Protein AF-0000000082408474 (afdb_homodimer)

Sequence (710 aa):
MYRLAELDADSAGLVRVIDYFDTLVRHGSDTASLLRASAQLADCVVGIEIVEHGRSKKNLRRCDPRGRWSPEPQFPPSIARDIAVDDEVLGKVWIERPGAHLPLDEMLVDRMALTAAIILQPRRLPTEAEHTRNLLFPMDELAVLTSCAGLGIEPQTPVRVMATKAVSDTAGGTAHLVISQDCTPGKAVGIEADGEYLNLVAGSFAPTPELSESALSSSIRAGISLAASASEVNTILSTARFARAQASATTPIVNADDLGALNLLAPGSHIDHSRIPDLVLAVEIGDTKQGLELLETLRAYLQSGTLRAAADSMHLHHSSVAHRLAKLSQHVGFHVDTIENRARATAMMLVLDGGMYRLAELDADSAGLVRVIDYFDTLVRHGSDTASLLRASAQLADCVVGIEIVEHGRSKKNLRRCDPRGRWSPEPQFPPSIARDIAVDDEVLGKVWIERPGAHLPLDEMLVDRMALTAAIILQPRRLPTEAEHTRNLLFPMDELAVLTSCAGLGIEPQTPVRVMATKAVSDTAGGTAHLVISQDCTPGKAVGIEADGEYLNLVAGSFAPTPELSESALSSSIRAGISLAASASEVNTILSTARFARAQASATTPIVNADDLGALNLLAPGSHIDHSRIPDLVLAVEIGDTKQGLELLETLRAYLQSGTLRAAADSMHLHHSSVAHRLAKLSQHVGFHVDTIENRARATAMMLVLDGG

Nearest PDB structures (foldseek):
  7llj-assembly1_K  TM=3.644E-01  e=7.263E-01  Homo sapiens
  8dfw-assembly1_G  TM=3.524E-01  e=2.615E+00  Homo sapiens
  7p77-assembly1_D  TM=3.447E-01  e=8.020E+00  synthetic construct
  6mwr-assembly1_C  TM=1.410E-01  e=2.002E+00  Homo sapiens
  9gwt-assembly1_P  TM=4.151E-01  e=2.859E+00  Homo sapiens

Radius of gyration: 32.67 Å; Cα contacts (8 Å, |Δi|>4): 1323; chains: 2; bounding box: 94×78×62 Å

Structure (mmCIF, N/CA/C/O backbone):
data_AF-0000000082408474-model_v1
#
loop_
_entity.id
_entity.type
_entity.pdbx_description
1 polymer 'Helix-turn-helix domain-containing protein'
#
loop_
_atom_site.group_PDB
_atom_site.id
_atom_site.type_symbol
_atom_site.label_atom_id
_atom_site.label_alt_id
_atom_site.label_comp_id
_atom_site.label_asym_id
_atom_site.label_entity_id
_atom_site.label_seq_id
_atom_site.pdbx_PDB_ins_code
_atom_site.Cartn_x
_atom_site.Cartn_y
_atom_site.Cartn_z
_atom_site.occupancy
_atom_site.B_iso_or_equiv
_atom_site.auth_seq_id
_atom_site.auth_comp_id
_atom_site.auth_asym_id
_atom_site.auth_atom_id
_atom_site.pdbx_PDB_model_num
ATOM 1 N N . MET A 1 1 ? -36.625 -2.762 5.668 1 32.72 1 MET A N 1
ATOM 2 C CA . MET A 1 1 ? -37.031 -3.709 4.637 1 32.72 1 MET A CA 1
ATOM 3 C C . MET A 1 1 ? -38.094 -3.098 3.725 1 32.72 1 MET A C 1
ATOM 5 O O . MET A 1 1 ? -39.094 -2.568 4.203 1 32.72 1 MET A O 1
ATOM 9 N N . TYR A 1 2 ? -37.719 -2.816 2.547 1 40.12 2 TYR A N 1
ATOM 10 C CA . TYR A 1 2 ? -38.625 -2.1 1.633 1 40.12 2 TYR A CA 1
ATOM 11 C C . TYR A 1 2 ? -39.781 -2.971 1.223 1 40.12 2 TYR A C 1
ATOM 13 O O . TYR A 1 2 ? -39.656 -4.195 1.133 1 40.12 2 TYR A O 1
ATOM 21 N N . ARG A 1 3 ? -41 -2.434 1.42 1 48.06 3 ARG A N 1
ATOM 22 C CA . ARG A 1 3 ? -42.188 -3.039 0.819 1 48.06 3 ARG A CA 1
ATOM 23 C C . ARG A 1 3 ? -42.375 -2.588 -0.627 1 48.06 3 ARG A C 1
ATOM 25 O O . ARG A 1 3 ? -41.969 -1.477 -0.986 1 48.06 3 ARG A O 1
ATOM 32 N N . LEU A 1 4 ? -42.719 -3.682 -1.418 1 47.59 4 LEU A N 1
ATOM 33 C CA . LEU A 1 4 ? -42.875 -3.469 -2.854 1 47.59 4 LEU A CA 1
ATOM 34 C C . LEU A 1 4 ? -43.719 -2.236 -3.137 1 47.59 4 LEU A C 1
ATOM 36 O O . LEU A 1 4 ? -43.438 -1.492 -4.082 1 47.59 4 LEU A O 1
ATOM 40 N N . ALA A 1 5 ? -44.688 -2.043 -2.309 1 48.03 5 ALA A N 1
ATOM 41 C CA . ALA A 1 5 ? -45.625 -0.944 -2.535 1 48.03 5 ALA A CA 1
ATOM 42 C C . ALA A 1 5 ? -44.938 0.406 -2.387 1 48.03 5 ALA A C 1
ATOM 44 O O . ALA A 1 5 ? -45.406 1.417 -2.908 1 48.03 5 ALA A O 1
ATOM 45 N N . GLU A 1 6 ? -43.875 0.416 -1.768 1 48.97 6 GLU A N 1
ATOM 46 C CA . GLU A 1 6 ? -43.156 1.656 -1.49 1 48.97 6 GLU A CA 1
ATOM 47 C C . GLU A 1 6 ? -42.062 1.912 -2.535 1 48.97 6 GLU A C 1
ATOM 49 O O . GLU A 1 6 ? -41.438 2.979 -2.545 1 48.97 6 GLU A O 1
ATOM 54 N N . LEU A 1 7 ? -41.844 0.938 -3.348 1 49.53 7 LEU A N 1
ATOM 55 C CA . LEU A 1 7 ? -40.812 1.053 -4.371 1 49.53 7 LEU A CA 1
ATOM 56 C C . LEU A 1 7 ? -41.406 1.534 -5.691 1 49.53 7 LEU A C 1
ATOM 58 O O . LEU A 1 7 ? -42.5 1.11 -6.074 1 49.53 7 LEU A O 1
ATOM 62 N N . ASP A 1 8 ? -41 2.678 -6.152 1 54.06 8 ASP A N 1
ATOM 63 C CA . ASP A 1 8 ? -41.438 3.146 -7.457 1 54.06 8 ASP A CA 1
ATOM 64 C C . ASP A 1 8 ? -41.094 2.152 -8.555 1 54.06 8 ASP A C 1
ATOM 66 O O . ASP A 1 8 ? -40.031 1.517 -8.5 1 54.06 8 ASP A O 1
ATOM 70 N N . ALA A 1 9 ? -42 1.741 -9.406 1 52.38 9 ALA A N 1
ATOM 71 C CA . ALA A 1 9 ? -41.781 0.831 -10.531 1 52.38 9 ALA A CA 1
ATOM 72 C C . ALA A 1 9 ? -40.812 1.424 -11.547 1 52.38 9 ALA A C 1
ATOM 74 O O . ALA A 1 9 ? -41.188 1.638 -12.703 1 52.38 9 ALA A O 1
ATOM 75 N N . ASP A 1 10 ? -39.844 2.186 -10.938 1 53.5 10 ASP A N 1
ATOM 76 C CA . ASP A 1 10 ? -38.781 2.689 -11.805 1 53.5 10 ASP A CA 1
ATOM 77 C C . ASP A 1 10 ? -37.469 1.898 -11.609 1 53.5 10 ASP A C 1
ATOM 79 O O . ASP A 1 10 ? -37.469 0.875 -10.922 1 53.5 10 ASP A O 1
ATOM 83 N N . SER A 1 11 ? -36.5 2.268 -12.438 1 52.66 11 SER A N 1
ATOM 84 C CA . SER A 1 11 ? -35.25 1.559 -12.508 1 52.66 11 SER A CA 1
ATOM 85 C C . SER A 1 11 ? -34.625 1.363 -11.125 1 52.66 11 SER A C 1
ATOM 87 O O . SER A 1 11 ? -34.062 0.312 -10.828 1 52.66 11 SER A O 1
ATOM 89 N N . ALA A 1 12 ? -34.906 2.305 -10.32 1 53 12 ALA A N 1
ATOM 90 C CA . ALA A 1 12 ? -34.312 2.229 -8.992 1 53 12 ALA A CA 1
ATOM 91 C C . ALA A 1 12 ? -35 1.174 -8.133 1 53 12 ALA A C 1
ATOM 93 O O . ALA A 1 12 ? -34.344 0.424 -7.41 1 53 12 ALA A O 1
ATOM 94 N N . GLY A 1 13 ? -36.281 1.118 -8.25 1 54.44 13 GLY A N 1
ATOM 95 C CA . GLY A 1 13 ? -37.031 0.087 -7.559 1 54.44 13 GLY A CA 1
ATOM 96 C C . GLY A 1 13 ? -36.688 -1.317 -8 1 54.44 13 GLY A C 1
ATOM 97 O O . GLY A 1 13 ? -36.562 -2.221 -7.176 1 54.44 13 GLY A O 1
ATOM 98 N N . LEU A 1 14 ? -36.469 -1.389 -9.227 1 53.69 14 LEU A N 1
ATOM 99 C CA . LEU A 1 14 ? -36.094 -2.666 -9.82 1 53.69 14 LEU A CA 1
ATOM 100 C C . LEU A 1 14 ? -34.75 -3.139 -9.281 1 53.69 14 LEU A C 1
ATOM 102 O O . LEU A 1 14 ? -34.594 -4.312 -8.945 1 53.69 14 LEU A O 1
ATOM 106 N N . VAL A 1 15 ? -33.875 -2.197 -9.188 1 55.12 15 VAL A N 1
ATOM 107 C CA . VAL A 1 15 ? -32.5 -2.527 -8.742 1 55.12 15 VAL A CA 1
ATOM 108 C C . VAL A 1 15 ? -32.562 -2.98 -7.281 1 55.12 15 VAL A C 1
ATOM 110 O O . VAL A 1 15 ? -31.859 -3.924 -6.902 1 55.12 15 VAL A O 1
ATOM 113 N N . ARG A 1 16 ? -33.406 -2.416 -6.586 1 58 16 ARG A N 1
ATOM 114 C CA . ARG A 1 16 ? -33.469 -2.75 -5.164 1 58 16 ARG A CA 1
ATOM 115 C C . ARG A 1 16 ? -34.031 -4.156 -4.961 1 58 16 ARG A C 1
ATOM 117 O O . ARG A 1 16 ? -33.562 -4.895 -4.094 1 58 16 ARG A O 1
ATOM 124 N N . VAL A 1 17 ? -35.031 -4.531 -5.738 1 59.75 17 VAL A N 1
ATOM 125 C CA . VAL A 1 17 ? -35.594 -5.875 -5.672 1 59.75 17 VAL A CA 1
ATOM 126 C C . VAL A 1 17 ? -34.531 -6.898 -6.059 1 59.75 17 VAL A C 1
ATOM 128 O O . VAL A 1 17 ? -34.344 -7.91 -5.375 1 59.75 17 VAL A O 1
ATOM 131 N N . ILE A 1 18 ? -33.844 -6.488 -7.062 1 55.75 18 ILE A N 1
ATOM 132 C CA . ILE A 1 18 ? -32.781 -7.383 -7.535 1 55.75 18 ILE A CA 1
ATOM 133 C C . ILE A 1 18 ? -31.703 -7.539 -6.457 1 55.75 18 ILE A C 1
ATOM 135 O O . ILE A 1 18 ? -31.281 -8.656 -6.152 1 55.75 18 ILE A O 1
ATOM 139 N N . ASP A 1 19 ? -31.344 -6.465 -5.875 1 57 19 ASP A N 1
ATOM 140 C CA . ASP A 1 19 ? -30.312 -6.484 -4.84 1 57 19 ASP A CA 1
ATOM 141 C C . ASP A 1 19 ? -30.75 -7.336 -3.652 1 57 19 ASP A C 1
ATOM 143 O O . ASP A 1 19 ? -29.922 -8.047 -3.061 1 57 19 ASP A O 1
ATOM 147 N N . TYR A 1 20 ? -31.938 -7.254 -3.336 1 60.19 20 TYR A N 1
ATOM 148 C CA . TYR A 1 20 ? -32.5 -8.008 -2.215 1 60.19 20 TYR A CA 1
ATOM 149 C C . TYR A 1 20 ? -32.375 -9.508 -2.457 1 60.19 20 TYR A C 1
ATOM 151 O O . TYR A 1 20 ? -31.891 -10.25 -1.593 1 60.19 20 TYR A O 1
ATOM 159 N N . PHE A 1 21 ? -32.719 -9.922 -3.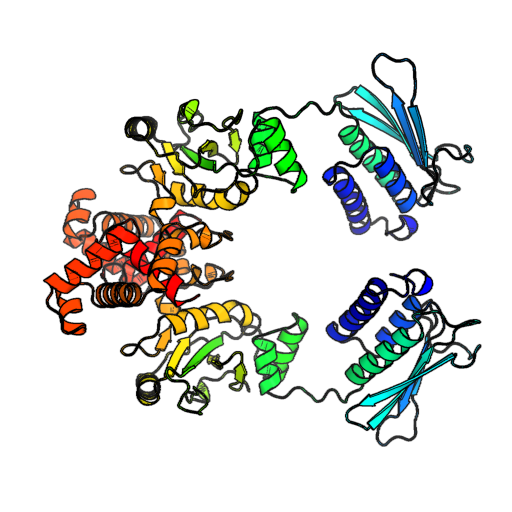629 1 65.19 21 PHE A N 1
ATOM 160 C CA . PHE A 1 21 ? -32.688 -11.352 -3.918 1 65.19 21 PHE A CA 1
ATOM 161 C C . PHE A 1 21 ? -31.25 -11.812 -4.141 1 65.19 21 PHE A C 1
ATOM 163 O O . PHE A 1 21 ? -30.891 -12.93 -3.75 1 65.19 21 PHE A O 1
ATOM 170 N N . ASP A 1 22 ? -30.469 -10.969 -4.672 1 57.81 22 ASP A N 1
ATOM 171 C CA . ASP A 1 22 ? -29.062 -11.312 -4.852 1 57.81 22 ASP A CA 1
ATOM 172 C C . ASP A 1 22 ? -28.391 -11.578 -3.506 1 57.81 22 ASP A C 1
ATOM 174 O O . ASP A 1 22 ? -27.562 -12.484 -3.385 1 57.81 22 ASP A O 1
ATOM 178 N N . THR A 1 23 ? -28.75 -10.836 -2.586 1 57.75 23 THR A N 1
ATOM 179 C CA . THR A 1 23 ? -28.219 -11.039 -1.242 1 57.75 23 THR A CA 1
ATOM 180 C C . THR A 1 23 ? -28.641 -12.406 -0.701 1 57.75 23 THR A C 1
ATOM 182 O O . THR A 1 23 ? -27.844 -13.086 -0.044 1 57.75 23 THR A O 1
ATOM 185 N N . LEU A 1 24 ? -29.859 -12.797 -0.96 1 59.25 24 LEU A N 1
ATOM 186 C CA . LEU A 1 24 ? -30.344 -14.102 -0.516 1 59.25 24 LEU A CA 1
ATOM 187 C C . LEU A 1 24 ? -29.531 -15.227 -1.154 1 59.25 24 LEU A C 1
ATOM 189 O O . LEU A 1 24 ? -29.172 -16.203 -0.486 1 59.25 24 LEU A O 1
ATOM 193 N N . VAL A 1 25 ? -29.328 -15 -2.436 1 56.81 25 VAL A N 1
ATOM 194 C CA . VAL A 1 25 ? -28.547 -16 -3.158 1 56.81 25 VAL A CA 1
ATOM 195 C C . VAL A 1 25 ? -27.125 -16.031 -2.621 1 56.81 25 VAL A C 1
ATOM 197 O O . VAL A 1 25 ? -26.578 -17.109 -2.377 1 56.81 25 VAL A O 1
ATOM 200 N N . ARG A 1 26 ? -26.562 -14.898 -2.371 1 51.94 26 ARG A N 1
ATOM 201 C CA . ARG A 1 26 ? -25.188 -14.773 -1.904 1 51.94 26 ARG A CA 1
ATOM 202 C C . ARG A 1 26 ? -25.016 -15.406 -0.53 1 51.94 26 ARG A C 1
ATOM 204 O O . ARG A 1 26 ? -23.969 -16.016 -0.243 1 51.94 26 ARG A O 1
ATOM 211 N N . HIS A 1 27 ? -26.047 -15.352 0.212 1 52.31 27 HIS A N 1
ATOM 212 C CA . HIS A 1 27 ? -25.969 -15.867 1.575 1 52.31 27 HIS A CA 1
ATOM 213 C C . HIS A 1 27 ? -26.359 -17.344 1.635 1 52.31 27 HIS A C 1
ATOM 215 O O . HIS A 1 27 ? -26.375 -17.938 2.711 1 52.31 27 HIS A O 1
ATOM 221 N N . GLY A 1 28 ? -26.547 -17.906 0.514 1 57.59 28 GLY A N 1
ATOM 222 C CA . GLY A 1 28 ? -26.922 -19.312 0.463 1 57.59 28 GLY A CA 1
ATOM 223 C C . GLY A 1 28 ? -28.234 -19.609 1.17 1 57.59 28 GLY A C 1
ATOM 224 O O . GLY A 1 28 ? -28.359 -20.641 1.834 1 57.59 28 GLY A O 1
ATOM 225 N N . SER A 1 29 ? -29.141 -18.781 1.019 1 62.06 29 SER A N 1
ATOM 226 C CA . SER A 1 29 ? -30.422 -18.938 1.695 1 62.06 29 SER A CA 1
ATOM 227 C C . SER A 1 29 ? -31.25 -20.062 1.08 1 62.06 29 SER A C 1
ATOM 229 O O . SER A 1 29 ? -31.078 -20.391 -0.099 1 62.06 29 SER A O 1
ATOM 231 N N . ASP A 1 30 ? -31.906 -20.703 1.937 1 72.62 30 ASP A N 1
ATOM 232 C CA . ASP A 1 30 ? -32.781 -21.781 1.476 1 72.62 30 ASP A CA 1
ATOM 233 C C . ASP A 1 30 ? -34.094 -21.234 0.968 1 72.62 30 ASP A C 1
ATOM 235 O O . ASP A 1 30 ? -34.312 -20.016 0.977 1 72.62 30 ASP A O 1
ATOM 239 N N . THR A 1 31 ? -34.812 -22.141 0.484 1 78.38 31 THR A N 1
ATOM 240 C CA . THR A 1 31 ? -36.094 -21.734 -0.107 1 78.38 31 THR A CA 1
ATOM 241 C C . THR A 1 31 ? -37.031 -21.125 0.947 1 78.38 31 THR A C 1
ATOM 243 O O . THR A 1 31 ? -37.844 -20.281 0.633 1 78.38 31 THR A O 1
ATOM 246 N N . ALA A 1 32 ? -36.812 -21.516 2.125 1 78.94 32 ALA A N 1
ATOM 247 C CA . ALA A 1 32 ? -37.625 -20.953 3.205 1 78.94 32 ALA A CA 1
ATOM 248 C C . ALA A 1 32 ? -37.312 -19.484 3.428 1 78.94 32 ALA A C 1
ATOM 250 O O . ALA A 1 32 ? -38.188 -18.656 3.562 1 78.94 32 ALA A O 1
ATOM 251 N N . SER A 1 33 ? -36.094 -19.219 3.398 1 78.12 33 SER A N 1
ATOM 252 C CA . SER A 1 33 ? -35.625 -17.844 3.547 1 78.12 33 SER A CA 1
ATOM 253 C C . SER A 1 33 ? -36.062 -16.984 2.363 1 78.12 33 SER A C 1
ATOM 255 O O . SER A 1 33 ? -36.469 -15.82 2.539 1 78.12 33 SER A O 1
ATOM 257 N N . LEU A 1 34 ? -35.938 -17.547 1.262 1 81.12 34 LEU A N 1
ATOM 258 C CA . LEU A 1 34 ? -36.406 -16.875 0.055 1 81.12 34 LEU A CA 1
ATOM 259 C C . LEU A 1 34 ? -37.875 -16.5 0.176 1 81.12 34 LEU A C 1
ATOM 261 O O . LEU A 1 34 ? -38.281 -15.375 -0.117 1 81.12 34 LEU A O 1
ATOM 265 N N . LEU A 1 35 ? -38.688 -17.422 0.652 1 85.06 35 LEU A N 1
ATOM 266 C CA . LEU A 1 35 ? -40.125 -17.203 0.745 1 85.06 35 LEU A CA 1
ATOM 267 C C . LEU A 1 35 ? -40.438 -16.141 1.795 1 85.06 35 LEU A C 1
ATOM 269 O O . LEU A 1 35 ? -41.281 -15.281 1.566 1 85.06 35 LEU A O 1
ATOM 273 N N . ARG A 1 36 ? -39.75 -16.25 2.848 1 80.38 36 ARG A N 1
ATOM 274 C CA . ARG A 1 36 ? -39.969 -15.273 3.912 1 80.38 36 ARG A CA 1
ATOM 275 C C . ARG A 1 36 ? -39.625 -13.859 3.443 1 80.38 36 ARG A C 1
ATOM 277 O O . ARG A 1 36 ? -40.375 -12.922 3.678 1 80.38 36 ARG A O 1
ATOM 284 N N . ALA A 1 37 ? -38.562 -13.758 2.85 1 78.12 37 ALA A N 1
ATOM 285 C CA . ALA A 1 37 ? -38.094 -12.469 2.344 1 78.12 37 ALA A CA 1
ATOM 286 C C . ALA A 1 37 ? -39.031 -11.93 1.277 1 78.12 37 ALA A C 1
ATOM 288 O O . ALA A 1 37 ? -39.344 -10.734 1.262 1 78.12 37 ALA A O 1
ATOM 289 N N . SER A 1 38 ? -39.438 -12.797 0.414 1 84 38 SER A N 1
ATOM 290 C CA . SER A 1 38 ? -40.312 -12.406 -0.667 1 84 38 SER A CA 1
ATOM 291 C C . SER A 1 38 ? -41.688 -11.977 -0.126 1 84 38 SER A C 1
ATOM 293 O O . SER A 1 38 ? -42.25 -11 -0.599 1 84 38 SER A O 1
ATOM 295 N N . ALA A 1 39 ? -42.188 -12.68 0.833 1 86.06 39 ALA A N 1
ATOM 296 C CA . ALA A 1 39 ? -43.469 -12.359 1.438 1 86.06 39 ALA A CA 1
ATOM 297 C C . ALA A 1 39 ? -43.438 -10.992 2.117 1 86.06 39 ALA A C 1
ATOM 299 O O . ALA A 1 39 ? -44.375 -10.219 2.021 1 86.06 39 ALA A O 1
ATOM 300 N N . GLN A 1 40 ? -42.344 -10.789 2.717 1 78.56 40 GLN A N 1
ATOM 301 C CA . GLN A 1 40 ? -42.156 -9.508 3.389 1 78.56 40 GLN A CA 1
ATOM 302 C C . GLN A 1 40 ? -42.094 -8.367 2.381 1 78.56 40 GLN A C 1
ATOM 304 O O . GLN A 1 40 ? -42.688 -7.32 2.572 1 78.56 40 GLN A O 1
ATOM 309 N N . LEU A 1 41 ? -41.344 -8.578 1.358 1 77.56 41 LEU A N 1
ATOM 310 C CA . LEU A 1 41 ? -41.156 -7.559 0.328 1 77.56 41 LEU A CA 1
ATOM 311 C C . LEU A 1 41 ? -42.469 -7.305 -0.406 1 77.56 41 LEU A C 1
ATOM 313 O O . LEU A 1 41 ? -42.812 -6.152 -0.679 1 77.56 41 LEU A O 1
ATOM 317 N N . ALA A 1 42 ? -43.188 -8.328 -0.737 1 82.38 42 ALA A N 1
ATOM 318 C CA . ALA A 1 42 ? -44.406 -8.25 -1.5 1 82.38 42 ALA A CA 1
ATOM 319 C C . ALA A 1 42 ? -45.594 -7.832 -0.609 1 82.38 42 ALA A C 1
ATOM 321 O O . ALA A 1 42 ? -46.625 -7.363 -1.103 1 82.38 42 ALA A O 1
ATOM 322 N N . ASP A 1 43 ? -45.438 -8.109 0.659 1 84.56 43 ASP A N 1
ATOM 323 C CA . ASP A 1 43 ? -46.469 -7.879 1.655 1 84.56 43 ASP A CA 1
ATOM 324 C C . ASP A 1 43 ? -47.75 -8.68 1.33 1 84.56 43 ASP A C 1
ATOM 326 O O . ASP A 1 43 ? -48.844 -8.156 1.419 1 84.56 43 ASP A O 1
ATOM 330 N N . CYS A 1 44 ? -47.719 -9.742 0.806 1 86.75 44 CYS A N 1
ATOM 331 C CA . CYS A 1 44 ? -48.781 -10.711 0.571 1 86.75 44 CYS A CA 1
ATOM 332 C C . CYS A 1 44 ? -48.25 -12.141 0.673 1 86.75 44 CYS A C 1
ATOM 334 O O . CYS A 1 44 ? -47.031 -12.352 0.845 1 86.75 44 CYS A O 1
ATOM 336 N N . VAL A 1 45 ? -49.188 -13.109 0.586 1 89.94 45 VAL A N 1
ATOM 337 C CA . VAL A 1 45 ? -48.781 -14.508 0.672 1 89.94 45 VAL A CA 1
ATOM 338 C C . VAL A 1 45 ? -48.031 -14.906 -0.588 1 89.94 45 VAL A C 1
ATOM 340 O O . VAL A 1 45 ? -48.406 -14.531 -1.699 1 89.94 45 VAL A O 1
ATOM 343 N N . VAL A 1 46 ? -46.906 -15.602 -0.33 1 90.5 46 VAL A N 1
ATOM 344 C CA . VAL A 1 46 ? -46.094 -16.141 -1.416 1 90.5 46 VAL A CA 1
ATOM 345 C C . VAL A 1 46 ? -45.969 -17.656 -1.287 1 90.5 46 VAL A C 1
ATOM 347 O O . VAL A 1 46 ? -46.062 -18.203 -0.183 1 90.5 46 VAL A O 1
ATOM 350 N N . GLY A 1 47 ? -45.875 -18.297 -2.4 1 90.69 47 GLY A N 1
ATOM 351 C CA . GLY A 1 47 ? -45.781 -19.75 -2.379 1 90.69 47 GLY A CA 1
ATOM 352 C C . GLY A 1 47 ? -44.75 -20.297 -3.34 1 90.69 47 GLY A C 1
ATOM 353 O O . GLY A 1 47 ? -44.312 -19.594 -4.258 1 90.69 47 GLY A O 1
ATOM 354 N N . ILE A 1 48 ? -44.312 -21.531 -3.016 1 87.62 48 ILE A N 1
ATOM 355 C CA . ILE A 1 48 ? -43.406 -22.281 -3.877 1 87.62 48 ILE A CA 1
ATOM 356 C C . ILE A 1 48 ? -43.812 -23.75 -3.91 1 87.62 48 ILE A C 1
ATOM 358 O O . ILE A 1 48 ? -44.281 -24.297 -2.904 1 87.62 48 ILE A O 1
ATOM 362 N N . GLU A 1 49 ? -43.844 -24.25 -5.039 1 87.88 49 GLU A N 1
ATOM 363 C CA . GLU A 1 49 ? -44.031 -25.672 -5.258 1 87.88 49 GLU A CA 1
ATOM 364 C C . GLU A 1 49 ? -42.812 -26.297 -5.945 1 87.88 49 GLU A C 1
ATOM 366 O O . GLU A 1 49 ? -42.406 -25.844 -7 1 87.88 49 GLU A O 1
ATOM 371 N N . ILE A 1 50 ? -42.156 -27.266 -5.199 1 82 50 ILE A N 1
ATOM 372 C CA . ILE A 1 50 ? -40.969 -27.938 -5.754 1 82 50 ILE A CA 1
ATOM 373 C C . ILE A 1 50 ? -41.312 -29.375 -6.109 1 82 50 ILE A C 1
ATOM 375 O O . ILE A 1 50 ? -41.906 -30.094 -5.301 1 82 50 ILE A O 1
ATOM 379 N N . VAL A 1 51 ? -41 -29.656 -7.301 1 74.12 51 VAL A N 1
ATOM 380 C CA . VAL A 1 51 ? -41.219 -31.031 -7.758 1 74.12 51 VAL A CA 1
ATOM 381 C C . VAL A 1 51 ? -39.938 -31.859 -7.527 1 74.12 51 VAL A C 1
ATOM 383 O O . VAL A 1 51 ? -38.844 -31.438 -7.918 1 74.12 51 VAL A O 1
ATOM 386 N N . GLU A 1 52 ? -39.719 -32.594 -6.469 1 61 52 GLU A N 1
ATOM 387 C CA . GLU A 1 52 ? -38.562 -33.469 -6.234 1 61 52 GLU A CA 1
ATOM 388 C C . GLU A 1 52 ? -38.438 -34.531 -7.309 1 61 52 GLU A C 1
ATOM 390 O O . GLU A 1 52 ? -39.469 -35.125 -7.711 1 61 52 GLU A O 1
ATOM 395 N N . HIS A 1 53 ? -37.219 -34.562 -7.914 1 54.62 53 HIS A N 1
ATOM 396 C CA . HIS A 1 53 ? -36.938 -35.625 -8.859 1 54.62 53 HIS A CA 1
ATOM 397 C C . HIS A 1 53 ? -37.156 -37 -8.211 1 54.62 53 HIS A C 1
ATOM 399 O O . HIS A 1 53 ? -36.594 -37.281 -7.148 1 54.62 53 HIS A O 1
ATOM 405 N N . GLY A 1 54 ? -37.812 -37.969 -8.781 1 53.5 54 GLY A N 1
ATOM 406 C CA . GLY A 1 54 ? -38.094 -39.375 -8.438 1 53.5 54 GLY A CA 1
ATOM 407 C C . GLY A 1 54 ? -39.375 -39.5 -7.605 1 53.5 54 GLY A C 1
ATOM 408 O O . GLY A 1 54 ? -39.906 -40.625 -7.469 1 53.5 54 GLY A O 1
ATOM 409 N N . ARG A 1 55 ? -39.531 -38.562 -6.484 1 52.12 55 ARG A N 1
ATOM 410 C CA . ARG A 1 55 ? -40.688 -38.844 -5.66 1 52.12 55 ARG A CA 1
ATOM 411 C C . ARG A 1 55 ? -41.875 -37.969 -6.102 1 52.12 55 ARG A C 1
ATOM 413 O O . ARG A 1 55 ? -41.688 -36.844 -6.582 1 52.12 55 ARG A O 1
ATOM 420 N N . SER A 1 56 ? -43.062 -38.375 -6.383 1 55.5 56 SER A N 1
ATOM 421 C CA . SER A 1 56 ? -44.406 -37.875 -6.719 1 55.5 56 SER A CA 1
ATOM 422 C C . SER A 1 56 ? -44.844 -36.781 -5.734 1 55.5 56 SER A C 1
ATOM 424 O O . SER A 1 56 ? -46 -36.375 -5.754 1 55.5 56 SER A O 1
ATOM 426 N N . LYS A 1 57 ? -43.938 -36.406 -4.789 1 60.25 57 LYS A N 1
ATOM 427 C CA . LYS A 1 57 ? -44.438 -35.531 -3.723 1 60.25 57 LYS A CA 1
ATOM 428 C C . LYS A 1 57 ? -44.062 -34.062 -4.008 1 60.25 57 LYS A C 1
ATOM 430 O O . LYS A 1 57 ? -42.906 -33.75 -4.309 1 60.25 57 LYS A O 1
ATOM 435 N N . LYS A 1 58 ? -44.938 -33.312 -4.199 1 70.81 58 LYS A N 1
ATOM 436 C CA . LYS A 1 58 ? -44.875 -31.859 -4.309 1 70.81 58 LYS A CA 1
ATOM 437 C C . LYS A 1 58 ? -44.781 -31.219 -2.932 1 70.81 58 LYS A C 1
ATOM 439 O O . LYS A 1 58 ? -45.562 -31.516 -2.041 1 70.81 58 LYS A O 1
ATOM 444 N N . ASN A 1 59 ? -43.656 -30.688 -2.762 1 75.5 59 ASN A N 1
ATOM 445 C CA . ASN A 1 59 ? -43.5 -29.938 -1.528 1 75.5 59 ASN A CA 1
ATOM 446 C C . ASN A 1 59 ? -43.969 -28.484 -1.696 1 75.5 59 ASN A C 1
ATOM 448 O O . ASN A 1 59 ? -43.312 -27.703 -2.387 1 75.5 59 ASN A O 1
ATOM 452 N N . LEU A 1 60 ? -45.156 -28.297 -1.3 1 83.38 60 LEU A N 1
ATOM 453 C CA . LEU A 1 60 ? -45.781 -26.969 -1.365 1 83.38 60 LEU A CA 1
ATOM 454 C C . LEU A 1 60 ? -45.594 -26.219 -0.055 1 83.38 60 LEU A C 1
ATOM 456 O O . LEU A 1 60 ? -45.844 -26.766 1.022 1 83.38 60 LEU A O 1
ATOM 460 N N . ARG A 1 61 ? -45 -25.078 -0.193 1 87 61 ARG A N 1
ATOM 461 C CA . ARG A 1 61 ? -44.844 -24.219 0.968 1 87 61 ARG A CA 1
ATOM 462 C C . ARG A 1 61 ? -45.406 -22.812 0.691 1 87 61 ARG A C 1
ATOM 464 O O . ARG A 1 61 ? -45.312 -22.312 -0.43 1 87 61 ARG A O 1
ATOM 471 N N . ARG A 1 62 ? -46.031 -22.203 1.668 1 89.12 62 ARG A N 1
ATOM 472 C CA . ARG A 1 62 ? -46.562 -20.844 1.616 1 89.12 62 ARG A CA 1
ATOM 473 C C . ARG A 1 62 ? -46.156 -20.031 2.832 1 89.12 62 ARG A C 1
ATOM 475 O O . ARG A 1 62 ? -45.906 -20.594 3.908 1 89.12 62 ARG A O 1
ATOM 482 N N . CYS A 1 63 ? -45.938 -18.781 2.598 1 87.62 63 CYS A N 1
ATOM 483 C CA . CYS A 1 63 ? -45.531 -17.922 3.691 1 87.62 63 CYS A CA 1
ATOM 484 C C . CYS A 1 63 ? -46.25 -16.578 3.643 1 87.62 63 CYS A C 1
ATOM 486 O O . CYS A 1 63 ? -46.406 -15.992 2.57 1 87.62 63 CYS A O 1
ATOM 488 N N . ASP A 1 64 ? -46.688 -16.078 4.715 1 87.31 64 ASP A N 1
ATOM 489 C CA . ASP A 1 64 ? -47.344 -14.773 4.777 1 87.31 64 ASP A CA 1
ATOM 490 C C . ASP A 1 64 ? -46.375 -13.672 5.129 1 87.31 64 ASP A C 1
ATOM 492 O O . ASP A 1 64 ? -45.188 -13.945 5.441 1 87.31 64 ASP A O 1
ATOM 496 N N . PRO A 1 65 ? -46.75 -12.398 4.988 1 81.94 65 PRO A N 1
ATOM 497 C CA . PRO A 1 65 ? -45.844 -11.281 5.199 1 81.94 65 PRO A CA 1
ATOM 498 C C . PRO A 1 65 ? -45.281 -11.219 6.621 1 81.94 65 PRO A C 1
ATOM 500 O O . PRO A 1 65 ? -44.281 -10.578 6.863 1 81.94 65 PRO A O 1
ATOM 503 N N . ARG A 1 66 ? -45.875 -11.891 7.453 1 78.56 66 ARG A N 1
ATOM 504 C CA . ARG A 1 66 ? -45.438 -11.914 8.836 1 78.56 66 ARG A CA 1
ATOM 505 C C . ARG A 1 66 ? -44.5 -13.086 9.094 1 78.56 66 ARG A C 1
ATOM 507 O O . ARG A 1 66 ? -44 -13.281 10.211 1 78.56 66 ARG A O 1
ATOM 514 N N . GLY A 1 67 ? -44.25 -13.961 8.141 1 77.75 67 GLY A N 1
ATOM 515 C CA . GLY A 1 67 ? -43.281 -15.055 8.211 1 77.75 67 GLY A CA 1
ATOM 516 C C . GLY A 1 67 ? -43.906 -16.375 8.625 1 77.75 67 GLY A C 1
ATOM 517 O O . GLY A 1 67 ? -43.219 -17.359 8.867 1 77.75 67 GLY A O 1
ATOM 518 N N . ARG A 1 68 ? -45.219 -16.391 8.75 1 80.12 68 ARG A N 1
ATOM 519 C CA . ARG A 1 68 ? -45.906 -17.625 9.133 1 80.12 68 ARG A CA 1
ATOM 520 C C . ARG A 1 68 ? -46 -18.578 7.953 1 80.12 68 ARG A C 1
ATOM 522 O O . ARG A 1 68 ? -46.312 -18.172 6.836 1 80.12 68 ARG A O 1
ATOM 529 N N . TRP A 1 69 ? -45.719 -19.875 8.297 1 80 69 TRP A N 1
ATOM 530 C CA . TRP A 1 69 ? -45.688 -20.891 7.242 1 80 69 TRP A CA 1
ATOM 531 C C . TRP A 1 69 ? -47.031 -21.562 7.074 1 80 69 TRP A C 1
ATOM 533 O O . TRP A 1 69 ? -47.75 -21.797 8.055 1 80 69 TRP A O 1
ATOM 543 N N . SER A 1 70 ? -47.281 -21.922 5.758 1 74.88 70 SER A N 1
ATOM 544 C CA . SER A 1 70 ? -48.406 -22.734 5.238 1 74.88 70 SER A CA 1
ATOM 545 C C . SER A 1 70 ? -49.75 -22.219 5.75 1 74.88 70 SER A C 1
ATOM 547 O O . SER A 1 70 ? -50.5 -22.969 6.363 1 74.88 70 SER A O 1
ATOM 549 N N . PRO A 1 71 ? -50.031 -20.938 5.512 1 70.69 71 PRO A N 1
ATOM 550 C CA . PRO A 1 71 ? -51.375 -20.438 5.828 1 70.69 71 PRO A CA 1
ATOM 551 C C . PRO A 1 71 ? -52.469 -21.047 4.934 1 70.69 71 PRO A C 1
ATOM 553 O O . PRO A 1 71 ? -52.156 -21.547 3.848 1 70.69 71 PRO A O 1
ATOM 556 N N . GLU A 1 72 ? -53.625 -21.094 5.363 1 75.88 72 GLU A N 1
ATOM 557 C CA . GLU A 1 72 ? -54.75 -21.531 4.535 1 75.88 72 GLU A CA 1
ATOM 558 C C . GLU A 1 72 ? -54.875 -20.688 3.273 1 75.88 72 GLU A C 1
ATOM 560 O O . GLU A 1 72 ? -54.656 -19.469 3.314 1 75.88 72 GLU A O 1
ATOM 565 N N . PRO A 1 73 ? -54.969 -21.406 2.129 1 73.81 73 PRO A N 1
ATOM 566 C CA . PRO A 1 73 ? -55.094 -20.641 0.886 1 73.81 73 PRO A CA 1
ATOM 567 C C . PRO A 1 73 ? -56.281 -19.656 0.921 1 73.81 73 PRO A C 1
ATOM 569 O O . PRO A 1 73 ? -57.406 -20.062 1.217 1 73.81 73 PRO A O 1
ATOM 572 N N . GLN A 1 74 ? -55.969 -18.391 0.916 1 74 74 GLN A N 1
ATOM 573 C CA . GLN A 1 74 ? -57.031 -17.391 0.936 1 74 74 GLN A CA 1
ATOM 574 C C . GLN A 1 74 ? -57.281 -16.844 -0.462 1 74 74 GLN A C 1
ATOM 576 O O . GLN A 1 74 ? -58.438 -16.531 -0.81 1 74 74 GLN A O 1
ATOM 581 N N . PHE A 1 75 ? -56.281 -16.672 -1.234 1 82 75 PHE A N 1
ATOM 582 C CA . PHE A 1 75 ? -56.406 -16.109 -2.576 1 82 75 PHE A CA 1
ATOM 583 C C . PHE A 1 75 ? -55.656 -16.984 -3.588 1 82 75 PHE A C 1
ATOM 585 O O . PHE A 1 75 ? -54.656 -17.625 -3.25 1 82 75 PHE A O 1
ATOM 592 N N . PRO A 1 76 ? -56.281 -17.062 -4.758 1 86.62 76 PRO A N 1
ATOM 593 C CA . PRO A 1 76 ? -55.531 -17.75 -5.812 1 86.62 76 PRO A CA 1
ATOM 594 C C . PRO A 1 76 ? -54.281 -17.016 -6.211 1 86.62 76 PRO A C 1
ATOM 596 O O . PRO A 1 76 ? -54.156 -15.812 -5.977 1 86.62 76 PRO A O 1
ATOM 599 N N . PRO A 1 77 ? -53.312 -17.734 -6.746 1 89.94 77 PRO A N 1
ATOM 600 C CA . PRO A 1 77 ? -52.094 -17.078 -7.238 1 89.94 77 PRO A CA 1
ATOM 601 C C . PRO A 1 77 ? -52.406 -15.961 -8.242 1 89.94 77 PRO A C 1
ATOM 603 O O . PRO A 1 77 ? -53.156 -16.172 -9.195 1 89.94 77 PRO A O 1
ATOM 606 N N . SER A 1 78 ? -51.938 -14.75 -7.945 1 90.56 78 SER A N 1
ATOM 607 C CA . SER A 1 78 ? -52.125 -13.633 -8.859 1 90.56 78 SER A CA 1
ATOM 608 C C . SER A 1 78 ? -51.125 -13.672 -10 1 90.56 78 SER A C 1
ATOM 610 O O . SER A 1 78 ? -51.438 -13.344 -11.141 1 90.56 78 SER A O 1
ATOM 612 N N . ILE A 1 79 ? -49.906 -13.961 -9.688 1 90.62 79 ILE A N 1
ATOM 613 C CA . ILE A 1 79 ? -48.844 -14.141 -10.664 1 90.62 79 ILE A CA 1
ATOM 614 C C . ILE A 1 79 ? -48.031 -15.383 -10.297 1 90.62 79 ILE A C 1
ATOM 616 O O . ILE A 1 79 ? -47.719 -15.617 -9.125 1 90.62 79 ILE A O 1
ATOM 620 N N . ALA A 1 80 ? -47.719 -16.203 -11.32 1 92.62 80 ALA A N 1
ATOM 621 C CA . ALA A 1 80 ? -46.938 -17.422 -11.125 1 92.62 80 ALA A CA 1
ATOM 622 C C . ALA A 1 80 ? -45.875 -17.547 -12.211 1 92.62 80 ALA A C 1
ATOM 624 O O . ALA A 1 80 ? -46.062 -17.078 -13.336 1 92.62 80 ALA A O 1
ATOM 625 N N . ARG A 1 81 ? -44.719 -18.078 -11.773 1 88.38 81 ARG A N 1
ATOM 626 C CA . ARG A 1 81 ? -43.625 -18.359 -12.695 1 88.38 81 ARG A CA 1
ATOM 627 C C . ARG A 1 81 ? -43.031 -19.734 -12.43 1 88.38 81 ARG A C 1
ATOM 629 O O . ARG A 1 81 ? -42.969 -20.172 -11.281 1 88.38 81 ARG A O 1
ATOM 636 N N . ASP A 1 82 ? -42.562 -20.406 -13.484 1 87.69 82 ASP A N 1
ATOM 637 C CA . ASP A 1 82 ? -41.875 -21.688 -13.367 1 87.69 82 ASP A CA 1
ATOM 638 C C . ASP A 1 82 ? -40.438 -21.484 -12.914 1 87.69 82 ASP A C 1
ATOM 640 O O . ASP A 1 82 ? -39.781 -20.5 -13.297 1 87.69 82 ASP A O 1
ATOM 644 N N . ILE A 1 83 ? -40.062 -22.375 -12.031 1 84.56 83 ILE A N 1
ATOM 645 C CA . ILE A 1 83 ? -38.656 -22.469 -11.68 1 84.56 83 ILE A CA 1
ATOM 646 C C . ILE A 1 83 ? -37.938 -23.359 -12.695 1 84.56 83 ILE A C 1
ATOM 648 O O . ILE A 1 83 ? -38.031 -24.594 -12.633 1 84.56 83 ILE A O 1
ATOM 652 N N . ALA A 1 84 ? -37.25 -22.812 -13.539 1 78.62 84 ALA A N 1
ATOM 653 C CA . ALA A 1 84 ? -36.594 -23.562 -14.602 1 78.62 84 ALA A CA 1
ATOM 654 C C . ALA A 1 84 ? -35.094 -23.594 -14.375 1 78.62 84 ALA A C 1
ATOM 656 O O . ALA A 1 84 ? -34.469 -22.578 -14.078 1 78.62 84 ALA A O 1
ATOM 657 N N . VAL A 1 85 ? -34.625 -24.812 -14.25 1 68.12 85 VAL A N 1
ATOM 658 C CA . VAL A 1 85 ? -33.188 -25.078 -14.219 1 68.12 85 VAL A CA 1
ATOM 659 C C . VAL A 1 85 ? -32.781 -25.938 -15.414 1 68.12 85 VAL A C 1
ATOM 661 O O . VAL A 1 85 ? -33.281 -27.047 -15.57 1 68.12 85 VAL A O 1
ATOM 664 N N . ASP A 1 86 ? -31.734 -25.578 -16.156 1 63.28 86 ASP A N 1
ATOM 665 C CA . ASP A 1 86 ? -31.25 -26.312 -17.328 1 63.28 86 ASP A CA 1
ATOM 666 C C . ASP A 1 86 ? -32.406 -26.906 -18.125 1 63.28 86 ASP A C 1
ATOM 668 O O . ASP A 1 86 ? -32.406 -28.094 -18.453 1 63.28 86 ASP A O 1
ATOM 672 N N . ASP A 1 87 ? -33.5 -26.281 -18.375 1 68.12 87 ASP A N 1
ATOM 673 C CA . ASP A 1 87 ? -34.625 -26.625 -19.203 1 68.12 87 ASP A CA 1
ATOM 674 C C . ASP A 1 87 ? -35.594 -27.562 -18.469 1 68.12 87 ASP A C 1
ATOM 676 O O . ASP A 1 87 ? -36.469 -28.156 -19.078 1 68.12 87 ASP A O 1
ATOM 680 N N . GLU A 1 88 ? -35.25 -27.859 -17.234 1 75.19 88 GLU A N 1
ATOM 681 C CA . GLU A 1 88 ? -36.156 -28.641 -16.406 1 75.19 88 GLU A CA 1
ATOM 682 C C . GLU A 1 88 ? -36.906 -27.75 -15.43 1 75.19 88 GLU A C 1
ATOM 684 O O . GLU A 1 88 ? -36.344 -26.844 -14.836 1 75.19 88 GLU A O 1
ATOM 689 N N . VAL A 1 89 ? -38.094 -27.984 -15.383 1 79.31 89 VAL A N 1
ATOM 690 C CA . VAL A 1 89 ? -38.938 -27.234 -14.438 1 79.31 89 VAL A CA 1
ATOM 691 C C . VAL A 1 89 ? -38.969 -27.953 -13.094 1 79.31 89 VAL A C 1
ATOM 693 O O . VAL A 1 89 ? -39.469 -29.078 -13 1 79.31 89 VAL A O 1
ATOM 696 N N . LEU A 1 90 ? -38.375 -27.344 -12.141 1 78.75 90 LEU A N 1
ATOM 697 C CA . LEU A 1 90 ? -38.25 -27.953 -10.812 1 78.75 90 LEU A CA 1
ATOM 698 C C . LEU A 1 90 ? -39.438 -27.594 -9.945 1 78.75 90 LEU A C 1
ATOM 700 O O . LEU A 1 90 ? -39.625 -28.188 -8.875 1 78.75 90 LEU A O 1
ATOM 704 N N . GLY A 1 91 ? -40.156 -26.609 -10.344 1 86.31 91 GLY A N 1
ATOM 705 C CA . GLY A 1 91 ? -41.281 -26.172 -9.547 1 86.31 91 GLY A CA 1
ATOM 706 C C . GLY A 1 91 ? -41.875 -24.844 -9.992 1 86.31 91 GLY A C 1
ATOM 707 O O . GLY A 1 91 ? -41.688 -24.438 -11.141 1 86.31 91 GLY A O 1
ATOM 708 N N . LYS A 1 92 ? -42.656 -24.25 -9.086 1 90.44 92 LYS A N 1
ATOM 709 C CA . LYS A 1 92 ? -43.312 -22.984 -9.359 1 90.44 92 LYS A CA 1
ATOM 710 C C . LYS A 1 92 ? -43.312 -22.078 -8.133 1 90.44 92 LYS A C 1
ATOM 712 O O . LYS A 1 92 ? -43.375 -22.562 -7 1 90.44 92 LYS A O 1
ATOM 717 N N . VAL A 1 93 ? -43.094 -20.844 -8.438 1 90.81 93 VAL A N 1
ATOM 718 C CA . VAL A 1 93 ? -43.25 -19.844 -7.391 1 90.81 93 VAL A CA 1
ATOM 719 C C . VAL A 1 93 ? -44.375 -18.891 -7.75 1 90.81 93 VAL A C 1
ATOM 721 O O . VAL A 1 93 ? -44.688 -18.703 -8.93 1 90.81 93 VAL A O 1
ATOM 724 N N . TRP A 1 94 ? -45.094 -18.234 -6.641 1 91.94 94 TRP A N 1
ATOM 725 C CA . TRP A 1 94 ? -46.188 -17.312 -6.93 1 91.94 94 TRP A CA 1
ATOM 726 C C . TRP A 1 94 ? -46.406 -16.344 -5.777 1 91.94 94 TRP A C 1
ATOM 728 O O . TRP A 1 94 ? -45.875 -16.531 -4.684 1 91.94 94 TRP A O 1
ATOM 738 N N . ILE A 1 95 ? -47.125 -15.297 -6.09 1 90.5 95 ILE A N 1
ATOM 739 C CA . ILE A 1 95 ? -47.625 -14.398 -5.055 1 90.5 95 ILE A CA 1
ATOM 740 C C . ILE A 1 95 ? -49.156 -14.383 -5.078 1 90.5 95 ILE A C 1
ATOM 742 O O . ILE A 1 95 ? -49.781 -14.648 -6.117 1 90.5 95 ILE A O 1
ATOM 746 N N . GLU A 1 96 ? -49.719 -14.102 -3.902 1 91 96 GLU A N 1
ATOM 747 C CA . GLU A 1 96 ? -51.188 -14.047 -3.738 1 91 96 GLU A CA 1
ATOM 748 C C . GLU A 1 96 ? -51.625 -12.656 -3.283 1 91 96 GLU A C 1
ATOM 750 O O . GLU A 1 96 ? -51.906 -12.445 -2.1 1 91 96 GLU A O 1
ATOM 755 N N . ARG A 1 97 ? -51.625 -11.797 -4.238 1 86.81 97 ARG A N 1
ATOM 756 C CA . ARG A 1 97 ? -52 -10.422 -3.932 1 86.81 97 ARG A CA 1
ATOM 757 C C . ARG A 1 97 ? -53.531 -10.273 -3.926 1 86.81 97 ARG A C 1
ATOM 759 O O . ARG A 1 97 ? -54.188 -10.656 -4.887 1 86.81 97 ARG A O 1
ATOM 766 N N . PRO A 1 98 ? -53.875 -9.703 -2.771 1 83.81 98 PRO A N 1
ATOM 767 C CA . PRO A 1 98 ? -55.281 -9.359 -2.803 1 83.81 98 PRO A CA 1
ATOM 768 C C . PRO A 1 98 ? -55.562 -8.102 -3.623 1 83.81 98 PRO A C 1
ATOM 770 O O . PRO A 1 98 ? -54.906 -7.082 -3.455 1 83.81 98 PRO A O 1
ATOM 773 N N . GLY A 1 99 ? -56.375 -8.188 -4.715 1 82.31 99 GLY A N 1
ATOM 774 C CA . GLY A 1 99 ? -56.75 -7.008 -5.484 1 82.31 99 GLY A CA 1
ATOM 775 C C . GLY A 1 99 ? -55.938 -6.871 -6.773 1 82.31 99 GLY A C 1
ATOM 776 O O . GLY A 1 99 ? -55.594 -7.871 -7.395 1 82.31 99 GLY A O 1
ATOM 777 N N . ALA A 1 100 ? -55.562 -5.516 -7.098 1 83.38 100 ALA A N 1
ATOM 778 C CA . ALA A 1 100 ? -54.906 -5.223 -8.375 1 83.38 100 ALA A CA 1
ATOM 779 C C . ALA A 1 100 ? -53.406 -5.457 -8.297 1 83.38 100 ALA A C 1
ATOM 781 O O . ALA A 1 100 ? -52.812 -5.289 -7.238 1 83.38 100 ALA A O 1
ATOM 782 N N . HIS A 1 101 ? -52.844 -5.895 -9.406 1 82.56 101 HIS A N 1
ATOM 783 C CA . HIS A 1 101 ? -51.406 -6.105 -9.547 1 82.56 101 HIS A CA 1
ATOM 784 C C . HIS A 1 101 ? -50.656 -4.805 -9.336 1 82.56 101 HIS A C 1
ATOM 786 O O . HIS A 1 101 ? -51.125 -3.734 -9.734 1 82.56 101 HIS A O 1
ATOM 792 N N . LEU A 1 102 ? -49.531 -4.91 -8.578 1 81 102 LEU A N 1
ATOM 793 C CA . LEU A 1 102 ? -48.594 -3.799 -8.469 1 81 102 LEU A CA 1
ATOM 794 C C . LEU A 1 102 ? -47.594 -3.826 -9.617 1 81 102 LEU A C 1
ATOM 796 O O . LEU A 1 102 ? -47.281 -4.895 -10.156 1 81 102 LEU A O 1
ATOM 800 N N . PRO A 1 103 ? -47.062 -2.684 -9.953 1 76.06 103 PRO A N 1
ATOM 801 C CA . PRO A 1 103 ? -46.156 -2.598 -11.094 1 76.06 103 PRO A CA 1
ATOM 802 C C . PRO A 1 103 ? -44.938 -3.525 -10.961 1 76.06 103 PRO A C 1
ATOM 804 O O . PRO A 1 103 ? -44.438 -4.047 -11.961 1 76.06 103 PRO A O 1
ATOM 807 N N . LEU A 1 104 ? -44.562 -3.797 -9.773 1 75.38 104 LEU A N 1
ATOM 808 C CA . LEU A 1 104 ? -43.344 -4.555 -9.617 1 75.38 104 LEU A CA 1
ATOM 809 C C . LEU A 1 104 ? -43.625 -6.012 -9.281 1 75.38 104 LEU A C 1
ATOM 811 O O . LEU A 1 104 ? -42.719 -6.805 -9.055 1 75.38 104 LEU A O 1
ATOM 815 N N . ASP A 1 105 ? -44.875 -6.406 -9.383 1 80.25 105 ASP A N 1
ATOM 816 C CA . ASP A 1 105 ? -45.25 -7.773 -9.031 1 80.25 105 ASP A CA 1
ATOM 817 C C . ASP A 1 105 ? -44.625 -8.781 -10 1 80.25 105 ASP A C 1
ATOM 819 O O . ASP A 1 105 ? -44.062 -9.805 -9.57 1 80.25 105 ASP A O 1
ATOM 823 N N . GLU A 1 106 ? -44.75 -8.453 -11.242 1 78.62 106 GLU A N 1
ATOM 824 C CA . GLU A 1 106 ? -44.188 -9.367 -12.25 1 78.62 106 GLU A CA 1
ATOM 825 C C . GLU A 1 106 ? -42.688 -9.547 -12.086 1 78.62 106 GLU A C 1
ATOM 827 O O . GLU A 1 106 ? -42.188 -10.672 -12.141 1 78.62 106 GLU A O 1
ATOM 832 N N . MET A 1 107 ? -42.062 -8.523 -11.852 1 75.62 107 MET A N 1
ATOM 833 C CA . MET A 1 107 ? -40.625 -8.57 -11.672 1 75.62 107 MET A CA 1
ATOM 834 C C . MET A 1 107 ? -40.25 -9.336 -10.406 1 75.62 107 MET A C 1
ATOM 836 O O . MET A 1 107 ? -39.281 -10.094 -10.391 1 75.62 107 MET A O 1
ATOM 840 N N . LEU A 1 108 ? -40.969 -9.117 -9.398 1 80 108 LEU A N 1
ATOM 841 C CA . LEU A 1 108 ? -40.719 -9.812 -8.141 1 80 108 LEU A CA 1
ATOM 842 C C . LEU A 1 108 ? -40.812 -11.32 -8.328 1 80 108 LEU A C 1
ATOM 844 O O . LEU A 1 108 ? -39.938 -12.062 -7.898 1 80 108 LEU A O 1
ATOM 848 N N . VAL A 1 109 ? -41.875 -11.766 -8.984 1 86 109 VAL A N 1
ATOM 849 C CA . VAL A 1 109 ? -42.094 -13.203 -9.156 1 86 109 VAL A CA 1
ATOM 850 C C . VAL A 1 109 ? -41.031 -13.766 -10.117 1 86 109 VAL A C 1
ATOM 852 O O . VAL A 1 109 ? -40.531 -14.883 -9.922 1 86 109 VAL A O 1
ATOM 855 N N . ASP A 1 110 ? -40.594 -13.008 -11.062 1 77.25 110 ASP A N 1
ATOM 856 C CA . ASP A 1 110 ? -39.5 -13.422 -11.938 1 77.25 110 ASP A CA 1
ATOM 857 C C . ASP A 1 110 ? -38.188 -13.625 -11.156 1 77.25 110 ASP A C 1
ATOM 859 O O . ASP A 1 110 ? -37.5 -14.633 -11.336 1 77.25 110 ASP A O 1
ATOM 863 N N . ARG A 1 111 ? -37.938 -12.695 -10.266 1 75.06 111 ARG A N 1
ATOM 864 C CA . ARG A 1 111 ? -36.719 -12.781 -9.461 1 75.06 111 ARG A CA 1
ATOM 865 C C . ARG A 1 111 ? -36.812 -13.938 -8.469 1 75.06 111 ARG A C 1
ATOM 867 O O . ARG A 1 111 ? -35.812 -14.617 -8.219 1 75.06 111 ARG A O 1
ATOM 874 N N . MET A 1 112 ? -38 -14.148 -7.973 1 81.38 112 MET A N 1
ATOM 875 C CA . MET A 1 112 ? -38.219 -15.312 -7.109 1 81.38 112 MET A CA 1
ATOM 876 C C . MET A 1 112 ? -37.906 -16.609 -7.844 1 81.38 112 MET A C 1
ATOM 878 O O . MET A 1 112 ? -37.219 -17.469 -7.305 1 81.38 112 MET A O 1
ATOM 882 N N . ALA A 1 113 ? -38.406 -16.734 -9.008 1 81.69 113 ALA A N 1
ATOM 883 C CA . ALA A 1 113 ? -38.188 -17.938 -9.797 1 81.69 113 ALA A CA 1
ATOM 884 C C . ALA A 1 113 ? -36.688 -18.141 -10.086 1 81.69 113 ALA A C 1
ATOM 886 O O . ALA A 1 113 ? -36.188 -19.25 -9.938 1 81.69 113 ALA A O 1
ATOM 887 N N . LEU A 1 114 ? -36.031 -17.141 -10.469 1 74.5 114 LEU A N 1
ATOM 888 C CA . LEU A 1 114 ? -34.594 -17.234 -10.773 1 74.5 114 LEU A CA 1
ATOM 889 C C . LEU A 1 114 ? -33.812 -17.594 -9.523 1 74.5 114 LEU A C 1
ATOM 891 O O . LEU A 1 114 ? -32.906 -18.438 -9.578 1 74.5 114 LEU A O 1
ATOM 895 N N . THR A 1 115 ? -34.125 -16.938 -8.477 1 73.75 115 THR A N 1
ATOM 896 C CA . THR A 1 115 ? -33.438 -17.188 -7.223 1 73.75 115 THR A CA 1
ATOM 897 C C . THR A 1 115 ? -33.719 -18.609 -6.738 1 73.75 115 THR A C 1
ATOM 899 O O . THR A 1 115 ? -32.781 -19.312 -6.297 1 73.75 115 THR A O 1
ATOM 902 N N . ALA A 1 116 ? -34.969 -19.047 -6.828 1 78.12 116 ALA A N 1
ATOM 903 C CA . ALA A 1 116 ? -35.312 -20.406 -6.473 1 78.12 116 ALA A CA 1
ATOM 904 C C . ALA A 1 116 ? -34.562 -21.422 -7.344 1 78.12 116 ALA A C 1
ATOM 906 O O . ALA A 1 116 ? -34.094 -22.453 -6.852 1 78.12 116 ALA A O 1
ATOM 907 N N . ALA A 1 117 ? -34.531 -21.203 -8.594 1 71.88 117 ALA A N 1
ATOM 908 C CA . ALA A 1 117 ? -33.781 -22.078 -9.5 1 71.88 117 ALA A CA 1
ATOM 909 C C . ALA A 1 117 ? -32.344 -22.25 -9.039 1 71.88 117 ALA A C 1
ATOM 911 O O . ALA A 1 117 ? -31.797 -23.359 -9.055 1 71.88 117 ALA A O 1
ATOM 912 N N . ILE A 1 118 ? -31.797 -21.172 -8.68 1 67.5 118 ILE A N 1
ATOM 913 C CA . ILE A 1 118 ? -30.406 -21.188 -8.203 1 67.5 118 ILE A CA 1
ATOM 914 C C . ILE A 1 118 ? -30.312 -22.016 -6.926 1 67.5 118 ILE A C 1
ATOM 916 O O . ILE A 1 118 ? -29.406 -22.828 -6.773 1 67.5 118 ILE A O 1
ATOM 920 N N . ILE A 1 119 ? -31.281 -21.75 -6.137 1 64.81 119 ILE A N 1
ATOM 921 C CA . ILE A 1 119 ? -31.297 -22.453 -4.852 1 64.81 119 ILE A CA 1
ATOM 922 C C . ILE A 1 119 ? -31.562 -23.938 -5.074 1 64.81 119 ILE A C 1
ATOM 924 O O . ILE A 1 119 ? -30.938 -24.781 -4.422 1 64.81 119 ILE A O 1
ATOM 928 N N . LEU A 1 120 ? -32.594 -24.281 -5.953 1 62.72 120 LEU A N 1
ATOM 929 C CA . LEU A 1 120 ? -33.031 -25.656 -6.168 1 62.72 120 LEU A CA 1
ATOM 930 C C . LEU A 1 120 ? -32.062 -26.391 -7.117 1 62.72 120 LEU A C 1
ATOM 932 O O . LEU A 1 120 ? -32.125 -27.609 -7.25 1 62.72 120 LEU A O 1
ATOM 936 N N . GLN A 1 121 ? -31.562 -25.703 -8.039 1 53.59 121 GLN A N 1
ATOM 937 C CA . GLN A 1 121 ? -30.578 -26.406 -8.867 1 53.59 121 GLN A CA 1
ATOM 938 C C . GLN A 1 121 ? -29.766 -27.375 -8.031 1 53.59 121 GLN A C 1
ATOM 940 O O . GLN A 1 121 ? -29.281 -27.031 -6.949 1 53.59 121 GLN A O 1
ATOM 945 N N . PRO A 1 122 ? -30.125 -28.641 -8.305 1 46 122 PRO A N 1
ATOM 946 C CA . PRO A 1 122 ? -29.188 -29.5 -7.59 1 46 122 PRO A CA 1
ATOM 947 C C . PRO A 1 122 ? -27.828 -28.859 -7.391 1 46 122 PRO A C 1
ATOM 949 O O . PRO A 1 122 ? -27.266 -28.281 -8.328 1 46 122 PRO A O 1
ATOM 952 N N . ARG A 1 123 ? -27.688 -28.25 -6.383 1 47.62 123 ARG A N 1
ATOM 953 C CA . ARG A 1 123 ? -26.391 -27.672 -6.105 1 47.62 123 ARG A CA 1
ATOM 954 C C . ARG A 1 123 ? -25.266 -28.516 -6.703 1 47.62 123 ARG A C 1
ATOM 956 O O . ARG A 1 123 ? -25.016 -29.641 -6.254 1 47.62 123 ARG A O 1
ATOM 963 N N . ARG A 1 124 ? -25.359 -28.672 -7.969 1 54.38 124 ARG A N 1
ATOM 964 C CA . ARG A 1 124 ? -24.156 -29.375 -8.414 1 54.38 124 ARG A CA 1
ATOM 965 C C . ARG A 1 124 ? -22.953 -28.984 -7.559 1 54.38 124 ARG A C 1
ATOM 967 O O . ARG A 1 124 ? -22.797 -27.812 -7.184 1 54.38 124 ARG A O 1
ATOM 974 N N . LEU A 1 125 ? -22.625 -30 -6.773 1 61.88 125 LEU A N 1
ATOM 975 C CA . LEU A 1 125 ? -21.422 -29.75 -5.984 1 61.88 125 LEU A CA 1
ATOM 976 C C . LEU A 1 125 ? -20.344 -29.094 -6.824 1 61.88 125 LEU A C 1
ATOM 978 O O . LEU A 1 125 ? -20.109 -29.484 -7.969 1 61.88 125 LEU A O 1
ATOM 982 N N . PRO A 1 126 ? -19.984 -27.984 -6.469 1 77.31 126 PRO A N 1
ATOM 983 C CA . PRO A 1 126 ? -18.891 -27.359 -7.203 1 77.31 126 PRO A CA 1
ATOM 984 C C . PRO A 1 126 ? -17.75 -28.328 -7.516 1 77.31 126 PRO A C 1
ATOM 986 O O . PRO A 1 126 ? -17.469 -29.219 -6.715 1 77.31 126 PRO A O 1
ATOM 989 N N . THR A 1 127 ? -17.25 -28.266 -8.758 1 87.94 127 THR A N 1
ATOM 990 C CA . THR A 1 127 ? -16.078 -29.047 -9.148 1 87.94 127 THR A CA 1
ATOM 991 C C . THR A 1 127 ? -14.828 -28.562 -8.414 1 87.94 127 THR A C 1
ATOM 993 O O . THR A 1 127 ? -14.867 -27.531 -7.719 1 87.94 127 THR A O 1
ATOM 996 N N . GLU A 1 128 ? -13.812 -29.344 -8.547 1 90.38 128 GLU A N 1
ATOM 997 C CA . GLU A 1 128 ? -12.531 -28.953 -7.949 1 90.38 128 GLU A CA 1
ATOM 998 C C . GLU A 1 128 ? -12.031 -27.641 -8.523 1 90.38 128 GLU A C 1
ATOM 1000 O O . GLU A 1 128 ? -11.5 -26.797 -7.797 1 90.38 128 GLU A O 1
ATOM 1005 N N . ALA A 1 129 ? -12.203 -27.438 -9.789 1 91.75 129 ALA A N 1
ATOM 1006 C CA . ALA A 1 129 ? -11.805 -26.188 -10.438 1 91.75 129 ALA A CA 1
ATOM 1007 C C . ALA A 1 129 ? -12.602 -25.016 -9.883 1 91.75 129 ALA A C 1
ATOM 1009 O O . ALA A 1 129 ? -12.047 -23.938 -9.656 1 91.75 129 ALA A O 1
ATOM 1010 N N . GLU A 1 130 ? -13.812 -25.281 -9.656 1 86.94 130 GLU A N 1
ATOM 1011 C CA . GLU A 1 130 ? -14.68 -24.234 -9.125 1 86.94 130 GLU A CA 1
ATOM 1012 C C . GLU A 1 130 ? -14.312 -23.906 -7.68 1 86.94 130 GLU A C 1
ATOM 1014 O O . GLU A 1 130 ? -14.305 -22.734 -7.289 1 86.94 130 GLU A O 1
ATOM 1019 N N . HIS A 1 131 ? -14.07 -24.969 -6.938 1 90.12 131 HIS A N 1
ATOM 1020 C CA . HIS A 1 131 ? -13.617 -24.734 -5.566 1 90.12 131 HIS A CA 1
ATOM 1021 C C . HIS A 1 131 ? -12.305 -23.969 -5.539 1 90.12 131 HIS A C 1
ATOM 1023 O O . HIS A 1 131 ? -12.133 -23.047 -4.723 1 90.12 131 HIS A O 1
ATOM 1029 N N . THR A 1 132 ? -11.406 -24.312 -6.41 1 94.81 132 THR A N 1
ATOM 1030 C CA . THR A 1 132 ? -10.133 -23.594 -6.488 1 94.81 132 THR A CA 1
ATOM 1031 C C . THR A 1 132 ? -10.367 -22.125 -6.859 1 94.81 132 THR A C 1
ATOM 1033 O O . THR A 1 132 ? -9.789 -21.234 -6.242 1 94.81 132 THR A O 1
ATOM 1036 N N . ARG A 1 133 ? -11.203 -21.891 -7.789 1 92.69 133 ARG A N 1
ATOM 1037 C CA . ARG A 1 133 ? -11.523 -20.531 -8.20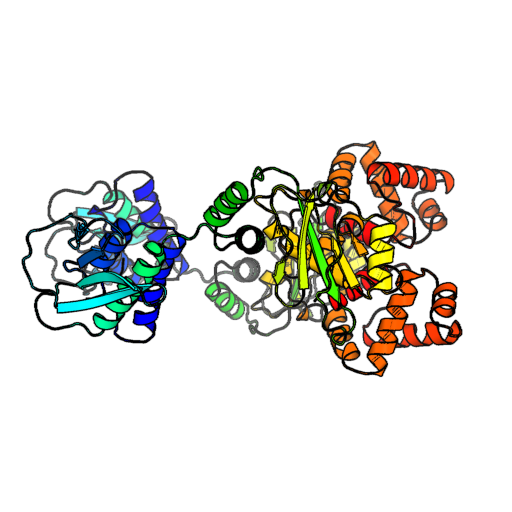3 1 92.69 133 ARG A CA 1
ATOM 1038 C C . ARG A 1 133 ? -12.148 -19.75 -7.055 1 92.69 133 ARG A C 1
ATOM 1040 O O . ARG A 1 133 ? -11.773 -18.594 -6.809 1 92.69 133 ARG A O 1
ATOM 1047 N N . ASN A 1 134 ? -13.031 -20.406 -6.402 1 87.19 134 ASN A N 1
ATOM 1048 C CA . ASN A 1 134 ? -13.719 -19.75 -5.297 1 87.19 134 ASN A CA 1
ATOM 1049 C C . ASN A 1 134 ? -12.758 -19.406 -4.164 1 87.19 134 ASN A C 1
ATOM 1051 O O . ASN A 1 134 ? -12.938 -18.406 -3.469 1 87.19 134 ASN A O 1
ATOM 1055 N N . LEU A 1 135 ? -11.812 -20.25 -4 1 92.19 135 LEU A N 1
ATOM 1056 C CA . LEU A 1 135 ? -10.812 -20 -2.971 1 92.19 135 LEU A CA 1
ATOM 1057 C C . LEU A 1 135 ? -9.945 -18.797 -3.336 1 92.19 135 LEU A C 1
ATOM 1059 O O . LEU A 1 135 ? -9.594 -17.984 -2.469 1 92.19 135 LEU A O 1
ATOM 1063 N N . LEU A 1 136 ? -9.68 -18.594 -4.609 1 95 136 LEU A N 1
ATOM 1064 C CA . LEU A 1 136 ? -8.805 -17.531 -5.09 1 95 136 LEU A CA 1
ATOM 1065 C C . LEU A 1 136 ? -9.586 -16.234 -5.285 1 95 136 LEU A C 1
ATOM 1067 O O . LEU A 1 136 ? -9.023 -15.148 -5.164 1 95 136 LEU A O 1
ATOM 1071 N N . PHE A 1 137 ? -10.766 -16.406 -5.648 1 92 137 PHE A N 1
ATOM 1072 C CA . PHE A 1 137 ? -11.648 -15.273 -5.887 1 92 137 PHE A CA 1
ATOM 1073 C C . PHE A 1 137 ? -12.961 -15.445 -5.129 1 92 137 PHE A C 1
ATOM 1075 O O . PHE A 1 137 ? -14.023 -15.555 -5.742 1 92 137 PHE A O 1
ATOM 1082 N N . PRO A 1 138 ? -12.883 -15.359 -3.828 1 86.5 138 PRO A N 1
ATOM 1083 C CA . PRO A 1 138 ? -14.078 -15.656 -3.033 1 86.5 138 PRO A CA 1
ATOM 1084 C C . PRO A 1 138 ? -15.117 -14.531 -3.096 1 86.5 138 PRO A C 1
ATOM 1086 O O . PRO A 1 138 ? -14.758 -13.352 -3.139 1 86.5 138 PRO A O 1
ATOM 1089 N N . MET A 1 139 ? -16.312 -14.977 -3.037 1 75.12 139 MET A N 1
ATOM 1090 C CA . MET A 1 139 ? -17.406 -14.016 -2.959 1 75.12 139 MET A CA 1
ATOM 1091 C C . MET A 1 139 ? -17.609 -13.531 -1.527 1 75.12 139 MET A C 1
ATOM 1093 O O . MET A 1 139 ? -17.953 -12.375 -1.303 1 75.12 139 MET A O 1
ATOM 1097 N N . ASP A 1 140 ? -17.359 -14.453 -0.64 1 66.94 140 ASP A N 1
ATOM 1098 C CA . ASP A 1 140 ? -17.469 -14.18 0.788 1 66.94 140 ASP A CA 1
ATOM 1099 C C . ASP A 1 140 ? -16.719 -15.219 1.614 1 66.94 140 ASP A C 1
ATOM 1101 O O . ASP A 1 140 ? -16.109 -16.125 1.061 1 66.94 140 ASP A O 1
ATOM 1105 N N . GLU A 1 141 ? -16.844 -15.07 2.867 1 73.88 141 GLU A N 1
ATOM 1106 C CA . GLU A 1 141 ? -16.094 -15.938 3.77 1 73.88 141 GLU A CA 1
ATOM 1107 C C . GLU A 1 141 ? -16.641 -17.359 3.74 1 73.88 141 GLU A C 1
ATOM 1109 O O . GLU A 1 141 ? -15.883 -18.328 3.885 1 73.88 141 GLU A O 1
ATOM 1114 N N . LEU A 1 142 ? -17.875 -17.484 3.646 1 66.94 142 LEU A N 1
ATOM 1115 C CA . LEU A 1 142 ? -18.484 -18.812 3.605 1 66.94 142 LEU A CA 1
ATOM 1116 C C . LEU A 1 142 ? -18 -19.594 2.391 1 66.94 142 LEU A C 1
ATOM 1118 O O . LEU A 1 142 ? -17.734 -20.797 2.486 1 66.94 142 LEU A O 1
ATOM 1122 N N . ALA A 1 143 ? -17.875 -18.953 1.332 1 73.56 143 ALA A N 1
ATOM 1123 C CA . ALA A 1 143 ? -17.375 -19.578 0.115 1 73.56 143 ALA A CA 1
ATOM 1124 C C . ALA A 1 143 ? -15.953 -20.109 0.321 1 73.56 143 ALA A C 1
ATOM 1126 O O . ALA A 1 143 ? -15.594 -21.172 -0.198 1 73.56 143 ALA A O 1
ATOM 1127 N N . VAL A 1 144 ? -15.148 -19.406 1.074 1 84.69 144 VAL A N 1
ATOM 1128 C CA . VAL A 1 144 ? -13.773 -19.812 1.364 1 84.69 144 VAL A CA 1
ATOM 1129 C C . VAL A 1 144 ? -13.781 -21.125 2.139 1 84.69 144 VAL A C 1
ATOM 1131 O O . VAL A 1 144 ? -13.109 -22.078 1.752 1 84.69 144 VAL A O 1
ATOM 1134 N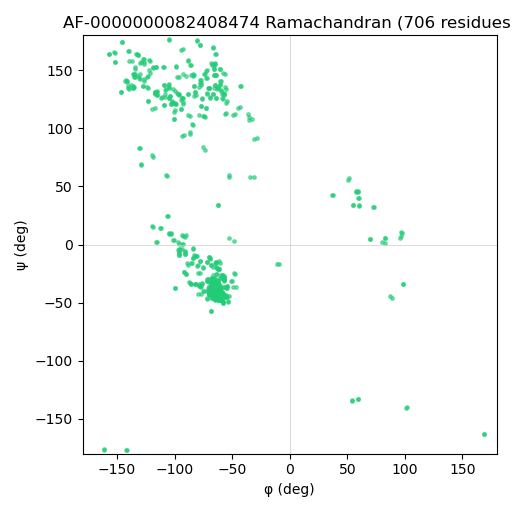 N . LEU A 1 145 ? -14.578 -21.203 3.107 1 80.12 145 LEU A N 1
ATOM 1135 C CA . LEU A 1 145 ? -14.602 -22.375 3.965 1 80.12 145 LEU A CA 1
ATOM 1136 C C . LEU A 1 145 ? -15.172 -23.578 3.221 1 80.12 145 LEU A C 1
ATOM 1138 O O . LEU A 1 145 ? -14.648 -24.688 3.338 1 80.12 145 LEU A O 1
ATOM 1142 N N . THR A 1 146 ? -16.188 -23.328 2.494 1 76 146 THR A N 1
ATOM 1143 C CA . THR A 1 146 ? -16.797 -24.391 1.704 1 76 146 THR A CA 1
ATOM 1144 C C . THR A 1 146 ? -15.82 -24.922 0.67 1 76 146 THR A C 1
ATOM 1146 O O . THR A 1 146 ? -15.734 -26.141 0.455 1 76 146 THR A O 1
ATOM 1149 N N . SER A 1 147 ? -15.094 -24.031 0.12 1 88.38 147 SER A N 1
ATOM 1150 C CA . SER A 1 147 ? -14.117 -24.422 -0.887 1 88.38 147 SER A CA 1
ATOM 1151 C C . SER A 1 147 ? -12.953 -25.188 -0.257 1 88.38 147 SER A C 1
ATOM 1153 O O . SER A 1 147 ? -12.461 -26.156 -0.823 1 88.38 147 SER A O 1
ATOM 1155 N N . CYS A 1 148 ? -12.461 -24.734 0.862 1 88.75 148 CYS A N 1
ATOM 1156 C CA . CYS A 1 148 ? -11.445 -25.484 1.584 1 88.75 148 CYS A CA 1
ATOM 1157 C C . CYS A 1 148 ? -11.906 -26.922 1.838 1 88.75 148 CYS A C 1
ATOM 1159 O O . CYS A 1 148 ? -11.188 -27.875 1.529 1 88.75 148 CYS A O 1
ATOM 1161 N N . ALA A 1 149 ? -13.086 -26.984 2.342 1 82.19 149 ALA A N 1
ATOM 1162 C CA . ALA A 1 149 ? -13.648 -28.312 2.627 1 82.19 149 ALA A CA 1
ATOM 1163 C C . ALA A 1 149 ? -13.797 -29.125 1.35 1 82.19 149 ALA A C 1
ATOM 1165 O O . ALA A 1 149 ? -13.438 -30.297 1.315 1 82.19 149 ALA A O 1
ATOM 1166 N N . GLY A 1 150 ? -14.297 -28.531 0.385 1 84.56 150 GLY A N 1
ATOM 1167 C CA . GLY A 1 150 ? -14.5 -29.203 -0.89 1 84.56 150 GLY A CA 1
ATOM 1168 C C . GLY A 1 150 ? -13.203 -29.703 -1.509 1 84.56 150 GLY A C 1
ATOM 1169 O O . GLY A 1 150 ? -13.195 -30.719 -2.205 1 84.56 150 GLY A O 1
ATOM 1170 N N . LEU A 1 151 ? -12.109 -29.047 -1.22 1 93 151 LEU A N 1
ATOM 1171 C CA . LEU A 1 151 ? -10.805 -29.406 -1.771 1 93 151 LEU A CA 1
ATOM 1172 C C . LEU A 1 151 ? -10.031 -30.281 -0.8 1 93 151 LEU A C 1
ATOM 1174 O O . LEU A 1 151 ? -8.938 -30.766 -1.125 1 93 151 LEU A O 1
ATOM 1178 N N . GLY A 1 152 ? -10.625 -30.406 0.363 1 91.06 152 GLY A N 1
ATOM 1179 C CA . GLY A 1 152 ? -9.93 -31.203 1.365 1 91.06 152 GLY A CA 1
ATOM 1180 C C . GLY A 1 152 ? -8.719 -30.5 1.941 1 91.06 152 GLY A C 1
ATOM 1181 O O . GLY A 1 152 ? -7.695 -31.141 2.213 1 91.06 152 GLY A O 1
ATOM 1182 N N . ILE A 1 153 ? -8.75 -29.219 2.039 1 94.69 153 ILE A N 1
ATOM 1183 C CA . ILE A 1 153 ? -7.652 -28.438 2.59 1 94.69 153 ILE A CA 1
ATOM 1184 C C . ILE A 1 153 ? -8.07 -27.828 3.93 1 94.69 153 ILE A C 1
ATOM 1186 O O . ILE A 1 153 ? -9.125 -27.203 4.031 1 94.69 153 ILE A O 1
ATOM 1190 N N . GLU A 1 154 ? -7.281 -28.078 4.883 1 91.06 154 GLU A N 1
ATOM 1191 C CA . GLU A 1 154 ? -7.527 -27.391 6.148 1 91.06 154 GLU A CA 1
ATOM 1192 C C . GLU A 1 154 ? -7.336 -25.891 6 1 91.06 154 GLU A C 1
ATOM 1194 O O . GLU A 1 154 ? -6.344 -25.438 5.422 1 91.06 154 GLU A O 1
ATOM 1199 N N . PRO A 1 155 ? -8.211 -25.125 6.57 1 88.88 155 PRO A N 1
ATOM 1200 C CA . PRO A 1 155 ? -8.172 -23.672 6.395 1 88.88 155 PRO A CA 1
ATOM 1201 C C . PRO A 1 155 ? -6.844 -23.062 6.836 1 88.88 155 PRO A C 1
ATOM 1203 O O . PRO A 1 155 ? -6.371 -22.094 6.23 1 88.88 155 PRO A O 1
ATOM 1206 N N . GLN A 1 156 ? -6.219 -23.625 7.742 1 92.94 156 GLN A N 1
ATOM 1207 C CA . GLN A 1 156 ? -5 -23.031 8.297 1 92.94 156 GLN A CA 1
ATOM 1208 C C . GLN A 1 156 ? -3.764 -23.562 7.57 1 92.94 156 GLN A C 1
ATOM 1210 O O . GLN A 1 156 ? -2.645 -23.109 7.848 1 92.94 156 GLN A O 1
ATOM 1215 N N . THR A 1 157 ? -3.941 -24.422 6.605 1 95.12 157 THR A N 1
ATOM 1216 C CA . THR A 1 157 ? -2.824 -24.984 5.852 1 95.12 157 THR A CA 1
ATOM 1217 C C . THR A 1 157 ? -2.09 -23.891 5.082 1 95.12 157 THR A C 1
ATOM 1219 O O . THR A 1 157 ? -2.713 -23.094 4.371 1 95.12 157 THR A O 1
ATOM 1222 N N . PRO A 1 158 ? -0.787 -23.797 5.285 1 97.25 158 PRO A N 1
ATOM 1223 C CA . PRO A 1 158 ? -0.039 -22.812 4.5 1 97.25 158 PRO A CA 1
ATOM 1224 C C . PRO A 1 158 ? 0 -23.156 3.012 1 97.25 158 PRO A C 1
ATOM 1226 O O . PRO A 1 158 ? 0.346 -24.281 2.639 1 97.25 158 PRO A O 1
ATOM 1229 N N . VAL A 1 159 ? -0.337 -22.188 2.189 1 97.81 159 VAL A N 1
ATOM 1230 C CA . VAL A 1 159 ? -0.348 -22.391 0.745 1 97.81 159 VAL A CA 1
ATOM 1231 C C . VAL A 1 159 ? 0.207 -21.141 0.048 1 97.81 159 VAL A C 1
ATOM 1233 O O . VAL A 1 159 ? 0.439 -20.125 0.688 1 97.81 159 VAL A O 1
ATOM 1236 N N . ARG A 1 160 ? 0.517 -21.328 -1.26 1 97.75 160 ARG A N 1
ATOM 1237 C CA . ARG A 1 160 ? 0.926 -20.266 -2.174 1 97.75 160 ARG A CA 1
ATOM 1238 C C . ARG A 1 160 ? 0.166 -20.359 -3.494 1 97.75 160 ARG A C 1
ATOM 1240 O O . ARG A 1 160 ? -0.502 -21.359 -3.764 1 97.75 160 ARG A O 1
ATOM 1247 N N . VAL A 1 161 ? 0.227 -19.297 -4.219 1 97.38 161 VAL A N 1
ATOM 1248 C CA . VAL A 1 161 ? -0.316 -19.281 -5.574 1 97.38 161 VAL A CA 1
ATOM 1249 C C . VAL A 1 161 ? 0.813 -19.078 -6.582 1 97.38 161 VAL A C 1
ATOM 1251 O O . VAL A 1 161 ? 1.693 -18.25 -6.379 1 97.38 161 VAL A O 1
ATOM 1254 N N . MET A 1 162 ? 0.848 -19.875 -7.582 1 97.12 162 MET A N 1
ATOM 1255 C CA . MET A 1 162 ? 1.712 -19.641 -8.734 1 97.12 162 MET A CA 1
ATOM 1256 C C . MET A 1 162 ? 0.91 -19.094 -9.914 1 97.12 162 MET A C 1
ATOM 1258 O O . MET A 1 162 ? -0.048 -19.734 -10.359 1 97.12 162 MET A O 1
ATOM 1262 N N . ALA A 1 163 ? 1.229 -17.953 -10.414 1 96.69 163 ALA A N 1
ATOM 1263 C CA . ALA A 1 163 ? 0.604 -17.328 -11.578 1 96.69 163 ALA A CA 1
ATOM 1264 C C . ALA A 1 163 ? 1.52 -17.422 -12.797 1 96.69 163 ALA A C 1
ATOM 1266 O O . ALA A 1 163 ? 2.686 -17.016 -12.734 1 96.69 163 ALA A O 1
ATOM 1267 N N . THR A 1 164 ? 1.006 -17.938 -13.836 1 96.19 164 THR A N 1
ATOM 1268 C CA . THR A 1 164 ? 1.806 -18.094 -15.047 1 96.19 164 THR A CA 1
ATOM 1269 C C . THR A 1 164 ? 1.131 -17.406 -16.234 1 96.19 164 THR A C 1
ATOM 1271 O O . THR A 1 164 ? -0.097 -17.312 -16.281 1 96.19 164 THR A O 1
ATOM 1274 N N . LYS A 1 165 ? 1.905 -16.844 -17.078 1 93.31 165 LYS A N 1
ATOM 1275 C CA . LYS A 1 165 ? 1.445 -16.25 -18.328 1 93.31 165 LYS A CA 1
ATOM 1276 C C . LYS A 1 165 ? 2.441 -16.5 -19.453 1 93.31 165 LYS A C 1
ATOM 1278 O O . LYS A 1 165 ? 3.654 -16.453 -19.234 1 93.31 165 LYS A O 1
ATOM 1283 N N . ALA A 1 166 ? 1.911 -16.75 -20.609 1 90.81 166 ALA A N 1
ATOM 1284 C CA . ALA A 1 166 ? 2.771 -16.922 -21.766 1 90.81 166 ALA A CA 1
ATOM 1285 C C . ALA A 1 166 ? 3.254 -15.562 -22.297 1 90.81 166 ALA A C 1
ATOM 1287 O O . ALA A 1 166 ? 2.523 -14.57 -22.234 1 90.81 166 ALA A O 1
ATOM 1288 N N . VAL A 1 167 ? 4.531 -15.43 -22.766 1 83.56 167 VAL A N 1
ATOM 1289 C CA . VAL A 1 167 ? 5.105 -14.195 -23.297 1 83.56 167 VAL A CA 1
ATOM 1290 C C . VAL A 1 167 ? 4.434 -13.852 -24.625 1 83.56 167 VAL A C 1
ATOM 1292 O O . VAL A 1 167 ? 4.141 -12.688 -24.891 1 83.56 167 VAL A O 1
ATOM 1295 N N . SER A 1 168 ? 4.441 -14.688 -25.609 1 73.31 168 SER A N 1
ATOM 1296 C CA . SER A 1 168 ? 3.834 -14.43 -26.906 1 73.31 168 SER A CA 1
ATOM 1297 C C . SER A 1 168 ? 2.459 -15.086 -27.016 1 73.31 168 SER A C 1
ATOM 1299 O O . SER A 1 168 ? 2.223 -16.141 -26.422 1 73.31 168 SER A O 1
ATOM 1301 N N . ASP A 1 169 ? 1.382 -14.234 -27.266 1 59.34 169 ASP A N 1
ATOM 1302 C CA . ASP A 1 169 ? 0.024 -14.711 -27.516 1 59.34 169 ASP A CA 1
ATOM 1303 C C . ASP A 1 169 ? 0.014 -15.844 -28.531 1 59.34 169 ASP A C 1
ATOM 1305 O O . ASP A 1 169 ? -1.021 -16.484 -28.75 1 59.34 169 ASP A O 1
ATOM 1309 N N . THR A 1 170 ? 1 -15.852 -29.328 1 51 170 THR A N 1
ATOM 1310 C CA . THR A 1 170 ? 0.871 -16.766 -30.453 1 51 170 THR A CA 1
ATOM 1311 C C . THR A 1 170 ? 0.681 -18.203 -29.969 1 51 170 THR A C 1
ATOM 1313 O O . THR A 1 170 ? 0.285 -19.078 -30.734 1 51 170 THR A O 1
ATOM 1316 N N . ALA A 1 171 ? 1.418 -18.531 -29 1 47.53 171 ALA A N 1
ATOM 1317 C CA . ALA A 1 171 ? 1.253 -19.953 -28.766 1 47.53 171 ALA A CA 1
ATOM 1318 C C . ALA A 1 171 ? -0.089 -20.266 -28.109 1 47.53 171 ALA A C 1
ATOM 1320 O O . ALA A 1 171 ? -0.438 -19.641 -27.094 1 47.53 171 ALA A O 1
ATOM 1321 N N . GLY A 1 172 ? -1.017 -20.328 -28.797 1 48.25 172 GLY A N 1
ATOM 1322 C CA . GLY A 1 172 ? -2.354 -20.828 -28.531 1 48.25 172 GLY A CA 1
ATOM 1323 C C . GLY A 1 172 ? -2.455 -21.547 -27.188 1 48.25 172 GLY A C 1
ATOM 1324 O O . GLY A 1 172 ? -3.531 -22.016 -26.812 1 48.25 172 GLY A O 1
ATOM 1325 N N . GLY A 1 173 ? -1.337 -21.938 -26.578 1 53.62 173 GLY A N 1
ATOM 1326 C CA . GLY A 1 173 ? -1.481 -22.891 -25.5 1 53.62 173 GLY A CA 1
ATOM 1327 C C . GLY A 1 173 ? -1.479 -22.25 -24.125 1 53.62 173 GLY A C 1
ATOM 1328 O O . GLY A 1 173 ? -1.086 -21.094 -23.984 1 53.62 173 GLY A O 1
ATOM 1329 N N . THR A 1 174 ? -2.268 -22.797 -23.203 1 61 174 THR A N 1
ATOM 1330 C CA . THR A 1 174 ? -2.387 -22.453 -21.781 1 61 174 THR A CA 1
ATOM 1331 C C . THR A 1 174 ? -1.012 -22.375 -21.125 1 61 174 THR A C 1
ATOM 1333 O O . THR A 1 174 ? -0.153 -23.234 -21.375 1 61 174 THR A O 1
ATOM 1336 N N . ALA A 1 175 ? -0.485 -21.156 -20.688 1 75.69 175 ALA A N 1
ATOM 1337 C CA . ALA A 1 175 ? 0.762 -20.953 -19.953 1 75.69 175 ALA A CA 1
ATOM 1338 C C . ALA A 1 175 ? 0.818 -21.828 -18.703 1 75.69 175 ALA A C 1
ATOM 1340 O O . ALA A 1 175 ? 0.873 -21.328 -17.578 1 75.69 175 ALA A O 1
ATOM 1341 N N . HIS A 1 176 ? 0.735 -23.188 -19.016 1 80.81 176 HIS A N 1
ATOM 1342 C CA . HIS A 1 176 ? 0.649 -24.125 -17.906 1 80.81 176 HIS A CA 1
ATOM 1343 C C . HIS A 1 176 ? 2.002 -24.766 -17.625 1 80.81 176 HIS A C 1
ATOM 1345 O O . HIS A 1 176 ? 2.66 -25.266 -18.547 1 80.81 176 HIS A O 1
ATOM 1351 N N . LEU A 1 177 ? 2.469 -24.609 -16.453 1 87.88 177 LEU A N 1
ATOM 1352 C CA . LEU A 1 177 ? 3.625 -25.359 -15.969 1 87.88 177 LEU A CA 1
ATOM 1353 C C . LEU A 1 177 ? 3.188 -26.562 -15.141 1 87.88 177 LEU A C 1
ATOM 1355 O O . LEU A 1 177 ? 2.27 -26.453 -14.328 1 87.88 177 LEU A O 1
ATOM 1359 N N . VAL A 1 178 ? 3.67 -27.734 -15.383 1 83.38 178 VAL A N 1
ATOM 1360 C CA . VAL A 1 178 ? 3.312 -28.938 -14.664 1 83.38 178 VAL A CA 1
ATOM 1361 C C . VAL A 1 178 ? 3.928 -28.922 -13.266 1 83.38 178 VAL A C 1
ATOM 1363 O O . VAL A 1 178 ? 5.148 -28.844 -13.117 1 83.38 178 VAL A O 1
ATOM 1366 N N . ILE A 1 179 ? 3.113 -28.922 -12.359 1 88.06 179 ILE A N 1
ATOM 1367 C CA . ILE A 1 179 ? 3.527 -28.953 -10.961 1 88.06 179 ILE A CA 1
ATOM 1368 C C . ILE A 1 179 ? 3.293 -30.344 -10.383 1 88.06 179 ILE A C 1
ATOM 1370 O O . ILE A 1 179 ? 2.277 -30.984 -10.672 1 88.06 179 ILE A O 1
ATOM 1374 N N . SER A 1 180 ? 4.246 -30.828 -9.672 1 86.88 180 SER A N 1
ATOM 1375 C CA . SER A 1 180 ? 4.113 -32.156 -9.047 1 86.88 180 SER A CA 1
ATOM 1376 C C . SER A 1 180 ? 2.891 -32.188 -8.133 1 86.88 180 SER A C 1
ATOM 1378 O O . SER A 1 180 ? 2.58 -31.234 -7.441 1 86.88 180 SER A O 1
ATOM 1380 N N . GLN A 1 181 ? 2.326 -33.344 -8.094 1 85.56 181 GLN A N 1
ATOM 1381 C CA . GLN A 1 181 ? 1.137 -33.562 -7.27 1 85.56 181 GLN A CA 1
ATOM 1382 C C . GLN A 1 181 ? 1.465 -33.406 -5.785 1 85.56 181 GLN A C 1
ATOM 1384 O O . GLN A 1 181 ? 0.619 -33 -4.992 1 85.56 181 GLN A O 1
ATOM 1389 N N . ASP A 1 182 ? 2.635 -33.688 -5.473 1 89.38 182 ASP A N 1
ATOM 1390 C CA . ASP A 1 182 ? 3.066 -33.625 -4.078 1 89.38 182 ASP A CA 1
ATOM 1391 C C . ASP A 1 182 ? 3.09 -32.188 -3.574 1 89.38 182 ASP A C 1
ATOM 1393 O O . ASP A 1 182 ? 3.061 -31.938 -2.365 1 89.38 182 ASP A O 1
ATOM 1397 N N . CYS A 1 183 ? 3.096 -31.328 -4.527 1 92.94 183 CYS A N 1
ATOM 1398 C CA . CYS A 1 183 ? 3.172 -29.906 -4.16 1 92.94 183 CYS A CA 1
ATOM 1399 C C . CYS A 1 183 ? 1.798 -29.25 -4.223 1 92.94 183 CYS A C 1
ATOM 1401 O O . CYS A 1 183 ? 1.661 -28.062 -3.947 1 92.94 183 CYS A O 1
ATOM 1403 N N . THR A 1 184 ? 0.819 -30 -4.496 1 93.88 184 THR A N 1
ATOM 1404 C CA . THR A 1 184 ? -0.53 -29.469 -4.637 1 93.88 184 THR A CA 1
ATOM 1405 C C . THR A 1 184 ? -1.36 -29.75 -3.391 1 93.88 184 THR A C 1
ATOM 1407 O O . THR A 1 184 ? -1.543 -30.906 -3.01 1 93.88 184 THR A O 1
ATOM 1410 N N . PRO A 1 185 ? -1.858 -28.734 -2.814 1 94.94 185 PRO A N 1
ATOM 1411 C CA . PRO A 1 185 ? -2.68 -28.953 -1.622 1 94.94 185 PRO A CA 1
ATOM 1412 C C . PRO A 1 185 ? -4.043 -29.562 -1.946 1 94.94 185 PRO A C 1
ATOM 1414 O O . PRO A 1 185 ? -4.762 -29.062 -2.809 1 94.94 185 PRO A O 1
ATOM 1417 N N . GLY A 1 186 ? -4.352 -30.594 -1.247 1 94.81 186 GLY A N 1
ATOM 1418 C CA . GLY A 1 186 ? -5.656 -31.219 -1.422 1 94.81 186 GLY A CA 1
ATOM 1419 C C . GLY A 1 186 ? -5.949 -31.594 -2.861 1 94.81 186 GLY A C 1
ATOM 1420 O O . GLY A 1 186 ? -5.125 -32.219 -3.523 1 94.81 186 GLY A O 1
ATOM 1421 N N . LYS A 1 187 ? -7.168 -31.25 -3.27 1 93.56 187 LYS A N 1
ATOM 1422 C CA . LYS A 1 187 ? -7.613 -31.594 -4.617 1 93.56 187 LYS A CA 1
ATOM 1423 C C . LYS A 1 187 ? -7.637 -30.359 -5.52 1 93.56 187 LYS A C 1
ATOM 1425 O O . LYS A 1 187 ? -8.398 -30.312 -6.488 1 93.56 187 LYS A O 1
ATOM 1430 N N . ALA A 1 188 ? -6.832 -29.438 -5.125 1 95.06 188 ALA A N 1
ATOM 1431 C CA . ALA A 1 188 ? -6.809 -28.203 -5.91 1 95.06 188 ALA A CA 1
ATOM 1432 C C . ALA A 1 188 ? -6.309 -28.469 -7.328 1 95.06 188 ALA A C 1
ATOM 1434 O O . ALA A 1 188 ? -5.508 -29.375 -7.551 1 95.06 188 ALA A O 1
ATOM 1435 N N . VAL A 1 189 ? -6.859 -27.719 -8.289 1 91.56 189 VAL A N 1
ATOM 1436 C CA . VAL A 1 189 ? -6.43 -27.828 -9.68 1 91.56 189 VAL A CA 1
ATOM 1437 C C . VAL A 1 189 ? -6.121 -26.453 -10.25 1 91.56 189 VAL A C 1
ATOM 1439 O O . VAL A 1 189 ? -6.559 -25.438 -9.703 1 91.56 189 VAL A O 1
ATOM 1442 N N . GLY A 1 190 ? -5.301 -26.469 -11.266 1 93.88 190 GLY A N 1
ATOM 1443 C CA . GLY A 1 190 ? -5.031 -25.219 -11.953 1 93.88 190 GLY A CA 1
ATOM 1444 C C . GLY A 1 190 ? -6.25 -24.656 -12.656 1 93.88 190 GLY A C 1
ATOM 1445 O O . GLY A 1 190 ? -7.07 -25.406 -13.195 1 93.88 190 GLY A O 1
ATOM 1446 N N . ILE A 1 191 ? -6.277 -23.312 -12.641 1 92 191 ILE A N 1
ATOM 1447 C CA . ILE A 1 191 ? -7.414 -22.688 -13.312 1 92 191 ILE A CA 1
ATOM 1448 C C . ILE A 1 191 ? -6.922 -21.531 -14.195 1 92 191 ILE A C 1
ATOM 1450 O O . ILE A 1 191 ? -5.887 -20.922 -13.906 1 92 191 ILE A O 1
ATOM 1454 N N . GLU A 1 192 ? -7.668 -21.297 -15.227 1 90.12 192 GLU A N 1
ATOM 1455 C CA . GLU A 1 192 ? -7.441 -20.109 -16.062 1 90.12 192 GLU A CA 1
ATOM 1456 C C . GLU A 1 192 ? -8.32 -18.953 -15.617 1 90.12 192 GLU A C 1
ATOM 1458 O O . GLU A 1 192 ? -9.523 -19.109 -15.406 1 90.12 192 GLU A O 1
ATOM 1463 N N . ALA A 1 193 ? -7.684 -17.891 -15.367 1 87.19 193 ALA A N 1
ATOM 1464 C CA . ALA A 1 193 ? -8.414 -16.688 -14.992 1 87.19 193 ALA A CA 1
ATOM 1465 C C . ALA A 1 193 ? -7.707 -15.438 -15.508 1 87.19 193 ALA A C 1
ATOM 1467 O O . ALA A 1 193 ? -6.5 -15.266 -15.312 1 87.19 193 ALA A O 1
ATOM 1468 N N . ASP A 1 194 ? -8.43 -14.492 -16.172 1 81.12 194 ASP A N 1
ATOM 1469 C CA . ASP A 1 194 ? -7.93 -13.195 -16.609 1 81.12 194 ASP A CA 1
ATOM 1470 C C . ASP A 1 194 ? -6.688 -13.352 -17.484 1 81.12 194 ASP A C 1
ATOM 1472 O O . ASP A 1 194 ? -5.715 -12.617 -17.328 1 81.12 194 ASP A O 1
ATOM 1476 N N . GLY A 1 195 ? -6.629 -14.406 -18.266 1 84.94 195 GLY A N 1
ATOM 1477 C CA . GLY A 1 195 ? -5.535 -14.602 -19.203 1 84.94 195 GLY A CA 1
ATOM 1478 C C . GLY A 1 195 ? -4.297 -15.203 -18.562 1 84.94 195 GLY A C 1
ATOM 1479 O O . GLY A 1 195 ? -3.23 -15.242 -19.172 1 84.94 195 GLY A O 1
ATOM 1480 N N . GLU A 1 196 ? -4.41 -15.547 -17.359 1 92.38 196 GLU A N 1
ATOM 1481 C CA . GLU A 1 196 ? -3.314 -16.219 -16.672 1 92.38 196 GLU A CA 1
ATOM 1482 C C . GLU A 1 196 ? -3.744 -17.578 -16.125 1 92.38 196 GLU A C 1
ATOM 1484 O O . GLU A 1 196 ? -4.934 -17.906 -16.125 1 92.38 196 GLU A O 1
ATOM 1489 N N . TYR A 1 197 ? -2.816 -18.375 -15.906 1 94 197 TYR A N 1
ATOM 1490 C CA . TYR A 1 197 ? -3.055 -19.672 -15.281 1 94 197 TYR A CA 1
ATOM 1491 C C . TYR A 1 197 ? -2.604 -19.656 -13.82 1 94 197 TYR A C 1
ATOM 1493 O O . TYR A 1 197 ? -1.492 -19.219 -13.508 1 94 197 TYR A O 1
ATOM 1501 N N . LEU A 1 198 ? -3.482 -20.047 -12.945 1 96.12 198 LEU A N 1
ATOM 1502 C CA . LEU A 1 198 ? -3.234 -19.984 -11.508 1 96.12 198 LEU A CA 1
ATOM 1503 C C . LEU A 1 198 ? -3.236 -21.391 -10.898 1 96.12 198 LEU A C 1
ATOM 1505 O O . LEU A 1 198 ? -4.148 -22.172 -11.141 1 96.12 198 LEU A O 1
ATOM 1509 N N . ASN A 1 199 ? -2.207 -21.703 -10.125 1 95.69 199 ASN A N 1
ATOM 1510 C CA . ASN A 1 199 ? -2.092 -22.969 -9.391 1 95.69 199 ASN A CA 1
ATOM 1511 C C . ASN A 1 199 ? -1.894 -22.719 -7.898 1 95.69 199 ASN A C 1
ATOM 1513 O O . ASN A 1 199 ? -1.124 -21.844 -7.5 1 95.69 199 ASN A O 1
ATOM 1517 N N . LEU A 1 200 ? -2.605 -23.453 -7.133 1 96.75 200 LEU A N 1
ATOM 1518 C CA . LEU A 1 200 ? -2.316 -23.516 -5.707 1 96.75 200 LEU A CA 1
ATOM 1519 C C . LEU A 1 200 ? -1.192 -24.5 -5.418 1 96.75 200 LEU A C 1
ATOM 1521 O O . LEU A 1 200 ? -1.211 -25.641 -5.914 1 96.75 200 LEU A O 1
ATOM 1525 N N . VAL A 1 201 ? -0.246 -24.078 -4.66 1 97.19 201 VAL A N 1
ATOM 1526 C CA . VAL A 1 201 ? 0.861 -24.953 -4.297 1 97.19 201 VAL A CA 1
ATOM 1527 C C . VAL A 1 201 ? 1.098 -24.891 -2.789 1 97.19 201 VAL A C 1
ATOM 1529 O O . VAL A 1 201 ? 0.574 -24 -2.109 1 97.19 201 VAL A O 1
ATOM 1532 N N . ALA A 1 202 ? 1.801 -25.844 -2.285 1 96.69 202 ALA A N 1
ATOM 1533 C CA . ALA A 1 202 ? 2.104 -25.922 -0.858 1 96.69 202 ALA A CA 1
ATOM 1534 C C . ALA A 1 202 ? 2.891 -24.688 -0.399 1 96.69 202 ALA A C 1
ATOM 1536 O O . ALA A 1 202 ? 3.648 -24.109 -1.177 1 96.69 202 ALA A O 1
ATOM 1537 N N . GLY A 1 203 ? 2.721 -24.344 0.841 1 96.38 203 GLY A N 1
ATOM 1538 C CA . GLY A 1 203 ? 3.4 -23.203 1.422 1 96.38 203 GLY A CA 1
ATOM 1539 C C . GLY A 1 203 ? 4.91 -23.281 1.322 1 96.38 203 GLY A C 1
ATOM 1540 O O . GLY A 1 203 ? 5.594 -22.266 1.234 1 96.38 203 GLY A O 1
ATOM 1541 N N . SER A 1 204 ? 5.434 -24.438 1.311 1 94.19 204 SER A N 1
ATOM 1542 C CA . SER A 1 204 ? 6.875 -24.672 1.292 1 94.19 204 SER A CA 1
ATOM 1543 C C . SER A 1 204 ? 7.391 -24.828 -0.134 1 94.19 204 SER A C 1
ATOM 1545 O O . SER A 1 204 ? 8.562 -25.125 -0.344 1 94.19 204 SER A O 1
ATOM 1547 N N . PHE A 1 205 ? 6.539 -24.594 -1.07 1 94.19 205 PHE A N 1
ATOM 1548 C CA . PHE A 1 205 ? 6.879 -24.797 -2.473 1 94.19 205 PHE A CA 1
ATOM 1549 C C . PHE A 1 205 ? 8.023 -23.891 -2.896 1 94.19 205 PHE A C 1
ATOM 1551 O O . PHE A 1 205 ? 8.008 -22.688 -2.6 1 94.19 205 PHE A O 1
ATOM 1558 N N . ALA A 1 206 ? 8.938 -24.422 -3.574 1 91.31 206 ALA A N 1
ATOM 1559 C CA . ALA A 1 206 ? 10.039 -23.703 -4.207 1 91.31 206 ALA A CA 1
ATOM 1560 C C . ALA A 1 206 ? 10.281 -24.203 -5.629 1 91.31 206 ALA A C 1
ATOM 1562 O O . ALA A 1 206 ? 10.234 -25.406 -5.883 1 91.31 206 ALA A O 1
ATOM 1563 N N . PRO A 1 207 ? 10.445 -23.281 -6.48 1 91.25 207 PRO A N 1
ATOM 1564 C CA . PRO A 1 207 ? 10.672 -23.719 -7.859 1 91.25 207 PRO A CA 1
ATOM 1565 C C . PRO A 1 207 ? 11.961 -24.516 -8.016 1 91.25 207 PRO A C 1
ATOM 1567 O O . PRO A 1 207 ? 13 -24.125 -7.473 1 91.25 207 PRO A O 1
ATOM 1570 N N . THR A 1 208 ? 11.867 -25.609 -8.711 1 90.44 208 THR A N 1
ATOM 1571 C CA . THR A 1 208 ? 13.039 -26.422 -9.023 1 90.44 208 THR A CA 1
ATOM 1572 C C . THR A 1 208 ? 13.703 -25.953 -10.312 1 90.44 208 THR A C 1
ATOM 1574 O O . THR A 1 208 ? 13.078 -25.281 -11.125 1 90.44 208 THR A O 1
ATOM 1577 N N . PRO A 1 209 ? 14.961 -26.297 -10.453 1 91.94 209 PRO A N 1
ATOM 1578 C CA . PRO A 1 209 ? 15.625 -25.969 -11.719 1 91.94 209 PRO A CA 1
ATOM 1579 C C . PRO A 1 209 ? 14.891 -26.531 -12.93 1 91.94 209 PRO A C 1
ATOM 1581 O O . PRO A 1 209 ? 14.859 -25.891 -13.984 1 91.94 209 PRO A O 1
ATOM 1584 N N . GLU A 1 210 ? 14.352 -27.719 -12.773 1 91.56 210 GLU A N 1
ATOM 1585 C CA . GLU A 1 210 ? 13.602 -28.328 -13.867 1 91.56 210 GLU A CA 1
ATOM 1586 C C . GLU A 1 210 ? 12.391 -27.469 -14.25 1 91.56 210 GLU A C 1
ATOM 1588 O O . GLU A 1 210 ? 12.086 -27.312 -15.43 1 91.56 210 GLU A O 1
ATOM 1593 N N . LEU A 1 211 ? 11.766 -27.016 -13.234 1 93.19 211 LEU A N 1
ATOM 1594 C CA . LEU A 1 211 ? 10.602 -26.172 -13.477 1 93.19 211 LEU A CA 1
ATOM 1595 C C . LEU A 1 211 ? 11.008 -24.875 -14.188 1 93.19 211 LEU A C 1
ATOM 1597 O O . LEU A 1 211 ? 10.312 -24.422 -15.094 1 93.19 211 LEU A O 1
ATOM 1601 N N . SER A 1 212 ? 12.031 -24.297 -13.75 1 93.31 212 SER A N 1
ATOM 1602 C CA . SER A 1 212 ? 12.547 -23.078 -14.359 1 93.31 212 SER A CA 1
ATOM 1603 C C . SER A 1 212 ? 12.922 -23.312 -15.82 1 93.31 212 SER A C 1
ATOM 1605 O O . SER A 1 212 ? 12.641 -22.469 -16.672 1 93.31 212 SER A O 1
ATOM 1607 N N . GLU A 1 213 ? 13.539 -24.422 -16.062 1 92.94 213 GLU A N 1
ATOM 1608 C CA . GLU A 1 213 ? 13.898 -24.766 -17.422 1 92.94 213 GLU A CA 1
ATOM 1609 C C . GLU A 1 213 ? 12.656 -24.938 -18.297 1 92.94 213 GLU A C 1
ATOM 1611 O O . GLU A 1 213 ? 12.641 -24.516 -19.453 1 92.94 213 GLU A O 1
ATOM 1616 N N . SER A 1 214 ? 11.727 -25.594 -17.703 1 91.88 214 SER A N 1
ATOM 1617 C CA . SER A 1 214 ? 10.469 -25.766 -18.422 1 91.88 214 SER A CA 1
ATOM 1618 C C . SER A 1 214 ? 9.828 -24.438 -18.766 1 91.88 214 SER A C 1
ATOM 1620 O O . SER A 1 214 ? 9.336 -24.234 -19.891 1 91.88 214 SER A O 1
ATOM 1622 N N . ALA A 1 215 ? 9.844 -23.531 -17.812 1 92.62 215 ALA A N 1
ATOM 1623 C CA . ALA A 1 215 ? 9.289 -22.203 -18.047 1 92.62 215 ALA A CA 1
ATOM 1624 C C . ALA A 1 215 ? 10.031 -21.484 -19.172 1 92.62 215 ALA A C 1
ATOM 1626 O O . ALA A 1 215 ? 9.414 -20.859 -20.031 1 92.62 215 ALA A O 1
ATOM 1627 N N . LEU A 1 216 ? 11.312 -21.609 -19.172 1 90.38 216 LEU A N 1
ATOM 1628 C CA . LEU A 1 216 ? 12.156 -20.969 -20.188 1 90.38 216 LEU A CA 1
ATOM 1629 C C . LEU A 1 216 ? 11.875 -21.531 -21.562 1 90.38 216 LEU A C 1
ATOM 1631 O O . LEU A 1 216 ? 11.688 -20.781 -22.531 1 90.38 216 LEU A O 1
ATOM 1635 N N . SER A 1 217 ? 11.82 -22.844 -21.625 1 89.81 217 SER A N 1
ATOM 1636 C CA . SER A 1 217 ? 11.625 -23.516 -22.906 1 89.81 217 SER A CA 1
ATOM 1637 C C . SER A 1 217 ? 10.242 -23.234 -23.484 1 89.81 217 SER A C 1
ATOM 1639 O O . SER A 1 217 ? 10.07 -23.188 -24.703 1 89.81 217 SER A O 1
ATOM 1641 N N . SER A 1 218 ? 9.32 -23.016 -22.594 1 89.06 218 SER A N 1
ATOM 1642 C CA . SER A 1 218 ? 7.949 -22.812 -23.031 1 89.06 218 SER A CA 1
ATOM 1643 C C . SER A 1 218 ? 7.617 -21.328 -23.141 1 89.06 218 SER A C 1
ATOM 1645 O O . SER A 1 218 ? 6.469 -20.953 -23.391 1 89.06 218 SER A O 1
ATOM 1647 N N . SER A 1 219 ? 8.562 -20.453 -22.859 1 91.31 219 SER A N 1
ATOM 1648 C CA . SER A 1 219 ? 8.375 -19 -22.891 1 91.31 219 SER A CA 1
ATOM 1649 C C . SER A 1 219 ? 7.246 -18.562 -21.969 1 91.31 219 SER A C 1
ATOM 1651 O O . SER A 1 219 ? 6.355 -17.812 -22.375 1 91.31 219 SER A O 1
ATOM 1653 N N . ILE A 1 220 ? 7.316 -19.125 -20.797 1 93.81 220 ILE A N 1
ATOM 1654 C CA . ILE A 1 220 ? 6.336 -18.812 -19.766 1 93.81 220 ILE A CA 1
ATOM 1655 C C . ILE A 1 220 ? 6.992 -17.984 -18.656 1 93.81 220 ILE A C 1
ATOM 1657 O O . ILE A 1 220 ? 8.148 -18.234 -18.297 1 93.81 220 ILE A O 1
ATOM 1661 N N . ARG A 1 221 ? 6.266 -16.984 -18.219 1 95.75 221 ARG A N 1
ATOM 1662 C CA . ARG A 1 221 ? 6.66 -16.234 -17.031 1 95.75 221 ARG A CA 1
ATOM 1663 C C . ARG A 1 221 ? 5.789 -16.609 -15.844 1 95.75 221 ARG A C 1
ATOM 1665 O O . ARG A 1 221 ? 4.574 -16.781 -15.984 1 95.75 221 ARG A O 1
ATOM 1672 N N . ALA A 1 222 ? 6.449 -16.75 -14.727 1 96.75 222 ALA A N 1
ATOM 1673 C CA . ALA A 1 222 ? 5.711 -17.203 -13.555 1 96.75 222 ALA A CA 1
ATOM 1674 C C . ALA A 1 222 ? 6.094 -16.391 -12.32 1 96.75 222 ALA A C 1
ATOM 1676 O O . ALA A 1 222 ? 7.211 -15.875 -12.227 1 96.75 222 ALA A O 1
ATOM 1677 N N . GLY A 1 223 ? 5.129 -16.203 -11.477 1 97.38 223 GLY A N 1
ATOM 1678 C CA . GLY A 1 223 ? 5.32 -15.633 -10.156 1 97.38 223 GLY A CA 1
ATOM 1679 C C . GLY A 1 223 ? 4.719 -16.484 -9.047 1 97.38 223 GLY A C 1
ATOM 1680 O O . GLY A 1 223 ? 3.637 -17.047 -9.219 1 97.38 223 GLY A O 1
ATOM 1681 N N . ILE A 1 224 ? 5.434 -16.641 -8 1 97.62 224 ILE A N 1
ATOM 1682 C CA . ILE A 1 224 ? 4.961 -17.359 -6.828 1 97.62 224 ILE A CA 1
ATOM 1683 C C . ILE A 1 224 ? 4.68 -16.391 -5.688 1 97.62 224 ILE A C 1
ATOM 1685 O O . ILE A 1 224 ? 5.516 -15.539 -5.371 1 97.62 224 ILE A O 1
ATOM 1689 N N . SER A 1 225 ? 3.578 -16.531 -5.066 1 97.12 225 SER A N 1
ATOM 1690 C CA . SER A 1 225 ? 3.133 -15.594 -4.047 1 97.12 225 SER A CA 1
ATOM 1691 C C . SER A 1 225 ? 3.848 -15.836 -2.721 1 97.12 225 SER A C 1
ATOM 1693 O O . SER A 1 225 ? 4.562 -16.828 -2.568 1 97.12 225 SER A O 1
ATOM 1695 N N . LEU A 1 226 ? 3.609 -14.898 -1.793 1 96.88 226 LEU A N 1
ATOM 1696 C CA . LEU A 1 226 ? 3.916 -15.164 -0.392 1 96.88 226 LEU A CA 1
ATOM 1697 C C . LEU A 1 226 ? 3.045 -16.297 0.154 1 96.88 226 LEU A C 1
ATOM 1699 O O . LEU A 1 226 ? 2.059 -16.672 -0.476 1 96.88 226 LEU A O 1
ATOM 1703 N N . ALA A 1 227 ? 3.439 -16.828 1.273 1 96.69 227 ALA A N 1
ATOM 1704 C CA . ALA A 1 227 ? 2.658 -17.891 1.896 1 96.69 227 ALA A CA 1
ATOM 1705 C C . ALA A 1 227 ? 1.518 -17.328 2.732 1 96.69 227 ALA A C 1
ATOM 1707 O O . ALA A 1 227 ? 1.659 -16.266 3.344 1 96.69 227 ALA A O 1
ATOM 1708 N N . ALA A 1 228 ? 0.45 -18 2.746 1 95.81 228 ALA A N 1
ATOM 1709 C CA . ALA A 1 228 ? -0.699 -17.703 3.594 1 95.81 228 ALA A CA 1
ATOM 1710 C C . ALA A 1 228 ? -1.497 -18.953 3.918 1 95.81 228 ALA A C 1
ATOM 1712 O O . ALA A 1 228 ? -1.257 -20.016 3.338 1 95.81 228 ALA A O 1
ATOM 1713 N N . SER A 1 229 ? -2.33 -18.781 4.906 1 95.06 229 SER A N 1
ATOM 1714 C CA . SER A 1 229 ? -3.271 -19.875 5.141 1 95.06 229 SER A CA 1
ATOM 1715 C C . SER A 1 229 ? -4.242 -20.031 3.973 1 95.06 229 SER A C 1
ATOM 1717 O O . SER A 1 229 ? -4.547 -19.047 3.279 1 95.06 229 SER A O 1
ATOM 1719 N N . ALA A 1 230 ? -4.676 -21.234 3.801 1 95.25 230 ALA A N 1
ATOM 1720 C CA . ALA A 1 230 ? -5.598 -21.5 2.701 1 95.25 230 ALA A CA 1
ATOM 1721 C C . ALA A 1 230 ? -6.812 -20.578 2.764 1 95.25 230 ALA A C 1
ATOM 1723 O O . ALA A 1 230 ? -7.297 -20.109 1.732 1 95.25 230 ALA A O 1
ATOM 1724 N N . SER A 1 231 ? -7.254 -20.266 3.928 1 91.12 231 SER A N 1
ATOM 1725 C CA . SER A 1 231 ? -8.438 -19.438 4.105 1 91.12 231 SER A CA 1
ATOM 1726 C C . SER A 1 231 ? -8.156 -17.984 3.729 1 91.12 231 SER A C 1
ATOM 1728 O O . SER A 1 231 ? -9.086 -17.203 3.525 1 91.12 231 SER A O 1
ATOM 1730 N N . GLU A 1 232 ? -6.891 -17.656 3.613 1 93 232 GLU A N 1
ATOM 1731 C CA . GLU A 1 232 ? -6.527 -16.266 3.326 1 93 232 GLU A CA 1
ATOM 1732 C C . GLU A 1 232 ? -5.754 -16.172 2.016 1 93 232 GLU A C 1
ATOM 1734 O O . GLU A 1 232 ? -5.109 -15.148 1.752 1 93 232 GLU A O 1
ATOM 1739 N N . VAL A 1 233 ? -5.785 -17.141 1.219 1 95.25 233 VAL A N 1
ATOM 1740 C CA . VAL A 1 233 ? -4.918 -17.219 0.046 1 95.25 233 VAL A CA 1
ATOM 1741 C C . VAL A 1 233 ? -5.301 -16.125 -0.954 1 95.25 233 VAL A C 1
ATOM 1743 O O . VAL A 1 233 ? -4.449 -15.617 -1.688 1 95.25 233 VAL A O 1
ATOM 1746 N N . ASN A 1 234 ? -6.562 -15.734 -0.958 1 92.56 234 ASN A N 1
ATOM 1747 C CA . ASN A 1 234 ? -7.035 -14.703 -1.872 1 92.56 234 ASN A CA 1
ATOM 1748 C C . ASN A 1 234 ? -6.348 -13.359 -1.609 1 92.56 234 ASN A C 1
ATOM 1750 O O . ASN A 1 234 ? -6.219 -12.539 -2.516 1 92.56 234 ASN A O 1
ATOM 1754 N N . THR A 1 235 ? -5.805 -13.195 -0.47 1 92.06 235 THR A N 1
ATOM 1755 C CA . THR A 1 235 ? -5.219 -11.922 -0.073 1 92.06 235 THR A CA 1
ATOM 1756 C C . THR A 1 235 ? -3.787 -11.797 -0.585 1 92.06 235 THR A C 1
ATOM 1758 O O . THR A 1 235 ? -3.199 -10.719 -0.556 1 92.06 235 THR A O 1
ATOM 1761 N N . ILE A 1 236 ? -3.205 -12.859 -1.073 1 94.12 236 ILE A N 1
ATOM 1762 C CA . ILE A 1 236 ? -1.799 -12.805 -1.46 1 94.12 236 ILE A CA 1
ATOM 1763 C C . ILE A 1 236 ? -1.669 -13.031 -2.965 1 94.12 236 ILE A C 1
ATOM 1765 O O . ILE A 1 236 ? -0.561 -13.031 -3.506 1 94.12 236 ILE A O 1
ATOM 1769 N N . LEU A 1 237 ? -2.783 -13.18 -3.674 1 94.06 237 LEU A N 1
ATOM 1770 C CA . LEU A 1 237 ? -2.764 -13.406 -5.117 1 94.06 237 LEU A CA 1
ATOM 1771 C C . LEU A 1 237 ? -2.031 -12.281 -5.836 1 94.06 237 LEU A C 1
ATOM 1773 O O . LEU A 1 237 ? -1.301 -12.523 -6.797 1 94.06 237 LEU A O 1
ATOM 1777 N N . SER A 1 238 ? -2.18 -11.102 -5.375 1 93.94 238 SER A N 1
ATOM 1778 C CA . SER A 1 238 ? -1.552 -9.945 -5.996 1 93.94 238 SER A CA 1
ATOM 1779 C C . SER A 1 238 ? -0.031 -10.047 -5.953 1 93.94 238 SER A C 1
ATOM 1781 O O . SER A 1 238 ? 0.656 -9.57 -6.855 1 93.94 238 SER A O 1
ATOM 1783 N N . THR A 1 239 ? 0.511 -10.695 -4.922 1 96.06 239 THR A N 1
ATOM 1784 C CA . THR A 1 239 ? 1.961 -10.82 -4.816 1 96.06 239 THR A CA 1
ATOM 1785 C C . THR A 1 239 ? 2.498 -11.797 -5.855 1 96.06 239 THR A C 1
ATOM 1787 O O . THR A 1 239 ? 3.625 -11.656 -6.332 1 96.06 239 THR A O 1
ATOM 1790 N N . ALA A 1 240 ? 1.693 -12.797 -6.199 1 96.5 240 ALA A N 1
ATOM 1791 C CA . ALA A 1 240 ? 2.072 -13.695 -7.285 1 96.5 240 ALA A CA 1
ATOM 1792 C C . ALA A 1 240 ? 2.139 -12.953 -8.617 1 96.5 240 ALA A C 1
ATOM 1794 O O . ALA A 1 240 ? 3.107 -13.094 -9.367 1 96.5 240 ALA A O 1
ATOM 1795 N N . ARG A 1 241 ? 1.111 -12.203 -8.836 1 95.5 241 ARG A N 1
ATOM 1796 C CA . ARG A 1 241 ? 1.031 -11.445 -10.086 1 95.5 241 ARG A CA 1
ATOM 1797 C C . ARG A 1 241 ? 2.146 -10.406 -10.164 1 95.5 241 ARG A C 1
ATOM 1799 O O . ARG A 1 241 ? 2.748 -10.219 -11.227 1 95.5 241 ARG A O 1
ATOM 1806 N N . PHE A 1 242 ? 2.355 -9.797 -9.07 1 96.75 242 PHE A N 1
ATOM 1807 C CA . PHE A 1 242 ? 3.43 -8.812 -9 1 96.75 242 PHE A CA 1
ATOM 1808 C C . PHE A 1 242 ? 4.781 -9.469 -9.25 1 96.75 242 PHE A C 1
ATOM 1810 O O . PHE A 1 242 ? 5.605 -8.945 -10.008 1 96.75 242 PHE A O 1
ATOM 1817 N N . ALA A 1 243 ? 5.016 -10.562 -8.617 1 97.25 243 ALA A N 1
ATOM 1818 C CA . ALA A 1 243 ? 6.246 -11.312 -8.836 1 97.25 243 ALA A CA 1
ATOM 1819 C C . ALA A 1 243 ? 6.375 -11.734 -10.297 1 97.25 243 ALA A C 1
ATOM 1821 O O . ALA A 1 243 ? 7.445 -11.602 -10.898 1 97.25 243 ALA A O 1
ATOM 1822 N N . ARG A 1 244 ? 5.359 -12.188 -10.859 1 96.38 244 ARG A N 1
ATOM 1823 C CA . ARG A 1 244 ? 5.379 -12.602 -12.258 1 96.38 244 ARG A CA 1
ATOM 1824 C C . ARG A 1 244 ? 5.793 -11.453 -13.172 1 96.38 244 ARG A C 1
ATOM 1826 O O . ARG A 1 244 ? 6.543 -11.648 -14.125 1 96.38 244 ARG A O 1
ATOM 1833 N N . ALA A 1 245 ? 5.27 -10.336 -12.875 1 95.44 245 ALA A N 1
ATOM 1834 C CA . ALA A 1 245 ? 5.547 -9.148 -13.68 1 95.44 245 ALA A CA 1
ATOM 1835 C C . ALA A 1 245 ? 7.035 -8.805 -13.664 1 95.44 245 ALA A C 1
ATOM 1837 O O . ALA A 1 245 ? 7.52 -8.062 -14.516 1 95.44 245 ALA A O 1
ATOM 1838 N N . GLN A 1 246 ? 7.734 -9.297 -12.664 1 95.06 246 GLN A N 1
ATOM 1839 C CA . GLN A 1 246 ? 9.164 -9.031 -12.547 1 95.06 246 GLN A CA 1
ATOM 1840 C C . GLN A 1 246 ? 9.984 -10.109 -13.258 1 95.06 246 GLN A C 1
ATOM 1842 O O . GLN A 1 246 ? 11.211 -10.031 -13.305 1 95.06 246 GLN A O 1
ATOM 1847 N N . ALA A 1 247 ? 9.336 -11.102 -13.734 1 94.75 247 ALA A N 1
ATOM 1848 C CA . ALA A 1 247 ? 10.031 -12.188 -14.422 1 94.75 247 ALA A CA 1
ATOM 1849 C C . ALA A 1 247 ? 10.633 -11.695 -15.742 1 94.75 247 ALA A C 1
ATOM 1851 O O . ALA A 1 247 ? 10.18 -10.695 -16.297 1 94.75 247 ALA A O 1
ATOM 1852 N N . SER A 1 248 ? 11.688 -12.406 -16.156 1 90.31 248 SER A N 1
ATOM 1853 C CA . SER A 1 248 ? 12.398 -12.047 -17.375 1 90.31 248 SER A CA 1
ATOM 1854 C C . SER A 1 248 ? 12.852 -13.289 -18.141 1 90.31 248 SER A C 1
ATOM 1856 O O . SER A 1 248 ? 12.508 -14.406 -17.766 1 90.31 248 SER A O 1
ATOM 1858 N N . ALA A 1 249 ? 13.562 -13.031 -19.219 1 87.31 249 ALA A N 1
ATOM 1859 C CA . ALA A 1 249 ? 14.062 -14.133 -20.031 1 87.31 249 ALA A CA 1
ATOM 1860 C C . ALA A 1 249 ? 15.125 -14.922 -19.281 1 87.31 249 ALA A C 1
ATOM 1862 O O . ALA A 1 249 ? 15.266 -16.141 -19.469 1 87.31 249 ALA A O 1
ATOM 1863 N N . THR A 1 250 ? 15.828 -14.281 -18.422 1 86.12 250 THR A N 1
ATOM 1864 C CA . THR A 1 250 ? 16.891 -14.945 -17.672 1 86.12 250 THR A CA 1
ATOM 1865 C C . THR A 1 250 ? 16.359 -15.492 -16.344 1 86.12 250 THR A C 1
ATOM 1867 O O . THR A 1 250 ? 16.922 -16.438 -15.789 1 86.12 250 THR A O 1
ATOM 1870 N N . THR A 1 251 ? 15.305 -14.906 -15.891 1 91.75 251 THR A N 1
ATOM 1871 C CA . THR A 1 251 ? 14.641 -15.336 -14.664 1 91.75 251 THR A CA 1
ATOM 1872 C C . THR A 1 251 ? 13.141 -15.5 -14.891 1 91.75 251 THR A C 1
ATOM 1874 O O . THR A 1 251 ? 12.344 -14.641 -14.508 1 91.75 251 THR A O 1
ATOM 1877 N N . PRO A 1 252 ? 12.789 -16.641 -15.406 1 95.06 252 PRO A N 1
ATOM 1878 C CA . PRO A 1 252 ? 11.398 -16.812 -15.844 1 95.06 252 PRO A CA 1
ATOM 1879 C C . PRO A 1 252 ? 10.43 -17 -14.68 1 95.06 252 PRO A C 1
ATOM 1881 O O . PRO A 1 252 ? 9.219 -16.859 -14.852 1 95.06 252 PRO A O 1
ATOM 1884 N N . ILE A 1 253 ? 10.961 -17.391 -13.516 1 97 253 ILE A N 1
ATOM 1885 C CA . ILE A 1 253 ? 10.133 -17.562 -12.32 1 97 253 ILE A CA 1
ATOM 1886 C C . ILE A 1 253 ? 10.656 -16.688 -11.195 1 97 253 ILE A C 1
ATOM 1888 O O . ILE A 1 253 ? 11.836 -16.75 -10.852 1 97 253 ILE A O 1
ATOM 1892 N N . VAL A 1 254 ? 9.773 -15.859 -10.695 1 96.94 254 VAL A N 1
ATOM 1893 C CA . VAL A 1 254 ? 10.141 -14.992 -9.586 1 96.94 254 VAL A CA 1
ATOM 1894 C C . VAL A 1 254 ? 9.328 -15.359 -8.344 1 96.94 254 VAL A C 1
ATOM 1896 O O . VAL A 1 254 ? 8.109 -15.516 -8.422 1 96.94 254 VAL A O 1
ATOM 1899 N N . ASN A 1 255 ? 10.016 -15.562 -7.273 1 97.25 255 ASN A N 1
ATOM 1900 C CA . ASN A 1 255 ? 9.398 -15.836 -5.98 1 97.25 255 ASN A CA 1
ATOM 1901 C C . ASN A 1 255 ? 9.195 -14.562 -5.168 1 97.25 255 ASN A C 1
ATOM 1903 O O . ASN A 1 255 ? 10.148 -13.82 -4.922 1 97.25 255 ASN A O 1
ATOM 1907 N N . ALA A 1 256 ? 7.957 -14.328 -4.719 1 96.75 256 ALA A N 1
ATOM 1908 C CA . ALA A 1 256 ? 7.648 -13.133 -3.934 1 96.75 256 ALA A CA 1
ATOM 1909 C C . ALA A 1 256 ? 8.508 -13.07 -2.674 1 96.75 256 ALA A C 1
ATOM 1911 O O . ALA A 1 256 ? 8.836 -11.984 -2.193 1 96.75 256 ALA A O 1
ATOM 1912 N N . ASP A 1 257 ? 8.938 -14.203 -2.141 1 95.88 257 ASP A N 1
ATOM 1913 C CA . ASP A 1 257 ? 9.82 -14.219 -0.981 1 95.88 257 ASP A CA 1
ATOM 1914 C C . ASP A 1 257 ? 11.102 -13.43 -1.257 1 95.88 257 ASP A C 1
ATOM 1916 O O . ASP A 1 257 ? 11.672 -12.828 -0.346 1 95.88 257 ASP A O 1
ATOM 1920 N N . ASP A 1 258 ? 11.469 -13.453 -2.482 1 95.69 258 ASP A N 1
ATOM 1921 C CA . ASP A 1 258 ? 12.742 -12.836 -2.84 1 95.69 258 ASP A CA 1
ATOM 1922 C C . ASP A 1 258 ? 12.602 -11.32 -2.986 1 95.69 258 ASP A C 1
ATOM 1924 O O . ASP A 1 258 ? 13.602 -10.609 -3.072 1 95.69 258 ASP A O 1
ATOM 1928 N N . LEU A 1 259 ? 11.414 -10.859 -2.98 1 96.25 259 LEU A N 1
ATOM 1929 C CA . LEU A 1 259 ? 11.18 -9.43 -3.098 1 96.25 259 LEU A CA 1
ATOM 1930 C C . LEU A 1 259 ? 11.141 -8.766 -1.724 1 96.25 259 LEU A C 1
ATOM 1932 O O . LEU A 1 259 ? 11.375 -7.566 -1.601 1 96.25 259 LEU A O 1
ATOM 1936 N N . GLY A 1 260 ? 10.805 -9.555 -0.706 1 96.38 260 GLY A N 1
ATOM 1937 C CA . GLY A 1 260 ? 10.727 -8.992 0.634 1 96.38 260 GLY A CA 1
A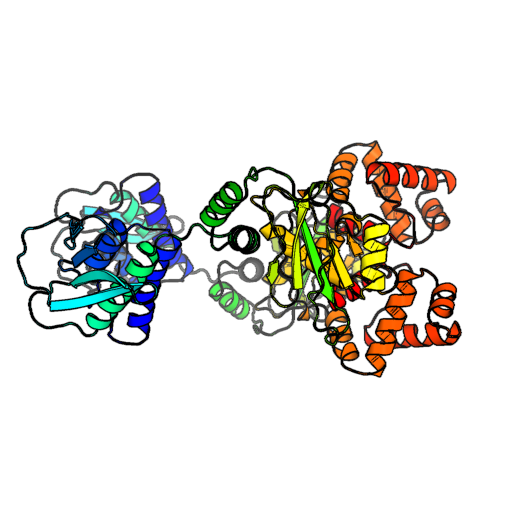TOM 1938 C C . GLY A 1 260 ? 9.734 -7.859 0.753 1 96.38 260 GLY A C 1
ATOM 1939 O O . GLY A 1 260 ? 8.594 -7.973 0.289 1 96.38 260 GLY A O 1
ATOM 1940 N N . ALA A 1 261 ? 10.164 -6.77 1.392 1 95.44 261 ALA A N 1
ATOM 1941 C CA . ALA A 1 261 ? 9.289 -5.621 1.639 1 95.44 261 ALA A CA 1
ATOM 1942 C C . ALA A 1 261 ? 8.828 -4.996 0.328 1 95.44 261 ALA A C 1
ATOM 1944 O O . ALA A 1 261 ? 7.828 -4.27 0.3 1 95.44 261 ALA A O 1
ATOM 1945 N N . LEU A 1 262 ? 9.516 -5.215 -0.749 1 96.44 262 LEU A N 1
ATOM 1946 C CA . LEU A 1 262 ? 9.148 -4.66 -2.047 1 96.44 262 LEU A CA 1
ATOM 1947 C C . LEU A 1 262 ? 7.809 -5.219 -2.52 1 96.44 262 LEU A C 1
ATOM 1949 O O . LEU A 1 262 ? 7.176 -4.648 -3.412 1 96.44 262 LEU A O 1
ATOM 1953 N N . ASN A 1 263 ? 7.34 -6.324 -1.91 1 95.69 263 ASN A N 1
ATOM 1954 C CA . ASN A 1 263 ? 6.008 -6.844 -2.201 1 95.69 263 ASN A CA 1
ATOM 1955 C C . ASN A 1 263 ? 4.926 -5.812 -1.89 1 95.69 263 ASN A C 1
ATOM 1957 O O . ASN A 1 263 ? 3.852 -5.832 -2.49 1 95.69 263 ASN A O 1
ATOM 1961 N N . LEU A 1 264 ? 5.234 -4.949 -0.987 1 93.44 264 LEU A N 1
ATOM 1962 C CA . LEU A 1 264 ? 4.273 -3.947 -0.544 1 93.44 264 LEU A CA 1
ATOM 1963 C C . LEU A 1 264 ? 4.008 -2.924 -1.644 1 93.44 264 LEU A C 1
ATOM 1965 O O . LEU A 1 264 ? 3.055 -2.145 -1.559 1 93.44 264 LEU A O 1
ATOM 1969 N N . LEU A 1 265 ? 4.797 -2.912 -2.674 1 93.75 265 LEU A N 1
ATOM 1970 C CA . LEU A 1 265 ? 4.617 -2.01 -3.805 1 93.75 265 LEU A CA 1
ATOM 1971 C C . LEU A 1 265 ? 3.502 -2.502 -4.723 1 93.75 265 LEU A C 1
ATOM 1973 O O . LEU A 1 265 ? 3.031 -1.763 -5.586 1 93.75 265 LEU A O 1
ATOM 1977 N N . ALA A 1 266 ? 3.086 -3.746 -4.543 1 90.25 266 ALA A N 1
ATOM 1978 C CA . ALA A 1 266 ? 2.053 -4.324 -5.398 1 90.25 266 ALA A CA 1
ATOM 1979 C C . ALA A 1 266 ? 0.754 -3.527 -5.301 1 90.25 266 ALA A C 1
ATOM 1981 O O . ALA A 1 266 ? 0.295 -3.205 -4.203 1 90.25 266 ALA A O 1
ATOM 1982 N N . PRO A 1 267 ? 0.162 -3.219 -6.43 1 80.56 267 PRO A N 1
ATOM 1983 C CA . PRO A 1 267 ? -1.084 -2.449 -6.41 1 80.56 267 PRO A CA 1
ATOM 1984 C C . PRO A 1 267 ? -2.207 -3.162 -5.66 1 80.56 267 PRO A C 1
ATOM 1986 O O . PRO A 1 267 ? -2.375 -4.375 -5.801 1 80.56 267 PRO A O 1
ATOM 1989 N N . GLY A 1 268 ? -3.004 -2.332 -4.887 1 71.12 268 GLY A N 1
ATOM 1990 C CA . GLY A 1 268 ? -4.207 -2.844 -4.246 1 71.12 268 GLY A CA 1
ATOM 1991 C C . GLY A 1 268 ? -3.912 -3.799 -3.105 1 71.12 268 GLY A C 1
ATOM 1992 O O . GLY A 1 268 ? -4.828 -4.406 -2.545 1 71.12 268 GLY A O 1
ATOM 1993 N N . SER A 1 269 ? -2.67 -3.912 -2.846 1 66.75 269 SER A N 1
ATOM 1994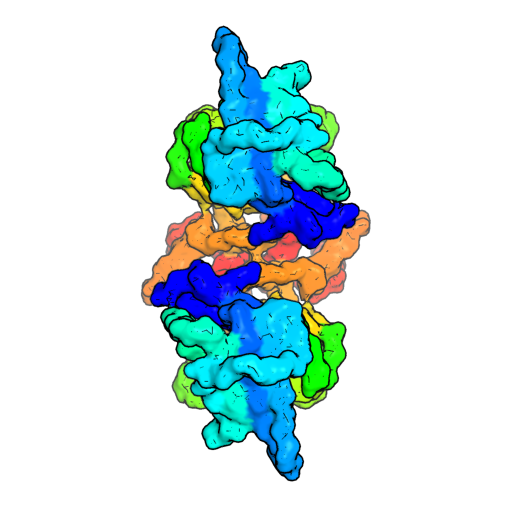 C CA . SER A 1 269 ? -2.361 -4.969 -1.889 1 66.75 269 SER A CA 1
ATOM 1995 C C . SER A 1 269 ? -2.414 -4.449 -0.456 1 66.75 269 SER A C 1
ATOM 1997 O O . SER A 1 269 ? -2.055 -3.301 -0.193 1 66.75 269 SER A O 1
ATOM 1999 N N . HIS A 1 270 ? -3.127 -5.148 0.36 1 79 270 HIS A N 1
ATOM 2000 C CA . HIS A 1 270 ? -3.127 -4.969 1.808 1 79 270 HIS A CA 1
ATOM 2001 C C . HIS A 1 270 ? -2.398 -6.113 2.504 1 79 270 HIS A C 1
ATOM 2003 O O . HIS A 1 270 ? -2.984 -6.816 3.33 1 79 270 HIS A O 1
ATOM 2009 N N . ILE A 1 271 ? -1.161 -6.219 2.141 1 86.81 271 ILE A N 1
ATOM 2010 C CA . ILE A 1 271 ? -0.347 -7.293 2.697 1 86.81 271 ILE A CA 1
ATOM 2011 C C . ILE A 1 271 ? 0.057 -6.945 4.129 1 86.81 271 ILE A C 1
ATOM 2013 O O . ILE A 1 271 ? 0.615 -5.871 4.379 1 86.81 271 ILE A O 1
ATOM 2017 N N . ASP A 1 272 ? -0.247 -7.828 4.98 1 87.12 272 ASP A N 1
ATOM 2018 C CA . ASP A 1 272 ? 0.223 -7.699 6.359 1 87.12 272 ASP A CA 1
ATOM 2019 C C . ASP A 1 272 ? 1.732 -7.914 6.445 1 87.12 272 ASP A C 1
ATOM 2021 O O . ASP A 1 272 ? 2.26 -8.875 5.883 1 87.12 272 ASP A O 1
ATOM 2025 N N . HIS A 1 273 ? 2.4 -7.051 7.18 1 90.19 273 HIS A N 1
ATOM 2026 C CA . HIS A 1 273 ? 3.85 -7.121 7.328 1 90.19 273 HIS A CA 1
ATOM 2027 C C . HIS A 1 273 ? 4.277 -8.477 7.887 1 90.19 273 HIS A C 1
ATOM 2029 O O . HIS A 1 273 ? 5.375 -8.953 7.594 1 90.19 273 HIS A O 1
ATOM 2035 N N . SER A 1 274 ? 3.4 -9.078 8.617 1 90.44 274 SER A N 1
ATOM 2036 C CA . SER A 1 274 ? 3.727 -10.352 9.258 1 90.44 274 SER A CA 1
ATOM 2037 C C . SER A 1 274 ? 3.848 -11.469 8.234 1 90.44 274 SER A C 1
ATOM 2039 O O . SER A 1 274 ? 4.359 -12.547 8.547 1 90.44 274 SER A O 1
ATOM 2041 N N . ARG A 1 275 ? 3.461 -11.227 7.059 1 91 275 ARG A N 1
ATOM 2042 C CA . ARG A 1 275 ? 3.535 -12.234 6.012 1 91 275 ARG A CA 1
ATOM 2043 C C . ARG A 1 275 ? 4.859 -12.148 5.262 1 91 275 ARG A C 1
ATOM 2045 O O . ARG A 1 275 ? 5.176 -13.023 4.445 1 91 275 ARG A O 1
ATOM 2052 N N . ILE A 1 276 ? 5.613 -11.195 5.504 1 95.06 276 ILE A N 1
ATOM 2053 C CA . ILE A 1 276 ? 6.898 -10.992 4.844 1 95.06 276 ILE A CA 1
ATOM 2054 C C . ILE A 1 276 ? 8.031 -11.469 5.754 1 95.06 276 ILE A C 1
ATOM 2056 O O . ILE A 1 276 ? 8.367 -10.789 6.73 1 95.06 276 ILE A O 1
ATOM 2060 N N . PRO A 1 277 ? 8.609 -12.539 5.41 1 92.94 277 PRO A N 1
ATOM 2061 C CA . PRO A 1 277 ? 9.523 -13.203 6.344 1 92.94 277 PRO A CA 1
ATOM 2062 C C . PRO A 1 277 ? 10.672 -12.305 6.789 1 92.94 277 PRO A C 1
ATOM 2064 O O . PRO A 1 277 ? 10.977 -12.227 7.98 1 92.94 277 PRO A O 1
ATOM 2067 N N . ASP A 1 278 ? 11.344 -11.695 5.871 1 92.62 278 ASP A N 1
ATOM 2068 C CA . ASP A 1 278 ? 12.516 -10.922 6.273 1 92.62 278 ASP A CA 1
ATOM 2069 C C . ASP A 1 278 ? 12.109 -9.734 7.145 1 92.62 278 ASP A C 1
ATOM 2071 O O . ASP A 1 278 ? 12.852 -9.336 8.055 1 92.62 278 ASP A O 1
ATOM 2075 N N . LEU A 1 279 ? 10.93 -9.141 6.941 1 94.56 279 LEU A N 1
ATOM 2076 C CA . LEU A 1 279 ? 10.453 -8.07 7.801 1 94.56 279 LEU A CA 1
ATOM 2077 C C . LEU A 1 279 ? 10.188 -8.578 9.211 1 94.56 279 LEU A C 1
ATOM 2079 O O . LEU A 1 279 ? 10.547 -7.922 10.195 1 94.56 279 LEU A O 1
ATOM 2083 N N . VAL A 1 280 ? 9.602 -9.734 9.305 1 95 280 VAL A N 1
ATOM 2084 C CA . VAL A 1 280 ? 9.32 -10.336 10.602 1 95 280 VAL A CA 1
ATOM 2085 C C . VAL A 1 280 ? 10.625 -10.57 11.359 1 95 280 VAL A C 1
ATOM 2087 O O . VAL A 1 280 ? 10.75 -10.211 12.531 1 95 280 VAL A O 1
ATOM 2090 N N . LEU A 1 281 ? 11.547 -11.117 10.68 1 95.94 281 LEU A N 1
ATOM 2091 C CA . LEU A 1 281 ? 12.836 -11.422 11.281 1 95.94 281 LEU A CA 1
ATOM 2092 C C . LEU A 1 281 ? 13.578 -10.148 11.664 1 95.94 281 LEU A C 1
ATOM 2094 O O . LEU A 1 281 ? 14.25 -10.102 12.695 1 95.94 281 LEU A O 1
ATOM 2098 N N . ALA A 1 282 ? 13.5 -9.172 10.867 1 96.19 282 ALA A N 1
ATOM 2099 C CA . ALA A 1 282 ? 14.141 -7.891 11.156 1 96.19 282 ALA A CA 1
ATOM 2100 C C . ALA A 1 282 ? 13.547 -7.25 12.406 1 96.19 282 ALA A C 1
ATOM 2102 O O . ALA A 1 282 ? 14.281 -6.703 13.234 1 96.19 282 ALA A O 1
ATOM 2103 N N . VAL A 1 283 ? 12.242 -7.281 12.508 1 94.44 283 VAL A N 1
ATOM 2104 C CA . VAL A 1 283 ? 11.562 -6.734 13.68 1 94.44 283 VAL A CA 1
ATOM 2105 C C . VAL A 1 283 ? 12 -7.496 14.93 1 94.44 283 VAL A C 1
ATOM 2107 O O . VAL A 1 283 ? 12.289 -6.891 15.969 1 94.44 283 VAL A O 1
ATOM 2110 N N . GLU A 1 284 ? 12.086 -8.75 14.812 1 94.75 284 GLU A N 1
ATOM 2111 C CA . GLU A 1 284 ? 12.484 -9.602 15.93 1 94.75 284 GLU A CA 1
ATOM 2112 C C . GLU A 1 284 ? 13.898 -9.266 16.406 1 94.75 284 GLU A C 1
ATOM 2114 O O . GLU A 1 284 ? 14.133 -9.102 17.609 1 94.75 284 GLU A O 1
ATOM 2119 N N . ILE A 1 285 ? 14.773 -9.148 15.5 1 94.25 285 ILE A N 1
ATOM 2120 C CA . ILE A 1 285 ? 16.156 -8.906 15.883 1 94.25 285 ILE A CA 1
ATOM 2121 C C . ILE A 1 285 ? 16.297 -7.477 16.406 1 94.25 285 ILE A C 1
ATOM 2123 O O . ILE A 1 285 ? 17.156 -7.207 17.266 1 94.25 285 ILE A O 1
ATOM 2127 N N . GLY A 1 286 ? 15.516 -6.617 15.938 1 93.69 286 GLY A N 1
ATOM 2128 C CA . GLY A 1 286 ? 15.531 -5.23 16.375 1 93.69 286 GLY A CA 1
ATOM 2129 C C . GLY A 1 286 ? 15.148 -5.062 17.844 1 93.69 286 GLY A C 1
ATOM 2130 O O . GLY A 1 286 ? 15.414 -4.02 18.438 1 93.69 286 GLY A O 1
ATOM 2131 N N . ASP A 1 287 ? 14.594 -6.055 18.375 1 92.12 287 ASP A N 1
ATOM 2132 C CA . ASP A 1 287 ? 14.172 -6.02 19.781 1 92.12 287 ASP A CA 1
ATOM 2133 C C . ASP A 1 287 ? 15.328 -6.359 20.703 1 92.12 287 ASP A C 1
ATOM 2135 O O . ASP A 1 287 ? 15.203 -6.262 21.938 1 92.12 287 ASP A O 1
ATOM 2139 N N . THR A 1 288 ? 16.453 -6.684 20.156 1 94.12 288 THR A N 1
ATOM 2140 C CA . THR A 1 288 ? 17.641 -7 20.953 1 94.12 288 THR A CA 1
ATOM 2141 C C . THR A 1 288 ? 18.688 -5.898 20.812 1 94.12 288 THR A C 1
ATOM 2143 O O . THR A 1 288 ? 18.719 -5.18 19.812 1 94.12 288 THR A O 1
ATOM 2146 N N . LYS A 1 289 ? 19.484 -5.762 21.797 1 93.31 289 LYS A N 1
ATOM 2147 C CA . LYS A 1 289 ? 20.547 -4.758 21.766 1 93.31 289 LYS A CA 1
ATOM 2148 C C . LYS A 1 289 ? 21.516 -5.016 20.609 1 93.31 289 LYS A C 1
ATOM 2150 O O . LYS A 1 289 ? 21.875 -4.094 19.875 1 93.31 289 LYS A O 1
ATOM 2155 N N . GLN A 1 290 ? 21.875 -6.223 20.484 1 93.56 290 GLN A N 1
ATOM 2156 C CA . GLN A 1 290 ? 22.766 -6.598 19.391 1 93.56 290 GLN A CA 1
ATOM 2157 C C . GLN A 1 290 ? 22.125 -6.348 18.047 1 93.56 290 GLN A C 1
ATOM 2159 O O . GLN A 1 290 ? 22.781 -5.879 17.109 1 93.56 290 GLN A O 1
ATOM 2164 N N . GLY A 1 291 ? 20.875 -6.707 17.969 1 95.56 291 GLY A N 1
ATOM 2165 C CA . GLY A 1 291 ? 20.156 -6.52 16.734 1 95.56 291 GLY A CA 1
ATOM 2166 C C . GLY A 1 291 ? 20.062 -5.062 16.312 1 95.56 291 GLY A C 1
ATOM 2167 O O . GLY A 1 291 ? 20.156 -4.754 15.117 1 95.56 291 GLY A O 1
ATOM 2168 N N . LEU A 1 292 ? 19.953 -4.246 17.281 1 94.69 292 LEU A N 1
ATOM 2169 C CA . LEU A 1 292 ? 19.906 -2.816 17 1 94.69 292 LEU A CA 1
ATOM 2170 C C . LEU A 1 292 ? 21.203 -2.328 16.375 1 94.69 292 LEU A C 1
ATOM 2172 O O . LEU A 1 292 ? 21.188 -1.512 15.461 1 94.69 292 LEU A O 1
ATOM 2176 N N . GLU A 1 293 ? 22.266 -2.83 16.844 1 95.62 293 GLU A N 1
ATOM 2177 C CA . GLU A 1 293 ? 23.562 -2.477 16.297 1 95.62 293 GLU A CA 1
ATOM 2178 C C . GLU A 1 293 ? 23.719 -2.965 14.867 1 95.62 293 GLU A C 1
ATOM 2180 O O . GLU A 1 293 ? 24.266 -2.262 14.016 1 95.62 293 GLU A O 1
ATOM 2185 N N . LEU A 1 294 ? 23.219 -4.137 14.656 1 97.44 294 LEU A N 1
ATOM 2186 C CA . LEU A 1 294 ? 23.281 -4.707 13.312 1 97.44 294 LEU A CA 1
ATOM 2187 C C . LEU A 1 294 ? 22.469 -3.877 12.328 1 97.44 294 LEU A C 1
ATOM 2189 O O . LEU A 1 294 ? 22.922 -3.584 11.219 1 97.44 294 LEU A O 1
ATOM 2193 N N . LEU A 1 295 ? 21.312 -3.51 12.727 1 97.12 295 LEU A N 1
ATOM 2194 C CA . LEU A 1 295 ? 20.438 -2.713 11.867 1 97.12 295 LEU A CA 1
ATOM 2195 C C . LEU A 1 295 ? 21.031 -1.325 11.633 1 97.12 295 LEU A C 1
ATOM 2197 O O . LEU A 1 295 ? 20.906 -0.774 10.539 1 97.12 295 LEU A O 1
ATOM 2201 N N . GLU A 1 296 ? 21.641 -0.778 12.633 1 95.69 296 GLU A N 1
ATOM 2202 C CA . GLU A 1 296 ? 22.312 0.506 12.477 1 95.69 296 GLU A CA 1
ATOM 2203 C C . GLU A 1 296 ? 23.469 0.408 11.477 1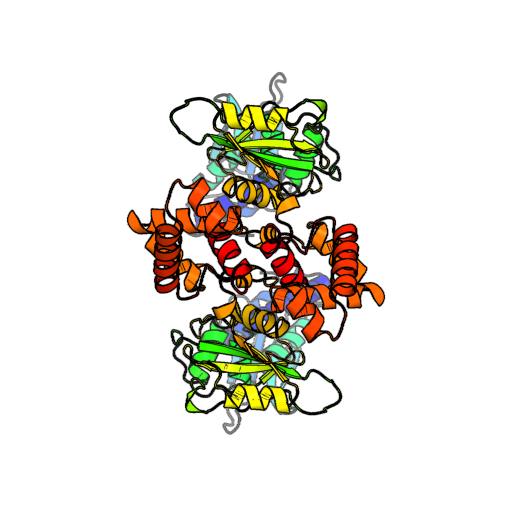 95.69 296 GLU A C 1
ATOM 2205 O O . GLU A 1 296 ? 23.703 1.34 10.703 1 95.69 296 GLU A O 1
ATOM 2210 N N . THR A 1 297 ? 24.141 -0.647 11.57 1 97 297 THR A N 1
ATOM 2211 C CA . THR A 1 297 ? 25.219 -0.88 10.617 1 97 297 THR A CA 1
ATOM 2212 C C . THR A 1 297 ? 24.688 -0.938 9.195 1 97 297 THR A C 1
ATOM 2214 O O . THR A 1 297 ? 25.266 -0.343 8.281 1 97 297 THR A O 1
ATOM 2217 N N . LEU A 1 298 ? 23.594 -1.656 8.984 1 97.31 298 LEU A N 1
ATOM 2218 C CA . LEU A 1 298 ? 22.984 -1.729 7.664 1 97.31 298 LEU A CA 1
ATOM 2219 C C . LEU A 1 298 ? 22.547 -0.346 7.188 1 97.31 298 LEU A C 1
ATOM 2221 O O . LEU A 1 298 ? 22.766 0.007 6.023 1 97.31 298 LEU A O 1
ATOM 2225 N N . ARG A 1 299 ? 22.016 0.394 8.086 1 94.88 299 ARG A N 1
ATOM 2226 C CA . ARG A 1 299 ? 21.609 1.752 7.754 1 94.88 299 ARG A CA 1
ATOM 2227 C C . ARG A 1 299 ? 22.781 2.576 7.242 1 94.88 299 ARG A C 1
ATOM 2229 O O . ARG A 1 299 ? 22.688 3.23 6.203 1 94.88 299 ARG A O 1
ATOM 2236 N N . ALA A 1 300 ? 23.812 2.545 7.93 1 94.25 300 ALA A N 1
ATOM 2237 C CA . ALA A 1 300 ? 25.031 3.283 7.555 1 94.25 300 ALA A CA 1
ATOM 2238 C C . ALA A 1 300 ? 25.547 2.816 6.203 1 94.25 300 ALA A C 1
ATOM 2240 O O . ALA A 1 300 ? 25.953 3.635 5.367 1 94.25 300 ALA A O 1
ATOM 2241 N N . TYR A 1 301 ? 25.562 1.555 6 1 96.06 301 TYR A N 1
ATOM 2242 C CA . TYR A 1 301 ? 26.031 0.978 4.75 1 96.06 301 TYR A CA 1
ATOM 2243 C C . TYR A 1 301 ? 25.188 1.445 3.574 1 96.06 301 TYR A C 1
ATOM 2245 O O . TYR A 1 301 ? 25.719 1.868 2.545 1 96.06 301 TYR A O 1
ATOM 2253 N N . LEU A 1 302 ? 23.875 1.381 3.732 1 94.44 302 LEU A N 1
ATOM 2254 C CA . LEU A 1 302 ? 22.969 1.753 2.658 1 94.44 302 LEU A CA 1
ATOM 2255 C C . LEU A 1 302 ? 23.047 3.246 2.365 1 94.44 302 LEU A C 1
ATOM 2257 O O . LEU A 1 302 ? 22.875 3.67 1.219 1 94.44 302 LEU A O 1
ATOM 2261 N N . GLN A 1 303 ? 23.344 4.031 3.357 1 90.25 303 GLN A N 1
ATOM 2262 C CA . GLN A 1 303 ? 23.453 5.477 3.191 1 90.25 303 GLN A CA 1
ATOM 2263 C C . GLN A 1 303 ? 24.781 5.859 2.533 1 90.25 303 GLN A C 1
ATOM 2265 O O . GLN A 1 303 ? 24.828 6.797 1.732 1 90.25 303 GLN A O 1
ATOM 2270 N N . SER A 1 304 ? 25.812 5.137 2.857 1 88.5 304 SER A N 1
ATOM 2271 C CA . SER A 1 304 ? 27.156 5.488 2.389 1 88.5 304 SER A CA 1
ATOM 2272 C C . SER A 1 304 ? 27.422 4.902 1.007 1 88.5 304 SER A C 1
ATOM 2274 O O . SER A 1 304 ? 28.172 5.477 0.219 1 88.5 304 SER A O 1
ATOM 2276 N N . GLY A 1 305 ? 26.859 3.725 0.77 1 84.56 305 GLY A N 1
ATOM 2277 C CA . GLY A 1 305 ? 26.984 3.121 -0.547 1 84.56 305 GLY A CA 1
ATOM 2278 C C . GLY A 1 305 ? 28.094 2.084 -0.626 1 84.56 305 GLY A C 1
ATOM 2279 O O . GLY A 1 305 ? 28.016 1.141 -1.417 1 84.56 305 GLY A O 1
ATOM 2280 N N . THR A 1 306 ? 29.203 2.35 0.164 1 88.25 306 THR A N 1
ATOM 2281 C CA . THR A 1 306 ? 30.297 1.386 0.156 1 88.25 306 THR A CA 1
ATOM 2282 C C . THR A 1 306 ? 30.656 0.954 1.577 1 88.25 306 THR A C 1
ATOM 2284 O O . THR A 1 306 ? 30.344 1.662 2.539 1 88.25 306 THR A O 1
ATOM 2287 N N . LEU A 1 307 ? 31.25 -0.261 1.598 1 92.19 307 LEU A N 1
ATOM 2288 C CA . LEU A 1 307 ? 31.672 -0.791 2.889 1 92.19 307 LEU A CA 1
ATOM 2289 C C . LEU A 1 307 ? 32.688 0.146 3.555 1 92.19 307 LEU A C 1
ATOM 2291 O O . LEU A 1 307 ? 32.594 0.415 4.754 1 92.19 307 LEU A O 1
ATOM 2295 N N . ARG A 1 308 ? 33.594 0.67 2.777 1 93 308 ARG A N 1
ATOM 2296 C CA . ARG A 1 308 ? 34.625 1.548 3.303 1 93 308 ARG A CA 1
ATOM 2297 C C . ARG A 1 308 ? 34.031 2.844 3.842 1 93 308 ARG A C 1
ATOM 2299 O O . ARG A 1 308 ? 34.375 3.287 4.938 1 93 308 ARG A O 1
ATOM 2306 N N . ALA A 1 309 ? 33.188 3.434 3.109 1 93.12 309 ALA A N 1
ATOM 2307 C CA . ALA A 1 309 ? 32.562 4.68 3.529 1 93.12 309 ALA A CA 1
ATOM 2308 C C . ALA A 1 309 ? 31.719 4.473 4.789 1 93.12 309 ALA A C 1
ATOM 2310 O O . ALA A 1 309 ? 31.703 5.328 5.676 1 93.12 309 ALA A O 1
ATOM 2311 N N . ALA A 1 310 ? 31.047 3.385 4.863 1 93.88 310 ALA A N 1
ATOM 2312 C CA . ALA A 1 310 ? 30.25 3.057 6.047 1 93.88 310 ALA A CA 1
ATOM 2313 C C . ALA A 1 310 ? 31.141 2.898 7.273 1 93.88 310 ALA A C 1
ATOM 2315 O O . ALA A 1 310 ? 30.828 3.41 8.352 1 93.88 310 ALA A O 1
ATOM 2316 N N . ALA A 1 311 ? 32.219 2.205 7.09 1 95.88 311 ALA A N 1
ATOM 2317 C CA . ALA A 1 311 ? 33.156 2.01 8.172 1 95.88 311 ALA A CA 1
ATOM 2318 C C . ALA A 1 311 ? 33.688 3.346 8.695 1 95.88 311 ALA A C 1
ATOM 2320 O O . ALA A 1 311 ? 33.75 3.568 9.906 1 95.88 311 ALA A O 1
ATOM 2321 N N . ASP A 1 312 ? 34 4.211 7.812 1 94.56 312 ASP A N 1
ATOM 2322 C CA . ASP A 1 312 ? 34.5 5.535 8.172 1 94.56 312 ASP A CA 1
ATOM 2323 C C . ASP A 1 312 ? 33.469 6.316 8.969 1 94.56 312 ASP A C 1
ATOM 2325 O O . ASP A 1 312 ? 33.781 6.898 10.008 1 94.56 312 ASP A O 1
ATOM 2329 N N . SER A 1 313 ? 32.25 6.266 8.508 1 91.88 313 SER A N 1
ATOM 2330 C CA . SER A 1 313 ? 31.188 7.016 9.156 1 91.88 313 SER A CA 1
ATOM 2331 C C . SER A 1 313 ? 30.891 6.473 10.547 1 91.88 313 SER A C 1
ATOM 2333 O O . SER A 1 313 ? 30.5 7.223 11.445 1 91.88 313 SER A O 1
ATOM 2335 N N . MET A 1 314 ? 31.094 5.219 10.742 1 94.62 314 MET A N 1
ATOM 2336 C CA . MET A 1 314 ? 30.766 4.578 12.016 1 94.62 314 MET A CA 1
ATOM 2337 C C . MET A 1 314 ? 32 4.48 12.906 1 94.62 314 MET A C 1
ATOM 2339 O O . MET A 1 314 ? 31.906 4.02 14.047 1 94.62 314 MET A O 1
ATOM 2343 N N . HIS A 1 315 ? 33.125 4.887 12.359 1 95.62 315 HIS A N 1
ATOM 2344 C CA . HIS A 1 315 ? 34.406 4.801 13.086 1 95.62 315 HIS A CA 1
ATOM 2345 C C . HIS A 1 315 ? 34.719 3.357 13.461 1 95.62 315 HIS A C 1
ATOM 2347 O O . HIS A 1 315 ? 35.031 3.072 14.617 1 95.62 315 HIS A O 1
ATOM 2353 N N . LEU A 1 316 ? 34.562 2.502 12.531 1 96.12 316 LEU A N 1
ATOM 2354 C CA . LEU A 1 316 ? 34.875 1.08 12.648 1 96.12 316 LEU A CA 1
ATOM 2355 C C . LEU A 1 316 ? 35.781 0.631 11.523 1 96.12 316 LEU A C 1
ATOM 2357 O O . LEU A 1 316 ? 35.938 1.338 10.523 1 96.12 316 LEU A O 1
ATOM 2361 N N . HIS A 1 317 ? 36.438 -0.467 11.758 1 94.88 317 HIS A N 1
ATOM 2362 C CA . HIS A 1 317 ? 37.188 -1.094 10.672 1 94.88 317 HIS A CA 1
ATOM 2363 C C . HIS A 1 317 ? 36.25 -1.732 9.656 1 94.88 317 HIS A C 1
ATOM 2365 O O . HIS A 1 317 ? 35.219 -2.285 10.016 1 94.88 317 HIS A O 1
ATOM 2371 N N . HIS A 1 318 ? 36.656 -1.776 8.438 1 94.5 318 HIS A N 1
ATOM 2372 C CA . HIS A 1 318 ? 35.781 -2.289 7.375 1 94.5 318 HIS A CA 1
ATOM 2373 C C . HIS A 1 318 ? 35.469 -3.76 7.598 1 94.5 318 HIS A C 1
ATOM 2375 O O . HIS A 1 318 ? 34.344 -4.207 7.27 1 94.5 318 HIS A O 1
ATOM 2381 N N . SER A 1 319 ? 36.344 -4.488 8.188 1 95.06 319 SER A N 1
ATOM 2382 C CA . SER A 1 319 ? 36.094 -5.902 8.461 1 95.06 319 SER A CA 1
ATOM 2383 C C . SER A 1 319 ? 35 -6.078 9.508 1 95.06 319 SER A C 1
ATOM 2385 O O . SER A 1 319 ? 34.25 -7.043 9.461 1 95.06 319 SER A O 1
ATOM 2387 N N . SER A 1 320 ? 34.938 -5.203 10.477 1 96 320 SER A N 1
ATOM 2388 C CA . SER A 1 320 ? 33.906 -5.242 11.5 1 96 320 SER A CA 1
ATOM 2389 C C . SER A 1 320 ? 32.531 -4.961 10.898 1 96 320 SER A C 1
ATOM 2391 O O . SER A 1 320 ? 31.547 -5.625 11.242 1 96 320 SER A O 1
ATOM 2393 N N . VAL A 1 321 ? 32.5 -4.02 10.008 1 96.81 321 VAL A N 1
ATOM 2394 C CA . VAL A 1 321 ? 31.234 -3.689 9.32 1 96.81 321 VAL A CA 1
ATOM 2395 C C . VAL A 1 321 ? 30.781 -4.883 8.492 1 96.81 321 VAL A C 1
ATOM 2397 O O . VAL A 1 321 ? 29.609 -5.273 8.539 1 96.81 321 VAL A O 1
ATOM 2400 N N . ALA A 1 322 ? 31.734 -5.469 7.812 1 96.94 322 ALA A N 1
ATOM 2401 C CA . ALA A 1 322 ? 31.422 -6.633 6.988 1 96.94 322 ALA A CA 1
ATOM 2402 C C . ALA A 1 322 ? 30.891 -7.785 7.84 1 96.94 322 ALA A C 1
ATOM 2404 O O . ALA A 1 322 ? 29.953 -8.477 7.445 1 96.94 322 ALA A O 1
ATOM 2405 N N . HIS A 1 323 ? 31.5 -7.93 8.922 1 97.31 323 HIS A N 1
ATOM 2406 C CA . HIS A 1 323 ? 31.094 -8.992 9.828 1 97.31 323 HIS A CA 1
ATOM 2407 C C . HIS A 1 323 ? 29.672 -8.766 10.344 1 97.31 323 HIS A C 1
ATOM 2409 O O . HIS A 1 323 ? 28.875 -9.703 10.406 1 97.31 323 HIS A O 1
ATOM 2415 N N . ARG A 1 324 ? 29.359 -7.598 10.727 1 97.62 324 ARG A N 1
ATOM 2416 C CA . ARG A 1 324 ? 28.031 -7.258 11.219 1 97.62 324 ARG A CA 1
ATOM 2417 C C . ARG A 1 324 ? 26.969 -7.461 10.141 1 97.62 324 ARG A C 1
ATOM 2419 O O . ARG A 1 324 ? 25.891 -7.977 10.414 1 97.62 324 ARG A O 1
ATOM 2426 N N . LEU A 1 325 ? 27.328 -7.098 8.961 1 98.12 325 LEU A N 1
ATOM 2427 C CA . LEU A 1 325 ? 26.391 -7.254 7.855 1 98.12 325 LEU A CA 1
ATOM 2428 C C . LEU A 1 325 ? 26.172 -8.727 7.531 1 98.12 325 LEU A C 1
ATOM 2430 O O . LEU A 1 325 ? 25.062 -9.141 7.203 1 98.12 325 LEU A O 1
ATOM 2434 N N . ALA A 1 326 ? 27.234 -9.477 7.617 1 97.88 326 ALA A N 1
ATOM 2435 C CA . ALA A 1 326 ? 27.125 -10.914 7.402 1 97.88 326 ALA A CA 1
ATOM 2436 C C . ALA A 1 326 ? 26.219 -11.555 8.453 1 97.88 326 ALA A C 1
ATOM 2438 O O . ALA A 1 326 ? 25.406 -12.422 8.125 1 97.88 326 ALA A O 1
ATOM 2439 N N . LYS A 1 327 ? 26.391 -11.172 9.609 1 97.44 327 LYS A N 1
ATOM 2440 C CA . LYS A 1 327 ? 25.562 -11.68 10.703 1 97.44 327 LYS A CA 1
ATOM 2441 C C . LYS A 1 327 ? 24.094 -11.328 10.484 1 97.44 327 LYS A C 1
ATOM 2443 O O . LYS A 1 327 ? 23.219 -12.172 10.664 1 97.44 327 LYS A O 1
ATOM 2448 N N . LEU A 1 328 ? 23.828 -10.109 10.141 1 97.81 328 LEU A N 1
ATOM 2449 C CA . LEU A 1 328 ? 22.469 -9.688 9.852 1 97.81 328 LEU A CA 1
ATOM 2450 C C . LEU A 1 328 ? 21.891 -10.484 8.688 1 97.81 328 LEU A C 1
ATOM 2452 O O . LEU A 1 328 ? 20.719 -10.906 8.734 1 97.81 328 LEU A O 1
ATOM 2456 N N . SER A 1 329 ? 22.703 -10.672 7.688 1 98.19 329 SER A N 1
ATOM 2457 C CA . SER A 1 329 ? 22.281 -11.445 6.523 1 98.19 329 SER A CA 1
ATOM 2458 C C . SER A 1 329 ? 21.844 -12.844 6.918 1 98.19 329 SER A C 1
ATOM 2460 O O . SER A 1 329 ? 20.828 -13.344 6.426 1 98.19 329 SER A O 1
ATOM 2462 N N . GLN A 1 330 ? 22.578 -13.414 7.734 1 96.81 330 GLN A N 1
ATOM 2463 C CA . GLN A 1 330 ? 22.234 -14.75 8.219 1 96.81 330 GLN A CA 1
ATOM 2464 C C . GLN A 1 330 ? 20.906 -14.742 8.953 1 96.81 330 GLN A C 1
ATOM 2466 O O . GLN A 1 330 ? 20.094 -15.664 8.789 1 96.81 330 GLN A O 1
ATOM 2471 N N . HIS A 1 331 ? 20.656 -13.758 9.68 1 96.12 331 HIS A N 1
ATOM 2472 C CA . HIS A 1 331 ? 19.438 -13.68 10.477 1 96.12 331 HIS A CA 1
ATOM 2473 C C . HIS A 1 331 ? 18.219 -13.438 9.602 1 96.12 331 HIS A C 1
ATOM 2475 O O . HIS A 1 331 ? 17.188 -14.102 9.766 1 96.12 331 HIS A O 1
ATOM 2481 N N . VAL A 1 332 ? 18.344 -12.492 8.695 1 96.94 332 VAL A N 1
ATOM 2482 C CA . VAL A 1 332 ? 17.172 -12.094 7.926 1 96.94 332 VAL A CA 1
ATOM 2483 C C . VAL A 1 332 ? 17 -13.031 6.73 1 96.94 332 VAL A C 1
ATOM 2485 O O . VAL A 1 332 ? 15.961 -13.016 6.066 1 96.94 332 VAL A O 1
ATOM 2488 N N . GLY A 1 333 ? 17.984 -13.789 6.352 1 95.38 333 GLY A N 1
ATOM 2489 C CA . GLY A 1 333 ? 17.828 -14.852 5.375 1 95.38 333 GLY A CA 1
ATOM 2490 C C . GLY A 1 333 ? 18.234 -14.438 3.971 1 95.38 333 GLY A C 1
ATOM 2491 O O . GLY A 1 333 ? 17.844 -15.094 2.996 1 95.38 333 GLY A O 1
ATOM 2492 N N . PHE A 1 334 ? 18.859 -13.273 3.768 1 96.44 334 PHE A N 1
ATOM 2493 C CA . PHE A 1 334 ? 19.391 -12.859 2.475 1 96.44 334 PHE A CA 1
ATOM 2494 C C . PHE A 1 334 ? 20.578 -11.93 2.65 1 96.44 334 PHE A C 1
ATOM 2496 O O . PHE A 1 334 ? 20.766 -11.336 3.719 1 96.44 334 PHE A O 1
ATOM 2503 N N . HIS A 1 335 ? 21.422 -11.852 1.638 1 96.94 335 HIS A N 1
ATOM 2504 C CA . HIS A 1 335 ? 22.609 -10.992 1.707 1 96.94 335 HIS A CA 1
ATOM 2505 C C . HIS A 1 335 ? 22.234 -9.523 1.585 1 96.94 335 HIS A C 1
ATOM 2507 O O . HIS A 1 335 ? 21.938 -9.039 0.488 1 96.94 335 HIS A O 1
ATOM 2513 N N . VAL A 1 336 ? 22.359 -8.805 2.672 1 97.25 336 VAL A N 1
ATOM 2514 C CA . VAL A 1 336 ? 21.891 -7.426 2.729 1 97.25 336 VAL A CA 1
ATOM 2515 C C . VAL A 1 336 ? 22.938 -6.492 2.127 1 97.25 336 VAL A C 1
ATOM 2517 O O . VAL A 1 336 ? 22.656 -5.32 1.861 1 97.25 336 VAL A O 1
ATOM 2520 N N . ASP A 1 337 ? 24.109 -6.977 1.845 1 94.19 337 ASP A N 1
ATOM 2521 C CA . ASP A 1 337 ? 25.219 -6.113 1.475 1 94.19 337 ASP A CA 1
ATOM 2522 C C . ASP A 1 337 ? 25.609 -6.301 0.007 1 94.19 337 ASP A C 1
ATOM 2524 O O . ASP A 1 337 ? 26.703 -5.926 -0.411 1 94.19 337 ASP A O 1
ATOM 2528 N N . THR A 1 338 ? 24.734 -6.953 -0.728 1 92.69 338 THR A N 1
ATOM 2529 C CA . THR A 1 338 ? 25 -7.105 -2.154 1 92.69 338 THR A CA 1
ATOM 2530 C C . THR A 1 338 ? 24.234 -6.062 -2.961 1 92.69 338 THR A C 1
ATOM 2532 O O . THR A 1 338 ? 23.172 -5.613 -2.543 1 92.69 338 THR A O 1
ATOM 2535 N N . ILE A 1 339 ? 24.766 -5.73 -4.109 1 91.44 339 ILE A N 1
ATOM 2536 C CA . ILE A 1 339 ? 24.141 -4.746 -4.984 1 91.44 339 ILE A CA 1
ATOM 2537 C C . ILE A 1 339 ? 22.781 -5.27 -5.461 1 91.44 339 ILE A C 1
ATOM 2539 O O . ILE A 1 339 ? 21.828 -4.504 -5.59 1 91.44 339 ILE A O 1
ATOM 2543 N N . GLU A 1 340 ? 22.672 -6.57 -5.652 1 90.25 340 GLU A N 1
ATOM 2544 C CA . GLU A 1 340 ? 21.469 -7.223 -6.133 1 90.25 340 GLU A CA 1
ATOM 2545 C C . GLU A 1 340 ? 20.312 -7.043 -5.145 1 90.25 340 GLU A C 1
ATOM 2547 O O . GLU A 1 340 ? 19.156 -6.898 -5.551 1 90.25 340 GLU A O 1
ATOM 2552 N N . ASN A 1 341 ? 20.688 -7.02 -3.896 1 95.38 341 ASN A N 1
ATOM 2553 C CA . ASN A 1 341 ? 19.656 -7.004 -2.863 1 95.38 341 ASN A CA 1
ATOM 2554 C C . ASN A 1 341 ? 19.516 -5.621 -2.23 1 95.38 341 ASN A C 1
ATOM 2556 O O . ASN A 1 341 ? 18.844 -5.461 -1.217 1 95.38 341 ASN A O 1
ATOM 2560 N N . ARG A 1 342 ? 20.141 -4.68 -2.775 1 95.25 342 ARG A N 1
ATOM 2561 C CA . ARG A 1 342 ? 20.188 -3.369 -2.135 1 95.25 342 ARG A CA 1
ATOM 2562 C C . ARG A 1 342 ? 18.781 -2.773 -2.023 1 95.25 342 ARG A C 1
ATOM 2564 O O . ARG A 1 342 ? 18.422 -2.205 -0.989 1 95.25 342 ARG A O 1
ATOM 2571 N N . ALA A 1 343 ? 18.031 -2.889 -3.086 1 96.69 343 ALA A N 1
ATOM 2572 C CA . ALA A 1 343 ? 16.672 -2.361 -3.051 1 96.69 343 ALA A CA 1
ATOM 2573 C C . ALA A 1 343 ? 15.828 -3.08 -1.997 1 96.69 343 ALA A C 1
ATOM 2575 O O . ALA A 1 343 ? 15.062 -2.447 -1.267 1 96.69 343 ALA A O 1
ATOM 2576 N N . ARG A 1 344 ? 15.992 -4.363 -1.949 1 97.56 344 ARG A N 1
ATOM 2577 C CA . ARG A 1 344 ? 15.281 -5.16 -0.959 1 97.56 344 ARG A CA 1
ATOM 2578 C C . ARG A 1 344 ? 15.68 -4.762 0.458 1 97.56 344 ARG A C 1
ATOM 2580 O O . ARG A 1 344 ? 14.82 -4.559 1.316 1 97.56 344 ARG A O 1
ATOM 2587 N N . ALA A 1 345 ? 16.938 -4.617 0.685 1 97.88 345 ALA A N 1
ATOM 2588 C CA . ALA A 1 345 ? 17.453 -4.215 1.993 1 97.88 345 ALA A CA 1
ATOM 2589 C C . ALA A 1 345 ? 16.969 -2.816 2.363 1 97.88 345 ALA A C 1
ATOM 2591 O O . ALA A 1 345 ? 16.578 -2.572 3.506 1 97.88 345 ALA A O 1
ATOM 2592 N N . THR A 1 346 ? 17.016 -1.94 1.423 1 97.44 346 THR A N 1
ATOM 2593 C CA . THR A 1 346 ? 16.562 -0.573 1.656 1 97.44 346 THR A CA 1
ATOM 2594 C C . THR A 1 346 ? 15.086 -0.546 2.008 1 97.44 346 THR A C 1
ATOM 2596 O O . THR A 1 346 ? 14.68 0.108 2.973 1 97.44 346 THR A O 1
ATOM 2599 N N . ALA A 1 347 ? 14.32 -1.239 1.223 1 97.19 347 ALA A N 1
ATOM 2600 C CA . ALA A 1 347 ? 12.883 -1.306 1.493 1 97.19 347 ALA A CA 1
ATOM 2601 C C . ALA A 1 347 ? 12.617 -1.859 2.889 1 97.19 347 ALA A C 1
ATOM 2603 O O . ALA A 1 347 ? 11.75 -1.354 3.607 1 97.19 347 ALA A O 1
ATOM 2604 N N . MET A 1 348 ? 13.305 -2.898 3.23 1 97.44 348 MET A N 1
ATOM 2605 C CA . MET A 1 348 ? 13.164 -3.494 4.559 1 97.44 348 MET A CA 1
ATOM 2606 C C . MET A 1 348 ? 13.406 -2.453 5.648 1 97.44 348 MET A C 1
ATOM 2608 O O . MET A 1 348 ? 12.602 -2.322 6.574 1 97.44 348 MET A O 1
ATOM 2612 N N . MET A 1 349 ? 14.422 -1.666 5.523 1 96.94 349 MET A N 1
ATOM 2613 C CA . MET A 1 349 ? 14.773 -0.653 6.516 1 96.94 349 MET A CA 1
ATOM 2614 C C . MET A 1 349 ? 13.734 0.461 6.547 1 96.94 349 MET A C 1
ATOM 2616 O O . MET A 1 349 ? 13.352 0.935 7.621 1 96.94 349 MET A O 1
ATOM 2620 N N . LEU A 1 350 ? 13.305 0.851 5.367 1 96.25 350 LEU A N 1
ATOM 2621 C CA . LEU A 1 350 ? 12.312 1.92 5.285 1 96.25 350 LEU A CA 1
ATOM 2622 C C . LEU A 1 350 ? 11.031 1.53 6.016 1 96.25 350 LEU A C 1
ATOM 2624 O O . LEU A 1 350 ? 10.461 2.34 6.75 1 96.25 350 LEU A O 1
ATOM 2628 N N . VAL A 1 351 ? 10.625 0.34 5.785 1 95.31 351 VAL A N 1
ATOM 2629 C CA . VAL A 1 351 ? 9.398 -0.136 6.406 1 95.31 351 VAL A CA 1
ATOM 2630 C C . VAL A 1 351 ? 9.594 -0.253 7.918 1 95.31 351 VAL A C 1
ATOM 2632 O O . VAL A 1 351 ? 8.727 0.143 8.695 1 95.31 351 VAL A O 1
ATOM 2635 N N . LEU A 1 352 ? 10.695 -0.777 8.312 1 94.25 352 LEU A N 1
ATOM 2636 C CA . LEU A 1 352 ? 11 -0.924 9.727 1 94.25 352 LEU A CA 1
ATOM 2637 C C . LEU A 1 352 ? 10.984 0.43 10.43 1 94.25 352 LEU A C 1
ATOM 2639 O O . LEU A 1 352 ? 10.453 0.556 11.539 1 94.25 352 LEU A O 1
ATOM 2643 N N . ASP A 1 353 ? 11.523 1.396 9.773 1 92.56 353 ASP A N 1
ATOM 2644 C CA . ASP A 1 353 ? 11.656 2.725 10.359 1 92.56 353 ASP A CA 1
ATOM 2645 C C . ASP A 1 353 ? 10.336 3.486 10.305 1 92.56 353 ASP A C 1
ATOM 2647 O O . ASP A 1 353 ? 10.094 4.379 11.125 1 92.56 353 ASP A O 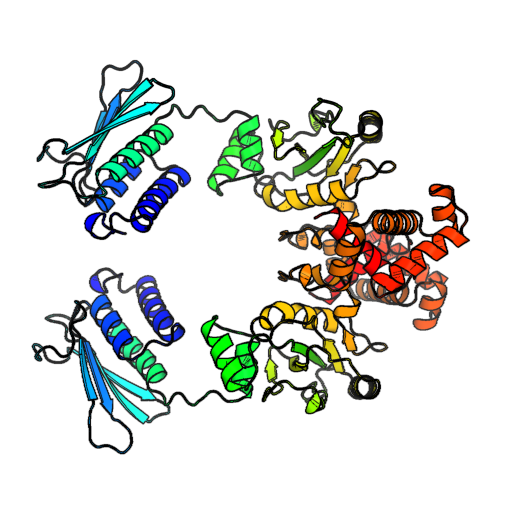1
ATOM 2651 N N . GLY A 1 354 ? 9.523 3.275 9.234 1 87.56 354 GLY A N 1
ATOM 2652 C CA . GLY A 1 354 ? 8.312 4.035 9 1 87.56 354 GLY A CA 1
ATOM 2653 C C . GLY A 1 354 ? 7.133 3.535 9.82 1 87.56 354 GLY A C 1
ATOM 2654 O O . GLY A 1 354 ? 6.059 4.145 9.805 1 87.56 354 GLY A O 1
ATOM 2655 N N . GLY A 1 355 ? 7.133 2.375 10.344 1 70.19 355 GLY A N 1
ATOM 2656 C CA . GLY A 1 355 ? 6.043 1.759 11.078 1 70.19 355 GLY A CA 1
ATOM 2657 C C . GLY A 1 355 ? 6.004 2.162 12.539 1 70.19 355 GLY A C 1
ATOM 2658 O O . GLY A 1 355 ? 6.984 2.682 13.07 1 70.19 355 GLY A O 1
ATOM 2659 N N . MET B 1 1 ? -35.219 2.195 8.875 1 32.06 1 MET B N 1
ATOM 2660 C CA . MET B 1 1 ? -35.188 3.119 10.008 1 32.06 1 MET B CA 1
ATOM 2661 C C . MET B 1 1 ? -35.75 2.461 11.266 1 32.06 1 MET B C 1
ATOM 2663 O O . MET B 1 1 ? -36.844 1.915 11.25 1 32.06 1 MET B O 1
ATOM 2667 N N . TYR B 1 2 ? -34.906 2.182 12.172 1 39.38 2 TYR B N 1
ATOM 2668 C CA . TYR B 1 2 ? -35.281 1.424 13.359 1 39.38 2 TYR B CA 1
ATOM 2669 C C . TYR B 1 2 ? -36.188 2.25 14.258 1 39.38 2 TYR B C 1
ATOM 2671 O O . TYR B 1 2 ? -36.062 3.475 14.32 1 39.38 2 TYR B O 1
ATOM 2679 N N . ARG B 1 3 ? -37.344 1.688 14.586 1 46.5 3 ARG B N 1
ATOM 2680 C CA . ARG B 1 3 ? -38.188 2.246 15.648 1 46.5 3 ARG B CA 1
ATOM 2681 C C . ARG B 1 3 ? -37.719 1.76 17.016 1 46.5 3 ARG B C 1
ATOM 2683 O O . ARG B 1 3 ? -37.188 0.65 17.141 1 46.5 3 ARG B O 1
ATOM 2690 N N . LEU B 1 4 ? -37.719 2.809 17.906 1 46.66 4 LEU B N 1
ATOM 2691 C CA . LEU B 1 4 ? -37.219 2.568 19.266 1 46.66 4 LEU B CA 1
ATOM 2692 C C . LEU B 1 4 ? -37.875 1.318 19.859 1 46.66 4 LEU B C 1
ATOM 2694 O O . LEU B 1 4 ? -37.219 0.56 20.578 1 46.66 4 LEU B O 1
ATOM 2698 N N . ALA B 1 5 ? -39.125 1.141 19.531 1 47.25 5 ALA B N 1
ATOM 2699 C CA . ALA B 1 5 ? -39.875 0.015 20.094 1 47.25 5 ALA B CA 1
ATOM 2700 C C . ALA B 1 5 ? -39.281 -1.315 19.625 1 47.25 5 ALA B C 1
ATOM 2702 O O . ALA B 1 5 ? -39.5 -2.352 20.266 1 47.25 5 ALA B O 1
ATOM 2703 N N . GLU B 1 6 ? -38.562 -1.299 18.609 1 47.56 6 GLU B N 1
ATOM 2704 C CA . GLU B 1 6 ? -38 -2.518 18.016 1 47.56 6 GLU B CA 1
ATOM 2705 C C . GLU B 1 6 ? -36.594 -2.771 18.484 1 47.56 6 GLU B C 1
ATOM 2707 O O . GLU B 1 6 ? -36 -3.818 18.188 1 47.56 6 GLU B O 1
ATOM 2712 N N . LEU B 1 7 ? -36.062 -1.827 19.156 1 48.59 7 LEU B N 1
ATOM 2713 C CA . LEU B 1 7 ? -34.688 -1.939 19.641 1 48.59 7 LEU B CA 1
ATOM 2714 C C . LEU B 1 7 ? -34.656 -2.459 21.062 1 48.59 7 LEU B C 1
ATOM 2716 O O . LEU B 1 7 ? -35.469 -2.049 21.891 1 48.59 7 LEU B O 1
ATOM 2720 N N . ASP B 1 8 ? -34.094 -3.59 21.281 1 53.19 8 ASP B N 1
ATOM 2721 C CA . ASP B 1 8 ? -33.938 -4.094 22.641 1 53.19 8 ASP B CA 1
ATOM 2722 C C . ASP B 1 8 ? -33.125 -3.117 23.5 1 53.19 8 ASP B C 1
ATOM 2724 O O . ASP B 1 8 ? -32.219 -2.459 23.016 1 53.19 8 ASP B O 1
ATOM 2728 N N . ALA B 1 9 ? -33.594 -2.748 24.672 1 51.56 9 ALA B N 1
ATOM 2729 C CA . ALA B 1 9 ? -32.938 -1.861 25.625 1 51.56 9 ALA B CA 1
ATOM 2730 C C . ALA B 1 9 ? -31.609 -2.457 26.109 1 51.56 9 ALA B C 1
ATOM 2732 O O . ALA B 1 9 ? -31.422 -2.676 27.312 1 51.56 9 ALA B O 1
ATOM 2733 N N . ASP B 1 10 ? -30.984 -3.182 25.109 1 52.72 10 ASP B N 1
ATOM 2734 C CA . ASP B 1 10 ? -29.656 -3.68 25.438 1 52.72 10 ASP B CA 1
ATOM 2735 C C . ASP B 1 10 ? -28.578 -2.852 24.734 1 52.72 10 ASP B C 1
ATOM 2737 O O . ASP B 1 10 ? -28.875 -1.817 24.125 1 52.72 10 ASP B O 1
ATOM 2741 N N . SER B 1 11 ? -27.328 -3.209 25.047 1 52.16 11 SER B N 1
ATOM 2742 C CA . SER B 1 11 ? -26.156 -2.471 24.594 1 52.16 11 SER B CA 1
ATOM 2743 C C . SER B 1 11 ? -26.203 -2.227 23.078 1 52.16 11 SER B C 1
ATOM 2745 O O . SER B 1 11 ? -25.828 -1.151 22.609 1 52.16 11 SER B O 1
ATOM 2747 N N . ALA B 1 12 ? -26.797 -3.146 22.453 1 52.62 12 ALA B N 1
ATOM 2748 C CA . ALA B 1 12 ? -26.828 -3.023 21 1 52.62 12 ALA B CA 1
ATOM 2749 C C . ALA B 1 12 ? -27.828 -1.966 20.547 1 52.62 12 ALA B C 1
ATOM 2751 O O . ALA B 1 12 ? -27.547 -1.183 19.641 1 52.62 12 ALA B O 1
ATOM 2752 N N . GLY B 1 13 ? -28.938 -1.944 21.203 1 53.78 13 GLY B N 1
ATOM 2753 C CA . GLY B 1 13 ? -29.938 -0.916 20.938 1 53.78 13 GLY B CA 1
ATOM 2754 C C . GLY B 1 13 ? -29.438 0.486 21.219 1 53.78 13 GLY B C 1
ATOM 2755 O O . GLY B 1 13 ? -29.672 1.414 20.453 1 53.78 13 GLY B O 1
ATOM 2756 N N . LEU B 1 14 ? -28.719 0.521 22.234 1 53.16 14 LEU B N 1
ATOM 2757 C CA . LEU B 1 14 ? -28.125 1.792 22.656 1 53.16 14 LEU B CA 1
ATOM 2758 C C . LEU B 1 14 ? -27.141 2.311 21.625 1 53.16 14 LEU B C 1
ATOM 2760 O O . LEU B 1 14 ? -27.156 3.496 21.281 1 53.16 14 LEU B O 1
ATOM 2764 N N . VAL B 1 15 ? -26.391 1.394 21.109 1 55.09 15 VAL B N 1
ATOM 2765 C CA . VAL B 1 15 ? -25.375 1.769 20.141 1 55.09 15 VAL B CA 1
ATOM 2766 C C . VAL B 1 15 ? -26.031 2.256 18.859 1 55.09 15 VAL B C 1
ATOM 2768 O O . VAL B 1 15 ? -25.578 3.227 18.25 1 55.09 15 VAL B O 1
ATOM 2771 N N . ARG B 1 16 ? -27.094 1.706 18.578 1 57.59 16 ARG B N 1
ATOM 2772 C CA . ARG B 1 16 ? -27.766 2.074 17.344 1 57.59 16 ARG B CA 1
ATOM 2773 C C . ARG B 1 16 ? -28.375 3.469 17.438 1 57.59 16 ARG B C 1
ATOM 2775 O O . ARG B 1 16 ? -28.328 4.242 16.484 1 57.59 16 ARG B O 1
ATOM 2782 N N . VAL B 1 17 ? -28.938 3.791 18.562 1 59 17 VAL B N 1
ATOM 2783 C CA . VAL B 1 17 ? -29.5 5.121 18.797 1 59 17 VAL B CA 1
ATOM 2784 C C . VAL B 1 17 ? -28.391 6.164 18.734 1 59 17 VAL B C 1
ATOM 2786 O O . VAL B 1 17 ? -28.531 7.199 18.078 1 59 17 VAL B O 1
ATOM 2789 N N . ILE B 1 18 ? -27.328 5.742 19.328 1 55.34 18 ILE B N 1
ATOM 2790 C CA . ILE B 1 18 ? -26.188 6.652 19.344 1 55.34 18 ILE B CA 1
ATOM 2791 C C . ILE B 1 18 ? -25.688 6.867 17.922 1 55.34 18 ILE B C 1
ATOM 2793 O O . ILE B 1 18 ? -25.453 8.008 17.5 1 55.34 18 ILE B O 1
ATOM 2797 N N . ASP B 1 19 ? -25.594 5.816 17.203 1 56.62 19 ASP B N 1
ATOM 2798 C CA . ASP B 1 19 ? -25.094 5.891 15.828 1 56.62 19 ASP B CA 1
ATOM 2799 C C . ASP B 1 19 ? -26 6.77 14.969 1 56.62 19 ASP B C 1
ATOM 2801 O O . ASP B 1 19 ? -25.531 7.52 14.117 1 56.62 19 ASP B O 1
ATOM 2805 N N . TYR B 1 20 ? -27.234 6.66 15.203 1 59 20 TYR B N 1
ATOM 2806 C CA . TYR B 1 20 ? -28.203 7.43 14.445 1 59 20 TYR B CA 1
ATOM 2807 C C . TYR B 1 20 ? -28.016 8.93 14.672 1 59 20 TYR B C 1
ATOM 2809 O O . TYR B 1 20 ? -27.953 9.703 13.719 1 59 20 TYR B O 1
ATOM 2817 N N . PHE B 1 21 ? -27.844 9.297 15.883 1 64.25 21 PHE B N 1
ATOM 2818 C CA . PHE B 1 21 ? -27.703 10.719 16.188 1 64.25 21 PHE B CA 1
ATOM 2819 C C . PHE B 1 21 ? -26.312 11.219 15.797 1 64.25 21 PHE B C 1
ATOM 2821 O O . PHE B 1 21 ? -26.156 12.352 15.328 1 64.25 21 PHE B O 1
ATOM 2828 N N . ASP B 1 22 ? -25.391 10.383 15.945 1 57.41 22 ASP B N 1
ATOM 2829 C CA . ASP B 1 22 ? -24.047 10.758 15.523 1 57.41 22 ASP B CA 1
ATOM 2830 C C . ASP B 1 22 ? -24 11.078 14.031 1 57.41 22 ASP B C 1
ATOM 2832 O O . ASP B 1 22 ? -23.312 12.008 13.602 1 57.41 22 ASP B O 1
ATOM 2836 N N . THR B 1 23 ? -24.719 10.344 13.32 1 57.25 23 THR B N 1
ATOM 2837 C CA . THR B 1 23 ? -24.812 10.602 11.891 1 57.25 23 THR B CA 1
ATOM 2838 C C . THR B 1 23 ? -25.438 11.969 11.625 1 57.25 23 THR B C 1
ATOM 2840 O O . THR B 1 23 ? -25 12.688 10.719 1 57.25 23 THR B O 1
ATOM 2843 N N . LEU B 1 24 ? -26.406 12.344 12.367 1 58.84 24 LEU B N 1
ATOM 2844 C CA . LEU B 1 24 ? -27.047 13.641 12.219 1 58.84 24 LEU B CA 1
ATOM 2845 C C . LEU B 1 24 ? -26.062 14.773 12.492 1 58.84 24 LEU B C 1
ATOM 2847 O O . LEU B 1 24 ? -26.047 15.773 11.773 1 58.84 24 LEU B O 1
ATOM 2851 N N . VAL B 1 25 ? -25.344 14.516 13.562 1 56.38 25 VAL B N 1
ATOM 2852 C CA . VAL B 1 25 ? -24.344 15.516 13.93 1 56.38 25 VAL B CA 1
ATOM 2853 C C . VAL B 1 25 ? -23.281 15.602 12.836 1 56.38 25 VAL B C 1
ATOM 2855 O O . VAL B 1 25 ? -22.891 16.688 12.422 1 56.38 25 VAL B O 1
ATOM 2858 N N . ARG B 1 26 ? -22.875 14.492 12.336 1 51.44 26 ARG B N 1
ATOM 2859 C CA . ARG B 1 26 ? -21.828 14.414 11.328 1 51.44 26 ARG B CA 1
ATOM 2860 C C . ARG B 1 26 ? -22.266 15.086 10.031 1 51.44 26 ARG B C 1
ATOM 2862 O O . ARG B 1 26 ? -21.453 15.727 9.352 1 51.44 26 ARG B O 1
ATOM 2869 N N . HIS B 1 27 ? -23.516 15.008 9.781 1 51.66 27 HIS B N 1
ATOM 2870 C CA . HIS B 1 27 ? -24.031 15.562 8.539 1 51.66 27 HIS B CA 1
ATOM 2871 C C . HIS B 1 27 ? -24.438 17.016 8.711 1 51.66 27 HIS B C 1
ATOM 2873 O O . HIS B 1 27 ? -24.922 17.656 7.766 1 51.66 27 HIS B O 1
ATOM 2879 N N . GLY B 1 28 ? -24.125 17.562 9.828 1 56.84 28 GLY B N 1
ATOM 2880 C CA . GLY B 1 28 ? -24.453 18.953 10.086 1 56.84 28 GLY B CA 1
ATOM 2881 C C . GLY B 1 28 ? -25.938 19.234 10.008 1 56.84 28 GLY B C 1
ATOM 2882 O O . GLY B 1 28 ? -26.344 20.281 9.5 1 56.84 28 GLY B O 1
ATOM 2883 N N . SER B 1 29 ? -26.688 18.375 10.484 1 61.44 29 SER B N 1
ATOM 2884 C CA . SER B 1 29 ? -28.141 18.516 10.422 1 61.44 29 SER B CA 1
ATOM 2885 C C . SER B 1 29 ? -28.625 19.594 11.367 1 61.44 29 SER B C 1
ATOM 2887 O O . SER B 1 29 ? -27.984 19.891 12.383 1 61.44 29 SER B O 1
ATOM 2889 N N . ASP B 1 30 ? -29.578 20.25 10.898 1 71.69 30 ASP B N 1
ATOM 2890 C CA . ASP B 1 30 ? -30.172 21.297 11.719 1 71.69 30 ASP B CA 1
ATOM 2891 C C . ASP B 1 30 ? -31.156 20.703 12.727 1 71.69 30 ASP B C 1
ATOM 2893 O O . ASP B 1 30 ? -31.344 19.484 12.773 1 71.69 30 ASP B O 1
ATOM 2897 N N . THR B 1 31 ? -31.625 21.562 13.492 1 77.94 31 THR B N 1
ATOM 2898 C CA . THR B 1 31 ? -32.531 21.109 14.555 1 77.94 31 THR B CA 1
ATOM 2899 C C . THR B 1 31 ? -33.812 20.5 13.969 1 77.94 31 THR B C 1
ATOM 2901 O O . THR B 1 31 ? -34.406 19.625 14.57 1 77.94 31 THR B O 1
ATOM 2904 N N . ALA B 1 32 ? -34.125 20.906 12.836 1 78.56 32 ALA B N 1
ATOM 2905 C CA . ALA B 1 32 ? -35.312 20.359 12.18 1 78.56 32 ALA B CA 1
ATOM 2906 C C . ALA B 1 32 ? -35.094 18.891 11.789 1 78.56 32 ALA B C 1
ATOM 2908 O O . ALA B 1 32 ? -35.938 18.047 12.016 1 78.56 32 ALA B O 1
ATOM 2909 N N . SER B 1 33 ? -33.969 18.656 11.289 1 77.81 33 SER B N 1
ATOM 2910 C CA . SER B 1 33 ? -33.594 17.297 10.914 1 77.81 33 SER B CA 1
ATOM 2911 C C . SER B 1 33 ? -33.5 16.391 12.141 1 77.81 33 SER B C 1
ATOM 2913 O O . SER B 1 33 ? -33.906 15.227 12.102 1 77.81 33 SER B O 1
ATOM 2915 N N . LEU B 1 34 ? -32.906 16.938 13.094 1 80.81 34 LEU B N 1
ATOM 2916 C CA . LEU B 1 34 ? -32.812 16.219 14.359 1 80.81 34 LEU B CA 1
ATOM 2917 C C . LEU B 1 34 ? -34.188 15.82 14.867 1 80.81 34 LEU B C 1
ATOM 2919 O O . LEU B 1 34 ? -34.406 14.672 15.258 1 80.81 34 LEU B O 1
ATOM 2923 N N . LEU B 1 35 ? -35.125 16.719 14.797 1 84.75 35 LEU B N 1
ATOM 2924 C CA . LEU B 1 35 ? -36.469 16.453 15.32 1 84.75 35 LEU B CA 1
ATOM 2925 C C . LEU B 1 35 ? -37.188 15.422 14.469 1 84.75 35 LEU B C 1
ATOM 2927 O O . LEU B 1 35 ? -37.844 14.523 15 1 84.75 35 LEU B O 1
ATOM 2931 N N . ARG B 1 36 ? -37 15.555 13.227 1 80.25 36 ARG B N 1
ATOM 2932 C CA . ARG B 1 36 ? -37.656 14.602 12.328 1 80.25 36 ARG B CA 1
ATOM 2933 C C . ARG B 1 36 ? -37.125 13.188 12.555 1 80.25 36 ARG B C 1
ATOM 2935 O O . ARG B 1 36 ? -37.906 12.242 12.641 1 80.25 36 ARG B O 1
ATOM 2942 N N . ALA B 1 37 ? -35.906 13.117 12.633 1 77.94 37 ALA B N 1
ATOM 2943 C CA . ALA B 1 37 ? -35.25 11.828 12.852 1 77.94 37 ALA B CA 1
ATOM 2944 C C . ALA B 1 37 ? -35.656 11.234 14.203 1 77.94 37 ALA B C 1
ATOM 2946 O O . ALA B 1 37 ? -35.906 10.031 14.305 1 77.94 37 ALA B O 1
ATOM 2947 N N . SER B 1 38 ? -35.625 12.07 15.164 1 83.44 38 SER B N 1
ATOM 2948 C CA . SER B 1 38 ? -35.969 11.625 16.516 1 83.44 38 SER B CA 1
ATOM 2949 C C . SER B 1 38 ? -37.438 11.172 16.578 1 83.44 38 SER B C 1
ATOM 2951 O O . SER B 1 38 ? -37.75 10.164 17.219 1 83.44 38 SER B O 1
ATOM 2953 N N . ALA B 1 39 ? -38.312 11.867 15.945 1 85.75 39 ALA B N 1
ATOM 2954 C CA . ALA B 1 39 ? -39.719 11.531 15.938 1 85.75 39 ALA B CA 1
ATOM 2955 C C . ALA B 1 39 ? -39.969 10.18 15.258 1 85.75 39 ALA B C 1
ATOM 2957 O O . ALA B 1 39 ? -40.781 9.383 15.719 1 85.75 39 ALA B O 1
ATOM 2958 N N . GLN B 1 40 ? -39.219 10.031 14.258 1 77.94 40 GLN B N 1
ATOM 2959 C CA . GLN B 1 40 ? -39.312 8.766 13.523 1 77.94 40 GLN B CA 1
ATOM 2960 C C . GLN B 1 40 ? -38.812 7.602 14.367 1 77.94 40 GLN B C 1
ATOM 2962 O O . GLN B 1 40 ? -39.438 6.543 14.422 1 77.94 40 GLN B O 1
ATOM 2967 N N . LEU B 1 41 ? -37.719 7.82 14.977 1 77.12 41 LEU B N 1
ATOM 2968 C CA . LEU B 1 41 ? -37.094 6.781 15.805 1 77.12 41 LEU B CA 1
ATOM 2969 C C . LEU B 1 41 ? -37.969 6.473 17.016 1 77.12 41 LEU B C 1
ATOM 2971 O O . LEU B 1 41 ? -38.156 5.305 17.375 1 77.12 41 LEU B O 1
ATOM 2975 N N . ALA B 1 42 ? -38.469 7.469 17.641 1 81.75 42 ALA B N 1
ATOM 2976 C CA . ALA B 1 42 ? -39.281 7.332 18.859 1 81.75 42 ALA B CA 1
ATOM 2977 C C . ALA B 1 42 ? -40.688 6.902 18.531 1 81.75 42 ALA B C 1
ATOM 2979 O O . ALA B 1 42 ? -41.406 6.395 19.406 1 81.75 42 ALA B O 1
ATOM 2980 N N . ASP B 1 43 ? -41.094 7.203 17.344 1 83.81 43 ASP B N 1
ATOM 2981 C CA . ASP B 1 43 ? -42.469 6.969 16.875 1 83.81 43 ASP B CA 1
ATOM 2982 C C . ASP B 1 43 ? -43.469 7.723 17.734 1 83.81 43 ASP B C 1
ATOM 2984 O O . ASP B 1 43 ? -44.5 7.172 18.109 1 83.81 43 ASP B O 1
ATOM 2988 N N . CYS B 1 44 ? -43.25 8.789 18.234 1 86.44 44 CYS B N 1
ATOM 2989 C CA . CYS B 1 44 ? -44.125 9.719 18.922 1 86.44 44 CYS B CA 1
ATOM 2990 C C . CYS B 1 44 ? -43.719 11.164 18.656 1 86.44 44 CYS B C 1
ATOM 2992 O O . CYS B 1 44 ? -42.688 11.414 18 1 86.44 44 CYS B O 1
ATOM 2994 N N . VAL B 1 45 ? -44.531 12.102 19.156 1 89.69 45 VAL B N 1
ATOM 2995 C CA . VAL B 1 45 ? -44.25 13.516 18.953 1 89.69 45 VAL B CA 1
ATOM 2996 C C . VAL B 1 45 ? -43 13.906 19.781 1 89.69 45 VAL B C 1
ATOM 2998 O O . VAL B 1 45 ? -42.875 13.492 20.938 1 89.69 45 VAL B O 1
ATOM 3001 N N . VAL B 1 46 ? -42.125 14.648 19.125 1 90.25 46 VAL B N 1
ATOM 3002 C CA . VAL B 1 46 ? -40.938 15.172 19.781 1 90.25 46 VAL B CA 1
ATOM 3003 C C . VAL B 1 46 ? -40.906 16.703 19.672 1 90.25 46 VAL B C 1
ATOM 3005 O O . VAL B 1 46 ? -41.469 17.266 18.734 1 90.25 46 VAL B O 1
ATOM 3008 N N . GLY B 1 47 ? -40.312 17.312 20.641 1 90.5 47 GLY B N 1
ATOM 3009 C CA . GLY B 1 47 ? -40.281 18.766 20.641 1 90.5 47 GLY B CA 1
ATOM 3010 C C . GLY B 1 47 ? -38.938 19.312 21.094 1 90.5 47 GLY B C 1
ATOM 3011 O O . GLY B 1 47 ? -38.156 18.609 21.703 1 90.5 47 GLY B O 1
ATOM 3012 N N . ILE B 1 48 ? -38.719 20.578 20.656 1 87.56 48 ILE B N 1
ATOM 3013 C CA . ILE B 1 48 ? -37.531 21.328 21.078 1 87.56 48 ILE B CA 1
ATOM 3014 C C . ILE B 1 48 ? -37.906 22.781 21.328 1 87.56 48 ILE B C 1
ATOM 3016 O O . ILE B 1 48 ? -38.75 23.344 20.641 1 87.56 48 ILE B O 1
ATOM 3020 N N . GLU B 1 49 ? -37.438 23.266 22.375 1 87.81 49 GLU B N 1
ATOM 3021 C CA . GLU B 1 49 ? -37.562 24.688 22.703 1 87.81 49 GLU B CA 1
ATOM 3022 C C . GLU B 1 49 ? -36.188 25.328 22.844 1 87.81 49 GLU B C 1
ATOM 3024 O O . GLU B 1 49 ? -35.344 24.844 23.594 1 87.81 49 GLU B O 1
ATOM 3029 N N . ILE B 1 50 ? -35.906 26.344 21.906 1 81.94 50 ILE B N 1
ATOM 3030 C CA . ILE B 1 50 ? -34.594 27.031 21.938 1 81.94 50 ILE B CA 1
ATOM 3031 C C . ILE B 1 50 ? -34.812 28.453 22.453 1 81.94 50 ILE B C 1
ATOM 3033 O O . ILE B 1 50 ? -35.688 29.172 22 1 81.94 50 ILE B O 1
ATOM 3037 N N . VAL B 1 51 ? -34 28.719 23.391 1 73.56 51 VAL B N 1
ATOM 3038 C CA . VAL B 1 51 ? -34.031 30.062 23.953 1 73.56 51 VAL B CA 1
ATOM 3039 C C . VAL B 1 51 ? -33 30.938 23.234 1 73.56 51 VAL B C 1
ATOM 3041 O O . VAL B 1 51 ? -31.828 30.547 23.094 1 73.56 51 VAL B O 1
ATOM 3044 N N . GLU B 1 52 ? -33.25 31.703 22.188 1 60.28 52 GLU B N 1
ATOM 3045 C CA . GLU B 1 52 ? -32.312 32.625 21.516 1 60.28 52 GLU B CA 1
ATOM 3046 C C . GLU B 1 52 ? -31.781 33.656 22.484 1 60.28 52 GLU B C 1
ATOM 3048 O O . GLU B 1 52 ? -32.531 34.219 23.281 1 60.28 52 GLU B O 1
ATOM 3053 N N . HIS B 1 53 ? -30.422 33.688 22.516 1 54.28 53 HIS B N 1
ATOM 3054 C CA . HIS B 1 53 ? -29.797 34.75 23.297 1 54.28 53 HIS B CA 1
ATOM 3055 C C . HIS B 1 53 ? -30.266 36.125 22.828 1 54.28 53 HIS B C 1
ATOM 3057 O O . HIS B 1 53 ? -30.219 36.438 21.641 1 54.28 53 HIS B O 1
ATOM 3063 N N . GLY B 1 54 ? -30.625 37.094 23.656 1 53.03 54 GLY B N 1
ATOM 3064 C CA . GLY B 1 54 ? -31.047 38.469 23.5 1 53.03 54 GLY B CA 1
ATOM 3065 C C . GLY B 1 54 ? -32.531 38.594 23.281 1 53.03 54 GLY B C 1
ATOM 3066 O O . GLY B 1 54 ? -33.094 39.688 23.406 1 53.03 54 GLY B O 1
ATOM 3067 N N . ARG B 1 55 ? -33.156 37.656 22.344 1 52.03 55 ARG B N 1
ATOM 3068 C CA . ARG B 1 55 ? -34.594 37.906 22.094 1 52.03 55 ARG B CA 1
ATOM 3069 C C . ARG B 1 55 ? -35.438 37.031 22.969 1 52.03 55 ARG B C 1
ATOM 3071 O O . ARG B 1 55 ? -35.062 35.906 23.281 1 52.03 55 ARG B O 1
ATOM 3078 N N . SER B 1 56 ? -36.406 37.375 23.719 1 54.5 56 SER B N 1
ATOM 3079 C CA . SER B 1 56 ? -37.438 36.844 24.578 1 54.5 56 SER B CA 1
ATOM 3080 C C . SER B 1 56 ? -38.25 35.781 23.844 1 54.5 56 SER B C 1
ATOM 3082 O O . SER B 1 56 ? -39.312 35.312 24.328 1 54.5 56 SER B O 1
ATOM 3084 N N . LYS B 1 57 ? -37.844 35.406 22.609 1 59.59 57 LYS B N 1
ATOM 3085 C CA . LYS B 1 57 ? -38.719 34.531 21.828 1 59.59 57 LYS B CA 1
ATOM 3086 C C . LYS B 1 57 ? -38.25 33.094 21.875 1 59.59 57 LYS B C 1
ATOM 3088 O O . LYS B 1 57 ? -37.094 32.812 21.656 1 59.59 57 LYS B O 1
ATOM 3093 N N . LYS B 1 58 ? -38.938 32.312 22.406 1 70.25 58 LYS B N 1
ATOM 3094 C CA . LYS B 1 58 ? -38.844 30.859 22.422 1 70.25 58 LYS B CA 1
ATOM 3095 C C . LYS B 1 58 ? -39.312 30.25 21.109 1 70.25 58 LYS B C 1
ATOM 3097 O O . LYS B 1 58 ? -40.406 30.547 20.656 1 70.25 58 LYS B O 1
ATOM 3102 N N . ASN B 1 59 ? -38.375 29.75 20.469 1 75.38 59 ASN B N 1
ATOM 3103 C CA . ASN B 1 59 ? -38.719 29.031 19.266 1 75.38 59 ASN B CA 1
ATOM 3104 C C . ASN B 1 59 ? -39.062 27.562 19.562 1 75.38 59 ASN B C 1
ATOM 3106 O O . ASN B 1 59 ? -38.188 26.781 19.891 1 75.38 59 ASN B O 1
ATOM 3110 N N . LEU B 1 60 ? -40.312 27.328 19.703 1 83 60 LEU B N 1
ATOM 3111 C CA . LEU B 1 60 ? -40.844 26 19.984 1 83 60 LEU B CA 1
ATOM 3112 C C . LEU B 1 60 ? -41.219 25.281 18.688 1 83 60 LEU B C 1
ATOM 3114 O O . LEU B 1 60 ? -41.875 25.844 17.828 1 83 60 LEU B O 1
ATOM 3118 N N . ARG B 1 61 ? -40.594 24.172 18.531 1 87 61 ARG B N 1
ATOM 3119 C CA . ARG B 1 61 ? -40.938 23.328 17.375 1 87 61 ARG B CA 1
ATOM 3120 C C . ARG B 1 61 ? -41.281 21.922 17.812 1 87 61 ARG B C 1
ATOM 3122 O O . ARG B 1 61 ? -40.719 21.391 18.766 1 87 61 ARG B O 1
ATOM 3129 N N . ARG B 1 62 ? -42.281 21.312 17.188 1 89 62 ARG B N 1
ATOM 3130 C CA . ARG B 1 62 ? -42.719 19.938 17.406 1 89 62 ARG B CA 1
ATOM 3131 C C . ARG B 1 62 ? -42.844 19.172 16.094 1 89 62 ARG B C 1
ATOM 3133 O O . ARG B 1 62 ? -43.094 19.766 15.047 1 89 62 ARG B O 1
ATOM 3140 N N . CYS B 1 63 ? -42.562 17.906 16.172 1 87.56 63 CYS B N 1
ATOM 3141 C CA . CYS B 1 63 ? -42.625 17.094 14.977 1 87.56 63 CYS B CA 1
ATOM 3142 C C . CYS B 1 63 ? -43.219 15.727 15.281 1 87.56 63 CYS B C 1
ATOM 3144 O O . CYS B 1 63 ? -42.906 15.117 16.297 1 87.56 63 CYS B O 1
ATOM 3146 N N . ASP B 1 64 ? -44.094 15.242 14.469 1 87 64 ASP B N 1
ATOM 3147 C CA . ASP B 1 64 ? -44.688 13.93 14.648 1 87 64 ASP B CA 1
ATOM 3148 C C . ASP B 1 64 ? -43.906 12.859 13.875 1 87 64 ASP B C 1
ATOM 3150 O O . ASP B 1 64 ? -43 13.172 13.109 1 87 64 ASP B O 1
ATOM 3154 N N . PRO B 1 65 ? -44.188 11.57 14.125 1 81.44 65 PRO B N 1
ATOM 3155 C CA . PRO B 1 65 ? -43.438 10.477 13.508 1 81.44 65 PRO B CA 1
ATOM 3156 C C . PRO B 1 65 ? -43.562 10.477 11.984 1 81.44 65 PRO B C 1
ATOM 3158 O O . PRO B 1 65 ? -42.719 9.867 11.312 1 81.44 65 PRO B O 1
ATOM 3161 N N . ARG B 1 66 ? -44.438 11.164 11.516 1 78.44 66 ARG B N 1
ATOM 3162 C CA . ARG B 1 66 ? -44.625 11.227 10.062 1 78.44 66 ARG B CA 1
ATOM 3163 C C . ARG B 1 66 ? -43.906 12.43 9.484 1 78.44 66 ARG B C 1
ATOM 3165 O O . ARG B 1 66 ? -43.938 12.664 8.273 1 78.44 66 ARG B O 1
ATOM 3172 N N . GLY B 1 67 ? -43.312 13.281 10.25 1 77.31 67 GLY B N 1
ATOM 3173 C CA . GLY B 1 67 ? -42.469 14.398 9.82 1 77.31 67 GLY B CA 1
ATOM 3174 C C . GLY B 1 67 ? -43.25 15.711 9.758 1 77.31 67 GLY B C 1
ATOM 3175 O O . GLY B 1 67 ? -42.719 16.719 9.281 1 77.31 67 GLY B O 1
ATOM 3176 N N . ARG B 1 68 ? -44.469 15.703 10.211 1 79.88 68 ARG B N 1
ATOM 3177 C CA . ARG B 1 68 ? -45.25 16.922 10.195 1 79.88 68 ARG B CA 1
ATOM 3178 C C . ARG B 1 68 ? -44.875 17.844 11.344 1 79.88 68 ARG B C 1
ATOM 3180 O O . ARG B 1 68 ? -44.656 17.391 12.469 1 79.88 68 ARG B O 1
ATOM 3187 N N . TRP B 1 69 ? -44.75 19.156 10.938 1 80.31 69 TRP B N 1
ATOM 3188 C CA . TRP B 1 69 ? -44.312 20.141 11.906 1 80.31 69 TRP B CA 1
ATOM 3189 C C . TRP B 1 69 ? -45.469 20.766 12.656 1 80.31 69 TRP B C 1
ATOM 3191 O O . TRP B 1 69 ? -46.531 21.016 12.07 1 80.31 69 TRP B O 1
ATOM 3201 N N . SER B 1 70 ? -45.156 21.062 13.969 1 74.94 70 SER B N 1
ATOM 3202 C CA . SER B 1 70 ? -45.969 21.812 14.93 1 74.94 70 SER B CA 1
ATOM 3203 C C . SER B 1 70 ? -47.375 21.281 15.016 1 74.94 70 SER B C 1
ATOM 3205 O O . SER B 1 70 ? -48.344 22.016 14.805 1 74.94 70 SER B O 1
ATOM 3207 N N . PRO B 1 71 ? -47.531 19.984 15.336 1 70.62 71 PRO B N 1
ATOM 3208 C CA . PRO B 1 71 ? -48.875 19.469 15.594 1 70.62 71 PRO B CA 1
ATOM 3209 C C . PRO B 1 71 ? -49.5 20.016 16.875 1 70.62 71 PRO B C 1
ATOM 3211 O O . PRO B 1 71 ? -48.781 20.516 17.75 1 70.62 71 PRO B O 1
ATOM 3214 N N . GLU B 1 72 ? -50.719 20.016 16.969 1 75.81 72 GLU B N 1
ATOM 3215 C CA . GLU B 1 72 ? -51.406 20.406 18.219 1 75.81 72 GLU B CA 1
ATOM 3216 C C . GLU B 1 72 ? -50.938 19.531 19.375 1 75.81 72 GLU B C 1
ATOM 3218 O O . GLU B 1 72 ? -50.75 18.328 19.219 1 75.81 72 GLU B O 1
ATOM 3223 N N . PRO B 1 73 ? -50.562 20.203 20.469 1 73.69 73 PRO B N 1
ATOM 3224 C CA . PRO B 1 73 ? -50.125 19.422 21.625 1 73.69 73 PRO B CA 1
ATOM 3225 C C . PRO B 1 73 ? -51.188 18.406 22.078 1 73.69 73 PRO B C 1
ATOM 3227 O O . PRO B 1 73 ? -52.344 18.781 22.297 1 73.69 73 PRO B O 1
ATOM 3230 N N . GLN B 1 74 ? -50.906 17.156 21.922 1 73.69 74 GLN B N 1
ATOM 3231 C CA . GLN B 1 74 ? -51.844 16.125 22.328 1 73.69 74 GLN B CA 1
ATOM 3232 C C . GLN B 1 74 ? -51.469 15.539 23.688 1 73.69 74 GLN B C 1
ATOM 3234 O O . GLN B 1 74 ? -52.344 15.195 24.484 1 73.69 74 GLN B O 1
ATOM 3239 N N . PHE B 1 75 ? -50.25 15.391 23.953 1 81.81 75 PHE B N 1
ATOM 3240 C CA . PHE B 1 75 ? -49.75 14.797 25.203 1 81.81 75 PHE B CA 1
ATOM 3241 C C . PHE B 1 75 ? -48.688 15.664 25.828 1 81.81 75 PHE B C 1
ATOM 3243 O O . PHE B 1 75 ? -47.938 16.344 25.125 1 81.81 75 PHE B O 1
ATOM 3250 N N . PRO B 1 76 ? -48.75 15.695 27.125 1 86.44 76 PRO B N 1
ATOM 3251 C CA . PRO B 1 76 ? -47.625 16.391 27.797 1 86.44 76 PRO B CA 1
ATOM 3252 C C . PRO B 1 76 ? -46.281 15.68 27.594 1 86.44 76 PRO B C 1
ATOM 3254 O O . PRO B 1 76 ? -46.25 14.484 27.281 1 86.44 76 PRO B O 1
ATOM 3257 N N . PRO B 1 77 ? -45.219 16.406 27.703 1 89.75 77 PRO B N 1
ATOM 3258 C CA . PRO B 1 77 ? -43.906 15.773 27.609 1 89.75 77 PRO B CA 1
ATOM 3259 C C . PRO B 1 77 ? -43.719 14.625 28.609 1 89.75 77 PRO B C 1
ATOM 3261 O O . PRO B 1 77 ? -44 14.797 29.797 1 89.75 77 PRO B O 1
ATOM 3264 N N . SER B 1 78 ? -43.438 13.438 28.125 1 90.38 78 SER B N 1
ATOM 3265 C CA . SER B 1 78 ? -43.188 12.289 28.984 1 90.38 78 SER B CA 1
ATOM 3266 C C . SER B 1 78 ? -41.781 12.336 29.594 1 90.38 78 SER B C 1
ATOM 3268 O O . SER B 1 78 ? -41.594 11.961 30.75 1 90.38 78 SER B O 1
ATOM 3270 N N . ILE B 1 79 ? -40.812 12.68 28.812 1 90.56 79 ILE B N 1
ATOM 3271 C CA . ILE B 1 79 ? -39.438 12.867 29.234 1 90.56 79 ILE B CA 1
ATOM 3272 C C . ILE B 1 79 ? -38.875 14.141 28.609 1 90.56 79 ILE B C 1
ATOM 3274 O O . ILE B 1 79 ? -39.125 14.43 27.438 1 90.56 79 ILE B O 1
ATOM 3278 N N . ALA B 1 80 ? -38.188 14.953 29.422 1 92.44 80 ALA B N 1
ATOM 3279 C CA . ALA B 1 80 ? -37.562 16.188 28.953 1 92.44 80 ALA B CA 1
ATOM 3280 C C . ALA B 1 80 ? -36.156 16.328 29.484 1 92.44 80 ALA B C 1
ATOM 3282 O O . ALA B 1 80 ? -35.844 15.82 30.562 1 92.44 80 ALA B O 1
ATOM 3283 N N . ARG B 1 81 ? -35.281 16.891 28.625 1 88.31 81 ARG B N 1
ATOM 3284 C CA . ARG B 1 81 ? -33.906 17.188 29.016 1 88.31 81 ARG B CA 1
ATOM 3285 C C . ARG B 1 81 ? -33.5 18.578 28.562 1 88.31 81 ARG B C 1
ATOM 3287 O O . ARG B 1 81 ? -33.938 19.062 27.516 1 88.31 81 ARG B O 1
ATOM 3294 N N . ASP B 1 82 ? -32.656 19.219 29.359 1 87.31 82 ASP B N 1
ATOM 3295 C CA . ASP B 1 82 ? -32.094 20.516 29 1 87.31 82 ASP B CA 1
ATOM 3296 C C . ASP B 1 82 ? -30.984 20.375 27.969 1 87.31 82 ASP B C 1
ATOM 3298 O O . ASP B 1 82 ? -30.219 19.406 28 1 87.31 82 ASP B O 1
ATOM 3302 N N . ILE B 1 83 ? -31.047 21.312 27.047 1 84.19 83 ILE B N 1
ATOM 3303 C CA . ILE B 1 83 ? -29.922 21.469 26.141 1 84.19 83 ILE B CA 1
ATOM 3304 C C . ILE B 1 83 ? -28.844 22.344 26.781 1 84.19 83 ILE B C 1
ATOM 3306 O O . ILE B 1 83 ? -28.984 23.578 26.812 1 84.19 83 ILE B O 1
ATOM 3310 N N . ALA B 1 84 ? -27.859 21.797 27.234 1 78.06 84 ALA B N 1
ATOM 3311 C CA . ALA B 1 84 ? -26.828 22.547 27.953 1 78.06 84 ALA B CA 1
ATOM 3312 C C . ALA B 1 84 ? -25.547 22.641 27.109 1 78.06 84 ALA B C 1
ATOM 3314 O O . ALA B 1 84 ? -25.094 21.641 26.547 1 78.06 84 ALA B O 1
ATOM 3315 N N . VAL B 1 85 ? -25.203 23.859 26.844 1 67.12 85 VAL B N 1
ATOM 3316 C CA . VAL B 1 85 ? -23.906 24.172 26.219 1 67.12 85 VAL B CA 1
ATOM 3317 C C . VAL B 1 85 ? -23.062 25.016 27.172 1 67.12 85 VAL B C 1
ATOM 3319 O O . VAL B 1 85 ? -23.453 26.125 27.562 1 67.12 85 VAL B O 1
ATOM 3322 N N . ASP B 1 86 ? -21.781 24.672 27.422 1 62.62 86 ASP B N 1
ATOM 3323 C CA . ASP B 1 86 ? -20.875 25.391 28.297 1 62.62 86 ASP B CA 1
ATOM 3324 C C . ASP B 1 86 ? -21.609 25.922 29.531 1 62.62 86 ASP B C 1
ATOM 3326 O O . ASP B 1 86 ? -21.469 27.109 29.875 1 62.62 86 ASP B O 1
ATOM 3330 N N . ASP B 1 87 ? -22.469 25.234 30.172 1 67.12 87 ASP B N 1
ATOM 3331 C CA . ASP B 1 87 ? -23.172 25.516 31.422 1 67.12 87 ASP B CA 1
ATOM 3332 C C . ASP B 1 87 ? -24.344 26.453 31.203 1 67.12 87 ASP B C 1
ATOM 3334 O O . ASP B 1 87 ? -24.906 27 32.156 1 67.12 87 ASP B O 1
ATOM 3338 N N . GLU B 1 88 ? -24.547 26.812 29.922 1 74.62 88 GLU B N 1
ATOM 3339 C CA . GLU B 1 88 ? -25.734 27.594 29.578 1 74.62 88 GLU B CA 1
ATOM 3340 C C . GLU B 1 88 ? -26.828 26.703 29 1 74.62 88 GLU B C 1
ATOM 3342 O O . GLU B 1 88 ? -26.562 25.828 28.172 1 74.62 88 GLU B O 1
ATOM 3347 N N . VAL B 1 89 ? -27.922 26.875 29.469 1 78.81 89 VAL B N 1
ATOM 3348 C CA . VAL B 1 89 ? -29.078 26.141 28.938 1 78.81 89 VAL B CA 1
ATOM 3349 C C . VAL B 1 89 ? -29.672 26.906 27.766 1 78.81 89 VAL B C 1
ATOM 3351 O O . VAL B 1 89 ? -30.188 28.016 27.938 1 78.81 89 VAL B O 1
ATOM 3354 N N . LEU B 1 90 ? -29.516 26.344 26.625 1 78.31 90 LEU B N 1
ATOM 3355 C CA . LEU B 1 90 ? -29.969 26.984 25.391 1 78.31 90 LEU B CA 1
ATOM 3356 C C . LEU B 1 90 ? -31.422 26.625 25.094 1 78.31 90 LEU B C 1
ATOM 3358 O O . LEU B 1 90 ? -32.062 27.234 24.234 1 78.31 90 LEU B O 1
ATOM 3362 N N . GLY B 1 91 ? -31.906 25.594 25.719 1 85.94 91 GLY B N 1
ATOM 3363 C CA . GLY B 1 91 ? -33.25 25.141 25.453 1 85.94 91 GLY B CA 1
ATOM 3364 C C . GLY B 1 91 ? -33.562 23.781 26.062 1 85.94 91 GLY B C 1
ATOM 3365 O O . GLY B 1 91 ? -32.906 23.359 27.016 1 85.94 91 GLY B O 1
ATOM 3366 N N . LYS B 1 92 ? -34.656 23.188 25.531 1 90.12 92 LYS B N 1
ATOM 3367 C CA . LYS B 1 92 ? -35.125 21.891 26.031 1 90.12 92 LYS B CA 1
ATOM 3368 C C . LYS B 1 92 ? -35.625 21.016 24.891 1 90.12 92 LYS B C 1
ATOM 3370 O O . LYS B 1 92 ? -36.188 21.531 23.906 1 90.12 92 LYS B O 1
ATOM 3375 N N . VAL B 1 93 ? -35.281 19.766 25.016 1 90.69 93 VAL B N 1
ATOM 3376 C CA . VAL B 1 93 ? -35.875 18.781 24.094 1 90.69 93 VAL B CA 1
ATOM 3377 C C . VAL B 1 93 ? -36.719 17.797 24.875 1 90.69 93 VAL B C 1
ATOM 3379 O O . VAL B 1 93 ? -36.5 17.578 26.062 1 90.69 93 VAL B O 1
ATOM 3382 N N . TRP B 1 94 ? -37.844 17.156 24.156 1 91.75 94 TRP B N 1
ATOM 3383 C CA . TRP B 1 94 ? -38.688 16.203 24.859 1 91.75 94 TRP B CA 1
ATOM 3384 C C . TRP B 1 94 ? -39.375 15.258 23.859 1 91.75 94 TRP B C 1
ATOM 3386 O O . TRP B 1 94 ? -39.344 15.492 22.656 1 91.75 94 TRP B O 1
ATOM 3396 N N . ILE B 1 95 ? -39.875 14.172 24.422 1 90.19 95 ILE B N 1
ATOM 3397 C CA . ILE B 1 95 ? -40.75 13.289 23.672 1 90.19 95 ILE B CA 1
ATOM 3398 C C . ILE B 1 95 ? -42.125 13.234 24.344 1 90.19 95 ILE B C 1
ATOM 3400 O O . ILE B 1 95 ? -42.25 13.461 25.547 1 90.19 95 ILE B O 1
ATOM 3404 N N . GLU B 1 96 ? -43.125 12.969 23.5 1 90.81 96 GLU B N 1
ATOM 3405 C CA . GLU B 1 96 ? -44.531 12.867 23.953 1 90.81 96 GLU B CA 1
ATOM 3406 C C . GLU B 1 96 ? -45.094 11.484 23.688 1 90.81 96 GLU B C 1
ATOM 3408 O O . GLU B 1 96 ? -45.844 11.289 22.734 1 90.81 96 GLU B O 1
ATOM 3413 N N . ARG B 1 97 ? -44.656 10.594 24.531 1 86.81 97 ARG B N 1
ATOM 3414 C CA . ARG B 1 97 ? -45.125 9.219 24.375 1 86.81 97 ARG B CA 1
ATOM 3415 C C . ARG B 1 97 ? -46.5 9.031 25 1 86.81 97 ARG B C 1
ATOM 3417 O O . ARG B 1 97 ? -46.719 9.383 26.172 1 86.81 97 ARG B O 1
ATOM 3424 N N . PRO B 1 98 ? -47.281 8.461 24.094 1 83.5 98 PRO B N 1
ATOM 3425 C CA . PRO B 1 98 ? -48.562 8.07 24.703 1 83.5 98 PRO B CA 1
ATOM 3426 C C . PRO B 1 98 ? -48.438 6.793 25.531 1 83.5 98 PRO B C 1
ATOM 3428 O O . PRO B 1 98 ? -47.906 5.797 25.062 1 83.5 98 PRO B O 1
ATOM 3431 N N . GLY B 1 99 ? -48.719 6.844 26.875 1 81.94 99 GLY B N 1
ATOM 3432 C CA . GLY B 1 99 ? -48.688 5.641 27.688 1 81.94 99 GLY B CA 1
ATOM 3433 C C . GLY B 1 99 ? -47.438 5.496 28.516 1 81.94 99 GLY B C 1
ATOM 3434 O O . GLY B 1 99 ? -46.844 6.496 28.953 1 81.94 99 GLY B O 1
ATOM 3435 N N . ALA B 1 100 ? -46.906 4.152 28.594 1 82.75 100 ALA B N 1
ATOM 3436 C CA . ALA B 1 100 ? -45.781 3.844 29.469 1 82.75 100 ALA B CA 1
ATOM 3437 C C . ALA B 1 100 ? -44.438 4.125 28.766 1 82.75 100 ALA B C 1
ATOM 3439 O O . ALA B 1 100 ? -44.344 3.992 27.547 1 82.75 100 ALA B O 1
ATOM 3440 N N . HIS B 1 101 ? -43.469 4.551 29.531 1 82.19 101 HIS B N 1
ATOM 3441 C CA . HIS B 1 101 ? -42.125 4.797 29.047 1 82.19 101 HIS B CA 1
ATOM 3442 C C . HIS B 1 101 ? -41.5 3.521 28.484 1 82.19 101 HIS B C 1
ATOM 3444 O O . HIS B 1 101 ? -41.719 2.428 29.016 1 82.19 101 HIS B O 1
ATOM 3450 N N . LEU B 1 102 ? -40.812 3.668 27.344 1 80.62 102 LEU B N 1
ATOM 3451 C CA . LEU B 1 102 ? -40 2.586 26.812 1 80.62 102 LEU B CA 1
ATOM 3452 C C . LEU B 1 102 ? -38.594 2.615 27.422 1 80.62 102 LEU B C 1
ATOM 3454 O O . LEU B 1 102 ? -38.125 3.676 27.828 1 80.62 102 LEU B O 1
ATOM 3458 N N . PRO B 1 103 ? -37.969 1.49 27.453 1 75.44 103 PRO B N 1
ATOM 3459 C CA . PRO B 1 103 ? -36.656 1.4 28.094 1 75.44 103 PRO B CA 1
ATOM 3460 C C . PRO B 1 103 ? -35.625 2.363 27.484 1 75.44 103 PRO B C 1
ATOM 3462 O O . PRO B 1 103 ? -34.75 2.875 28.188 1 75.44 103 PRO B O 1
ATOM 3465 N N . LEU B 1 104 ? -35.812 2.67 26.266 1 74.94 104 LEU B N 1
ATOM 3466 C CA . LEU B 1 104 ? -34.781 3.463 25.625 1 74.94 104 LEU B CA 1
ATOM 3467 C C . LEU B 1 104 ? -35.188 4.922 25.5 1 74.94 104 LEU B C 1
ATOM 3469 O O . LEU B 1 104 ? -34.469 5.742 24.938 1 74.94 104 LEU B O 1
ATOM 3473 N N . ASP B 1 105 ? -36.281 5.281 26.125 1 79.81 105 ASP B N 1
ATOM 3474 C CA . ASP B 1 105 ? -36.781 6.645 26.016 1 79.81 105 ASP B CA 1
ATOM 3475 C C . ASP B 1 105 ? -35.812 7.641 26.656 1 79.81 105 ASP B C 1
ATOM 3477 O O . ASP B 1 105 ? -35.531 8.688 26.062 1 79.81 105 ASP B O 1
ATOM 3481 N N . GLU B 1 106 ? -35.375 7.266 27.797 1 78.5 106 GLU B N 1
ATOM 3482 C CA . GLU B 1 106 ? -34.5 8.164 28.516 1 78.5 106 GLU B CA 1
ATOM 3483 C C . GLU B 1 106 ? -33.188 8.398 27.734 1 78.5 106 GLU B C 1
ATOM 3485 O O . GLU B 1 106 ? -32.75 9.531 27.609 1 78.5 106 GLU B O 1
ATOM 3490 N N . MET B 1 107 ? -32.719 7.395 27.219 1 75.31 107 MET B N 1
ATOM 3491 C CA . MET B 1 107 ? -31.469 7.496 26.438 1 75.31 107 MET B CA 1
ATOM 3492 C C . MET B 1 107 ? -31.703 8.305 25.172 1 75.31 107 MET B C 1
ATOM 3494 O O . MET B 1 107 ? -30.844 9.086 24.766 1 75.31 107 MET B O 1
ATOM 3498 N N . LEU B 1 108 ? -32.812 8.094 24.562 1 79.62 108 LEU B N 1
ATOM 3499 C CA . LEU B 1 108 ? -33.125 8.828 23.359 1 79.62 108 LEU B CA 1
ATOM 3500 C C . LEU B 1 108 ? -33.156 10.336 23.625 1 79.62 108 LEU B C 1
ATOM 3502 O O . LEU B 1 108 ? -32.562 11.109 22.875 1 79.62 108 LEU B O 1
ATOM 3506 N N . VAL B 1 109 ? -33.812 10.727 24.688 1 85.75 109 VAL B N 1
ATOM 3507 C CA . VAL B 1 109 ? -33.938 12.148 24.969 1 85.75 109 VAL B CA 1
ATOM 3508 C C . VAL B 1 109 ? -32.594 12.719 25.406 1 85.75 109 VAL B C 1
ATOM 3510 O O . VAL B 1 109 ? -32.25 13.852 25.062 1 85.75 109 VAL B O 1
ATOM 3513 N N . ASP B 1 110 ? -31.781 11.945 26.047 1 77.19 110 ASP B N 1
ATOM 3514 C CA . ASP B 1 110 ? -30.422 12.375 26.391 1 77.19 110 ASP B CA 1
ATOM 3515 C C . ASP B 1 110 ? -29.594 12.633 25.141 1 77.19 110 ASP B C 1
ATOM 3517 O O . ASP B 1 110 ? -28.906 13.656 25.047 1 77.19 110 ASP B O 1
ATOM 3521 N N . ARG B 1 111 ? -29.719 11.734 24.188 1 74.88 111 ARG B N 1
ATOM 3522 C CA . ARG B 1 111 ? -28.969 11.875 22.953 1 74.88 111 ARG B CA 1
ATOM 3523 C C . ARG B 1 111 ? -29.469 13.062 22.141 1 74.88 111 ARG B C 1
ATOM 3525 O O . ARG B 1 111 ? -28.688 13.773 21.516 1 74.88 111 ARG B O 1
ATOM 3532 N N . MET B 1 112 ? -30.781 13.258 22.188 1 81.19 112 MET B N 1
ATOM 3533 C CA . MET B 1 112 ? -31.359 14.43 21.547 1 81.19 112 MET B CA 1
ATOM 3534 C C . MET B 1 112 ? -30.781 15.711 22.125 1 81.19 112 MET B C 1
ATOM 3536 O O . MET B 1 112 ? -30.391 16.609 21.375 1 81.19 112 MET B O 1
ATOM 3540 N N . ALA B 1 113 ? -30.703 15.789 23.391 1 81.5 113 ALA B N 1
ATOM 3541 C CA . ALA B 1 113 ? -30.188 16.984 24.062 1 81.5 113 ALA B CA 1
ATOM 3542 C C . ALA B 1 113 ? -28.734 17.234 23.688 1 81.5 113 ALA B C 1
ATOM 3544 O O . ALA B 1 113 ? -28.344 18.359 23.375 1 81.5 113 ALA B O 1
ATOM 3545 N N . LEU B 1 114 ? -27.969 16.25 23.719 1 74.38 114 LEU B N 1
ATOM 3546 C CA . LEU B 1 114 ? -26.547 16.359 23.391 1 74.38 114 LEU B CA 1
ATOM 3547 C C . LEU B 1 114 ? -26.375 16.781 21.938 1 74.38 114 LEU B C 1
ATOM 3549 O O . LEU B 1 114 ? -25.547 17.656 21.641 1 74.38 114 LEU B O 1
ATOM 3553 N N . THR B 1 115 ? -27.094 16.141 21.109 1 73.44 115 THR B N 1
ATOM 3554 C CA . THR B 1 115 ? -27 16.469 19.688 1 73.44 115 THR B CA 1
ATOM 3555 C C . THR B 1 115 ? -27.484 17.891 19.406 1 73.44 115 THR B C 1
ATOM 3557 O O . THR B 1 115 ? -26.844 18.625 18.656 1 73.44 115 THR B O 1
ATOM 3560 N N . ALA B 1 116 ? -28.578 18.281 20.047 1 77.62 116 ALA B N 1
ATOM 3561 C CA . ALA B 1 116 ? -29.062 19.641 19.922 1 77.62 116 ALA B CA 1
ATOM 3562 C C . ALA B 1 116 ? -28.031 20.641 20.438 1 77.62 116 ALA B C 1
ATOM 3564 O O . ALA B 1 116 ? -27.828 21.703 19.828 1 77.62 116 ALA B O 1
ATOM 3565 N N . ALA B 1 117 ? -27.438 20.391 21.531 1 71.69 117 ALA B N 1
ATOM 3566 C CA . ALA B 1 117 ? -26.406 21.266 22.078 1 71.69 117 ALA B CA 1
ATOM 3567 C C . ALA B 1 117 ? -25.297 21.484 21.062 1 71.69 117 ALA B C 1
ATOM 3569 O O . ALA B 1 117 ? -24.812 22.609 20.891 1 71.69 117 ALA B O 1
ATOM 3570 N N . ILE B 1 118 ? -24.938 20.453 20.469 1 67.44 118 ILE B N 1
ATOM 3571 C CA . ILE B 1 118 ? -23.891 20.531 19.453 1 67.44 118 ILE B CA 1
ATOM 3572 C C . ILE B 1 118 ? -24.359 21.391 18.281 1 67.44 118 ILE B C 1
ATOM 3574 O O . ILE B 1 118 ? -23.609 22.234 17.797 1 67.44 118 ILE B O 1
ATOM 3578 N N . ILE B 1 119 ? -25.562 21.125 17.953 1 64.94 119 ILE B N 1
ATOM 3579 C CA . ILE B 1 119 ? -26.141 21.859 16.828 1 64.94 119 ILE B CA 1
ATOM 3580 C C . ILE B 1 119 ? -26.297 23.328 17.188 1 64.94 119 ILE B C 1
ATOM 3582 O O . ILE B 1 119 ? -26.016 24.219 16.375 1 64.94 119 ILE B O 1
ATOM 3586 N N . LEU B 1 120 ? -26.828 23.625 18.422 1 62.06 120 LEU B N 1
ATOM 3587 C CA . LEU B 1 120 ? -27.156 24.984 18.844 1 62.06 120 LEU B CA 1
ATOM 3588 C C . LEU B 1 120 ? -25.906 25.719 19.344 1 62.06 120 LEU B C 1
ATOM 3590 O O . LEU B 1 120 ? -25.938 26.938 19.531 1 62.06 120 LEU B O 1
ATOM 3594 N N . GLN B 1 121 ? -25.047 25.031 19.938 1 53.94 121 GLN B N 1
ATOM 3595 C CA . GLN B 1 121 ? -23.828 25.75 20.328 1 53.94 121 GLN B CA 1
ATOM 3596 C C . GLN B 1 121 ? -23.469 26.797 19.281 1 53.94 121 GLN B C 1
ATOM 3598 O O . GLN B 1 121 ? -23.469 26.516 18.078 1 53.94 121 GLN B O 1
ATOM 3603 N N . PRO B 1 122 ? -23.688 27.984 19.781 1 49.06 122 PRO B N 1
ATOM 3604 C CA . PRO B 1 122 ? -23.141 28.953 18.828 1 49.06 122 PRO B CA 1
ATOM 3605 C C . PRO B 1 122 ? -21.938 28.422 18.062 1 49.06 122 PRO B C 1
ATOM 3607 O O . PRO B 1 122 ? -21.062 27.781 18.656 1 49.06 122 PRO B O 1
ATOM 3610 N N . ARG B 1 123 ? -22.141 27.859 17 1 48.28 123 ARG B N 1
ATOM 3611 C CA . ARG B 1 123 ? -21.047 27.344 16.188 1 48.28 123 ARG B CA 1
ATOM 3612 C C . ARG B 1 123 ? -19.812 28.219 16.281 1 48.28 123 ARG B C 1
ATOM 3614 O O . ARG B 1 123 ? -19.797 29.344 15.773 1 48.28 123 ARG B O 1
ATOM 3621 N N . ARG B 1 124 ? -19.391 28.344 17.5 1 55.34 124 ARG B N 1
ATOM 3622 C CA . ARG B 1 124 ? -18.125 29.062 17.359 1 55.34 124 ARG B CA 1
ATOM 3623 C C . ARG B 1 124 ? -17.391 28.625 16.094 1 55.34 124 ARG B C 1
ATOM 3625 O O . ARG B 1 124 ? -17.453 27.453 15.711 1 55.34 124 ARG B O 1
ATOM 3632 N N . LEU B 1 125 ? -17.391 29.672 15.266 1 61.72 125 LEU B N 1
ATOM 3633 C CA . LEU B 1 125 ? -16.641 29.406 14.047 1 61.72 125 LEU B CA 1
ATOM 3634 C C . LEU B 1 125 ? -15.312 28.719 14.367 1 61.72 125 LEU B C 1
ATOM 3636 O O . LEU B 1 125 ? -14.617 29.109 15.305 1 61.72 125 LEU B O 1
ATOM 3640 N N . PRO B 1 126 ? -15.125 27.594 13.922 1 76.56 126 PRO B N 1
ATOM 3641 C CA . PRO B 1 126 ? -13.828 26.953 14.141 1 76.56 126 PRO B CA 1
ATOM 3642 C C . PRO B 1 126 ? -12.656 27.922 13.938 1 76.56 126 PRO B C 1
ATOM 3644 O O . PRO B 1 126 ? -12.719 28.812 13.086 1 76.56 126 PRO B O 1
ATOM 3647 N N . THR B 1 127 ? -11.68 27.859 14.859 1 87.62 127 THR B N 1
ATOM 3648 C CA . THR B 1 127 ? -10.438 28.625 14.719 1 87.62 127 THR B CA 1
ATOM 3649 C C . THR B 1 127 ? -9.625 28.125 13.531 1 87.62 127 THR B C 1
ATOM 3651 O O . THR B 1 127 ? -9.969 27.094 12.922 1 87.62 127 THR B O 1
ATOM 3654 N N . GLU B 1 128 ? -8.617 28.891 13.219 1 90.25 128 GLU B N 1
ATOM 3655 C CA . GLU B 1 128 ? -7.711 28.484 12.148 1 90.25 128 GLU B CA 1
ATOM 3656 C C . GLU B 1 128 ? -7.035 27.156 12.461 1 90.25 128 GLU B C 1
ATOM 3658 O O . GLU B 1 128 ? -6.867 26.312 11.578 1 90.25 128 GLU B O 1
ATOM 3663 N N . ALA B 1 129 ? -6.664 26.953 13.68 1 91.56 129 ALA B N 1
ATOM 3664 C CA . ALA B 1 129 ? -6.051 25.703 14.102 1 91.56 129 ALA B CA 1
ATOM 3665 C C . ALA B 1 129 ? -7.02 24.531 13.945 1 91.56 129 ALA B C 1
ATOM 3667 O O . ALA B 1 129 ? -6.629 23.453 13.508 1 91.56 129 ALA B O 1
ATOM 3668 N N . GLU B 1 130 ? -8.203 24.812 14.242 1 86.62 130 GLU B N 1
ATOM 3669 C CA . GLU B 1 130 ? -9.227 23.781 14.125 1 86.62 130 GLU B CA 1
ATOM 3670 C C . GLU B 1 130 ? -9.508 23.453 12.664 1 86.62 130 GLU B C 1
ATOM 3672 O O . GLU B 1 130 ? -9.68 22.281 12.305 1 86.62 130 GLU B O 1
ATOM 3677 N N . HIS B 1 131 ? -9.586 24.516 11.875 1 89.94 131 HIS B N 1
ATOM 3678 C CA . HIS B 1 131 ? -9.75 24.297 10.445 1 89.94 131 HIS B CA 1
ATOM 3679 C C . HIS B 1 131 ? -8.586 23.5 9.875 1 89.94 131 HIS B C 1
ATOM 3681 O O . HIS B 1 131 ? -8.789 22.578 9.07 1 89.94 131 HIS B O 1
ATOM 3687 N N . THR B 1 132 ? -7.395 23.828 10.289 1 94.75 132 THR B N 1
ATOM 3688 C CA . THR B 1 132 ? -6.223 23.094 9.828 1 94.75 132 THR B CA 1
ATOM 3689 C C . THR B 1 132 ? -6.293 21.641 10.266 1 94.75 132 THR B C 1
ATOM 3691 O O . THR B 1 132 ? -6.039 20.734 9.469 1 94.75 132 THR B O 1
ATOM 3694 N N . ARG B 1 133 ? -6.66 21.406 11.469 1 92.62 133 ARG B N 1
ATOM 3695 C CA . ARG B 1 133 ? -6.793 20.047 11.984 1 92.62 133 ARG B CA 1
ATOM 3696 C C . ARG B 1 133 ? -7.848 19.266 11.203 1 92.62 133 ARG B C 1
ATOM 3698 O O . ARG B 1 133 ? -7.625 18.125 10.828 1 92.62 133 ARG B O 1
ATOM 3705 N N . ASN B 1 134 ? -8.93 19.953 10.984 1 87 134 ASN B N 1
ATOM 3706 C CA . ASN B 1 134 ? -10.023 19.297 10.273 1 87 134 ASN B CA 1
ATOM 3707 C C . ASN B 1 134 ? -9.633 18.953 8.844 1 87 134 ASN B C 1
ATOM 3709 O O . ASN B 1 134 ? -10.102 17.953 8.289 1 87 134 ASN B O 1
ATOM 3713 N N . LEU B 1 135 ? -8.828 19.766 8.289 1 92.19 135 LEU B N 1
ATOM 3714 C CA . LEU B 1 135 ? -8.352 19.5 6.938 1 92.19 135 LEU B CA 1
ATOM 3715 C C . LEU B 1 135 ? -7.43 18.297 6.91 1 92.19 135 LEU B C 1
ATOM 3717 O O . LEU B 1 135 ? -7.484 17.484 5.98 1 92.19 135 LEU B O 1
ATOM 3721 N N . LEU B 1 136 ? -6.664 18.094 7.957 1 95.06 136 LEU B N 1
ATOM 3722 C CA . LEU B 1 136 ? -5.684 17.016 8.023 1 95.06 136 LEU B CA 1
ATOM 3723 C C . LEU B 1 136 ? -6.328 15.734 8.539 1 95.06 136 LEU B C 1
ATOM 3725 O O . LEU B 1 136 ? -5.883 14.633 8.195 1 95.06 136 LEU B O 1
ATOM 3729 N N . PHE B 1 137 ? -7.242 15.914 9.359 1 91.94 137 PHE B N 1
ATOM 3730 C CA . PHE B 1 137 ? -7.965 14.789 9.945 1 91.94 137 PHE B CA 1
ATOM 3731 C C . PHE B 1 137 ? -9.469 14.984 9.812 1 91.94 137 PHE B C 1
ATOM 3733 O O . PHE B 1 137 ? -10.18 15.102 10.812 1 91.94 137 PHE B O 1
ATOM 3740 N N . PRO B 1 138 ? -9.945 14.914 8.602 1 86.5 138 PRO B N 1
ATOM 3741 C CA . PRO B 1 138 ? -11.359 15.219 8.383 1 86.5 138 PRO B CA 1
ATOM 3742 C C . PRO B 1 138 ? -12.289 14.117 8.875 1 86.5 138 PRO B C 1
ATOM 3744 O O . PRO B 1 138 ? -11.961 12.93 8.758 1 86.5 138 PRO B O 1
ATOM 3747 N N . MET B 1 139 ? -13.391 14.562 9.312 1 75.12 139 MET B N 1
ATOM 3748 C CA . MET B 1 139 ? -14.43 13.617 9.703 1 75.12 139 MET B CA 1
ATOM 3749 C C . MET B 1 139 ? -15.219 13.141 8.492 1 75.12 139 MET B C 1
ATOM 3751 O O . MET B 1 139 ? -15.656 11.992 8.438 1 75.12 139 MET B O 1
ATOM 3755 N N . ASP B 1 140 ? -15.359 14.07 7.578 1 67.12 140 ASP B N 1
ATOM 3756 C CA . ASP B 1 140 ? -16.062 13.797 6.328 1 67.12 140 ASP B CA 1
ATOM 3757 C C . ASP B 1 140 ? -15.711 14.828 5.262 1 67.12 140 ASP B C 1
ATOM 3759 O O . ASP B 1 140 ? -14.906 15.727 5.504 1 67.12 140 ASP B O 1
ATOM 3763 N N . GLU B 1 141 ? -16.344 14.68 4.172 1 73.94 141 GLU B N 1
ATOM 3764 C CA . GLU B 1 141 ? -16.031 15.539 3.039 1 73.94 141 GLU B CA 1
ATOM 3765 C C . GLU B 1 141 ? -16.484 16.969 3.289 1 73.94 141 GLU B C 1
ATOM 3767 O O . GLU B 1 141 ? -15.844 17.922 2.844 1 73.94 141 GLU B O 1
ATOM 3772 N N . LEU B 1 142 ? -17.578 17.125 3.885 1 67.12 142 LEU B N 1
ATOM 3773 C CA . LEU B 1 142 ? -18.094 18.453 4.176 1 67.12 142 LEU B CA 1
ATOM 3774 C C . LEU B 1 142 ? -17.125 19.219 5.07 1 67.12 142 LEU B C 1
ATOM 3776 O O . LEU B 1 142 ? -16.922 20.422 4.875 1 67.12 142 LEU B O 1
ATOM 3780 N N . ALA B 1 143 ? -16.594 18.578 5.992 1 73.69 143 ALA B N 1
ATOM 3781 C CA . ALA B 1 143 ? -15.609 19.188 6.883 1 73.69 143 ALA B CA 1
ATOM 3782 C C . ALA B 1 143 ? -14.398 19.703 6.102 1 73.69 143 ALA B C 1
ATOM 3784 O O . ALA B 1 143 ? -13.844 20.75 6.422 1 73.69 143 ALA B O 1
ATOM 3785 N N . VAL B 1 144 ? -13.992 18.984 5.082 1 84.75 144 VAL B N 1
ATOM 3786 C CA . VAL B 1 144 ? -12.859 19.375 4.242 1 84.75 144 VAL B CA 1
ATOM 3787 C C . VAL B 1 144 ? -13.172 20.688 3.537 1 84.75 144 VAL B C 1
ATOM 3789 O O . VAL B 1 144 ? -12.391 21.641 3.605 1 84.75 144 VAL B O 1
ATOM 3792 N N . LEU B 1 145 ? -14.297 20.781 2.99 1 80.19 145 LEU B N 1
ATOM 3793 C CA . LEU B 1 145 ? -14.664 21.953 2.217 1 80.19 145 LEU B CA 1
ATOM 3794 C C . LEU B 1 145 ? -14.859 23.172 3.127 1 80.19 145 LEU B C 1
ATOM 3796 O O . LEU B 1 145 ? -14.422 24.266 2.799 1 80.19 145 LEU B O 1
ATOM 3800 N N . THR B 1 146 ? -15.477 22.922 4.215 1 75.88 146 THR B N 1
ATOM 3801 C CA . THR B 1 146 ? -15.68 23.984 5.184 1 75.88 146 THR B CA 1
ATOM 3802 C C . THR B 1 146 ? -14.344 24.516 5.711 1 75.88 146 THR B C 1
ATOM 3804 O O . THR B 1 146 ? -14.164 25.719 5.871 1 75.88 146 THR B O 1
ATOM 3807 N N . SER B 1 147 ? -13.477 23.594 5.918 1 88.12 147 SER B N 1
ATOM 3808 C CA . SER B 1 147 ? -12.164 23.984 6.422 1 88.12 147 SER B CA 1
ATOM 3809 C C . SER B 1 147 ? -11.359 24.734 5.359 1 88.12 147 SER B C 1
ATOM 3811 O O . SER B 1 147 ? -10.672 25.703 5.664 1 88.12 147 SER B O 1
ATOM 3813 N N . CYS B 1 148 ? -11.391 24.266 4.137 1 88.62 148 CYS B N 1
ATOM 3814 C CA . CYS B 1 148 ? -10.758 25.016 3.053 1 88.62 148 CYS B CA 1
ATOM 3815 C C . CYS B 1 148 ? -11.266 26.453 3.008 1 88.62 148 CYS B C 1
ATOM 3817 O O . CYS B 1 148 ? -10.477 27.391 2.984 1 88.62 148 CYS B O 1
ATOM 3819 N N . ALA B 1 149 ? -12.555 26.531 3.051 1 82.25 149 ALA B N 1
ATOM 3820 C CA . ALA B 1 149 ? -13.172 27.859 3.021 1 82.25 149 ALA B CA 1
ATOM 3821 C C . ALA B 1 149 ? -12.758 28.672 4.238 1 82.25 149 ALA B C 1
ATOM 3823 O O . ALA B 1 149 ? -12.398 29.859 4.109 1 82.25 149 ALA B O 1
ATOM 3824 N N . GLY B 1 150 ? -12.805 28.094 5.328 1 84.31 150 GLY B N 1
ATOM 3825 C CA . GLY B 1 150 ? -12.438 28.766 6.566 1 84.31 150 GLY B CA 1
ATOM 3826 C C . GLY B 1 150 ? -11 29.25 6.582 1 84.31 150 GLY B C 1
ATOM 3827 O O . GLY B 1 150 ? -10.68 30.266 7.207 1 84.31 150 GLY B O 1
ATOM 3828 N N . LEU B 1 151 ? -10.133 28.578 5.859 1 92.75 151 LEU B N 1
ATOM 3829 C CA . LEU B 1 151 ? -8.719 28.906 5.809 1 92.75 151 LEU B CA 1
ATOM 3830 C C . LEU B 1 151 ? -8.406 29.781 4.598 1 92.75 151 LEU B C 1
ATOM 3832 O O . LEU B 1 151 ? -7.277 30.25 4.434 1 92.75 151 LEU B O 1
ATOM 3836 N N . GLY B 1 152 ? -9.43 29.922 3.791 1 91.06 152 GLY B N 1
ATOM 3837 C CA . GLY B 1 152 ? -9.203 30.703 2.588 1 91.06 152 GLY B CA 1
ATOM 3838 C C . GLY B 1 152 ? -8.352 29.984 1.559 1 91.06 152 GLY B C 1
ATOM 3839 O O . GLY B 1 152 ? -7.523 30.609 0.888 1 91.06 152 GLY B O 1
ATOM 3840 N N . ILE B 1 153 ? -8.453 28.703 1.483 1 94.62 153 ILE B N 1
ATOM 3841 C CA . ILE B 1 153 ? -7.695 27.906 0.529 1 94.62 153 ILE B CA 1
ATOM 3842 C C . ILE B 1 153 ? -8.648 27.312 -0.51 1 94.62 153 ILE B C 1
ATOM 3844 O O . ILE B 1 153 ? -9.656 26.703 -0.157 1 94.62 153 ILE B O 1
ATOM 3848 N N . GLU B 1 154 ? -8.32 27.562 -1.714 1 90.81 154 GLU B N 1
ATOM 3849 C CA . GLU B 1 154 ? -9.086 26.875 -2.754 1 90.81 154 GLU B CA 1
ATOM 3850 C C . GLU B 1 154 ? -8.867 25.359 -2.695 1 90.81 154 GLU B C 1
ATOM 3852 O O . GLU B 1 154 ? -7.727 24.906 -2.58 1 90.81 154 GLU B O 1
ATOM 3857 N N . PRO B 1 155 ? -9.906 24.609 -2.838 1 89 155 PRO B N 1
ATOM 3858 C CA . PRO B 1 155 ? -9.812 23.156 -2.688 1 89 155 PRO B CA 1
ATOM 3859 C C . PRO B 1 155 ? -8.797 22.531 -3.641 1 89 155 PRO B C 1
ATOM 3861 O O . PRO B 1 155 ? -8.125 21.562 -3.283 1 89 155 PRO B O 1
ATOM 3864 N N . GLN B 1 156 ? -8.609 23.109 -4.727 1 93.06 156 GLN B N 1
ATOM 3865 C CA . GLN B 1 156 ? -7.738 22.5 -5.73 1 93.06 156 GLN B CA 1
ATOM 3866 C C . GLN B 1 156 ? -6.305 23.016 -5.598 1 93.06 156 GLN B C 1
ATOM 3868 O O . GLN B 1 156 ? -5.414 22.562 -6.316 1 93.06 156 GLN B O 1
ATOM 3873 N N . THR B 1 157 ? -6.055 23.875 -4.645 1 95.25 157 THR B N 1
ATOM 3874 C CA . THR B 1 157 ? -4.719 24.406 -4.43 1 95.25 157 THR B CA 1
ATOM 3875 C C . THR B 1 157 ? -3.742 23.312 -4.031 1 95.25 157 THR B C 1
ATOM 3877 O O . THR B 1 157 ? -4.02 22.516 -3.123 1 95.25 157 THR B O 1
ATOM 3880 N N . PRO B 1 158 ? -2.643 23.203 -4.766 1 97.25 158 PRO B N 1
ATOM 3881 C CA . PRO B 1 158 ? -1.647 22.203 -4.363 1 97.25 158 PRO B CA 1
ATOM 3882 C C . PRO B 1 158 ? -0.985 22.547 -3.027 1 97.25 158 PRO B C 1
ATOM 3884 O O . PRO B 1 158 ? -0.498 23.656 -2.836 1 97.25 158 PRO B O 1
ATOM 3887 N N . VAL B 1 159 ? -0.966 21.578 -2.143 1 97.81 159 VAL B N 1
ATOM 3888 C CA . VAL B 1 159 ? -0.371 21.781 -0.824 1 97.81 159 VAL B CA 1
ATOM 3889 C C . VAL B 1 159 ? 0.409 20.531 -0.421 1 97.81 159 VAL B C 1
ATOM 3891 O O . VAL B 1 159 ? 0.341 19.5 -1.099 1 97.81 159 VAL B O 1
ATOM 3894 N N . ARG B 1 160 ? 1.233 20.688 0.647 1 97.69 160 ARG B N 1
ATOM 3895 C CA . ARG B 1 160 ? 1.972 19.625 1.31 1 97.69 160 ARG B CA 1
ATOM 3896 C C . ARG B 1 160 ? 1.834 19.719 2.826 1 97.69 160 ARG B C 1
ATOM 3898 O O . ARG B 1 160 ? 1.345 20.719 3.346 1 97.69 160 ARG B O 1
ATOM 3905 N N . VAL B 1 161 ? 2.186 18.641 3.463 1 97.38 161 VAL B N 1
ATOM 3906 C CA . VAL B 1 161 ? 2.262 18.641 4.922 1 97.38 161 VAL B CA 1
ATOM 3907 C C . VAL B 1 161 ? 3.707 18.422 5.363 1 97.38 161 VAL B C 1
ATOM 3909 O O . VAL B 1 161 ? 4.41 17.578 4.812 1 97.38 161 VAL B O 1
ATOM 3912 N N . MET B 1 162 ? 4.164 19.219 6.25 1 97.12 162 MET B N 1
ATOM 3913 C CA . MET B 1 162 ? 5.43 18.969 6.938 1 97.12 162 MET B CA 1
ATOM 3914 C C . MET B 1 162 ? 5.188 18.438 8.352 1 97.12 162 MET B C 1
ATOM 3916 O O . MET B 1 162 ? 4.512 19.078 9.148 1 97.12 162 MET B O 1
ATOM 3920 N N . ALA B 1 163 ? 5.672 17.281 8.672 1 96.62 163 ALA B N 1
ATOM 3921 C CA . ALA B 1 163 ? 5.586 16.672 9.992 1 96.62 163 ALA B CA 1
ATOM 3922 C C . ALA B 1 163 ? 6.926 16.734 10.719 1 96.62 163 ALA B C 1
ATOM 3924 O O . ALA B 1 163 ? 7.953 16.328 10.172 1 96.62 163 ALA B O 1
ATOM 3925 N N . THR B 1 164 ? 6.898 17.266 11.875 1 96.12 164 THR B N 1
ATOM 3926 C CA . THR B 1 164 ? 8.133 17.406 12.641 1 96.12 164 THR B CA 1
ATOM 3927 C C . THR B 1 164 ? 8 16.719 14 1 96.12 164 THR B C 1
ATOM 3929 O O . THR B 1 164 ? 6.906 16.641 14.555 1 96.12 164 THR B O 1
ATOM 3932 N N . LYS B 1 165 ? 9.055 16.156 14.445 1 93.25 165 LYS B N 1
ATOM 3933 C CA . LYS B 1 165 ? 9.148 15.555 15.781 1 93.25 165 LYS B CA 1
ATOM 3934 C C . LYS B 1 165 ? 10.531 15.781 16.391 1 93.25 165 LYS B C 1
ATOM 3936 O O . LYS B 1 165 ? 11.539 15.719 15.688 1 93.25 165 LYS B O 1
ATOM 3941 N N . ALA B 1 166 ? 10.523 16.047 17.656 1 90.81 166 ALA B N 1
ATOM 3942 C CA . ALA B 1 166 ? 11.789 16.188 18.359 1 90.81 166 ALA B CA 1
ATOM 3943 C C . ALA B 1 166 ? 12.422 14.836 18.641 1 90.81 166 ALA B C 1
ATOM 3945 O O . ALA B 1 166 ? 11.719 13.852 18.891 1 90.81 166 ALA B O 1
ATOM 3946 N N . VAL B 1 167 ? 13.789 14.672 18.531 1 83.44 167 VAL B N 1
ATOM 3947 C CA . VAL B 1 167 ? 14.516 13.43 18.781 1 83.44 167 VAL B CA 1
ATOM 3948 C C . VAL B 1 167 ? 14.461 13.094 20.266 1 83.44 167 VAL B C 1
ATOM 3950 O O . VAL B 1 167 ? 14.281 11.938 20.656 1 83.44 167 VAL B O 1
ATOM 3953 N N . SER B 1 168 ? 14.891 13.93 21.141 1 73.25 168 SER B N 1
ATOM 3954 C CA . SER B 1 168 ? 14.883 13.68 22.594 1 73.25 168 SER B CA 1
ATOM 3955 C C . SER B 1 168 ? 13.695 14.359 23.25 1 73.25 168 SER B C 1
ATOM 3957 O O . SER B 1 168 ? 13.25 15.43 22.812 1 73.25 168 SER B O 1
ATOM 3959 N N . ASP B 1 169 ? 12.812 13.531 23.953 1 59.16 169 ASP B N 1
ATOM 3960 C CA . ASP B 1 169 ? 11.688 14.039 24.734 1 59.16 169 ASP B CA 1
ATOM 3961 C C . ASP B 1 169 ? 12.133 15.172 25.656 1 59.16 169 ASP B C 1
ATOM 3963 O O . ASP B 1 169 ? 11.305 15.82 26.297 1 59.16 169 ASP B O 1
ATOM 3967 N N . THR B 1 170 ? 13.367 15.148 25.953 1 50.59 170 THR B N 1
ATOM 3968 C CA . THR B 1 170 ? 13.734 16.062 27.031 1 50.59 170 THR B CA 1
ATOM 3969 C C . THR B 1 170 ? 13.375 17.5 26.656 1 50.59 170 THR B C 1
ATOM 3971 O O . THR B 1 170 ? 13.328 18.375 27.531 1 50.59 170 THR B O 1
ATOM 3974 N N . ALA B 1 171 ? 13.633 17.812 25.469 1 47.31 171 ALA B N 1
ATOM 3975 C CA . ALA B 1 171 ? 13.406 19.25 25.328 1 47.31 171 ALA B CA 1
ATOM 3976 C C . ALA B 1 171 ? 11.914 19.562 25.281 1 47.31 171 ALA B C 1
ATOM 3978 O O . ALA B 1 171 ? 11.164 18.953 24.516 1 47.31 171 ALA B O 1
ATOM 3979 N N . GLY B 1 172 ? 11.367 19.656 26.297 1 48.06 172 GLY B N 1
ATOM 3980 C CA . GLY B 1 172 ? 10.047 20.172 26.609 1 48.06 172 GLY B CA 1
ATOM 3981 C C . GLY B 1 172 ? 9.414 20.891 25.422 1 48.06 172 GLY B C 1
ATOM 3982 O O . GLY B 1 172 ? 8.281 21.375 25.516 1 48.06 172 GLY B O 1
ATOM 3983 N N . GLY B 1 173 ? 10.188 21.281 24.406 1 53.34 173 GLY B N 1
ATOM 3984 C CA . GLY B 1 173 ? 9.617 22.234 23.469 1 53.34 173 GLY B CA 1
ATOM 3985 C C . GLY B 1 173 ? 9.031 21.594 22.234 1 53.34 173 GLY B C 1
ATOM 3986 O O . GLY B 1 173 ? 9.297 20.422 21.953 1 53.34 173 GLY B O 1
ATOM 3987 N N . THR B 1 174 ? 7.938 22.141 21.734 1 60.53 174 THR B N 1
ATOM 3988 C CA . THR B 1 174 ? 7.227 21.812 20.5 1 60.53 174 THR B CA 1
ATOM 3989 C C . THR B 1 174 ? 8.195 21.703 19.328 1 60.53 174 THR B C 1
ATOM 3991 O O . THR B 1 174 ? 9.094 22.531 19.188 1 60.53 174 THR B O 1
ATOM 3994 N N . ALA B 1 175 ? 8.461 20.484 18.688 1 75.62 175 ALA B N 1
ATOM 3995 C CA . ALA B 1 175 ? 9.273 20.25 17.5 1 75.62 175 ALA B CA 1
ATOM 3996 C C . ALA B 1 175 ? 8.828 21.141 16.344 1 75.62 175 ALA B C 1
ATOM 3998 O O . ALA B 1 175 ? 8.422 20.641 15.297 1 75.62 175 ALA B O 1
ATOM 3999 N N . HIS B 1 176 ? 8.891 22.484 16.672 1 80.88 176 HIS B N 1
ATOM 4000 C CA . HIS B 1 176 ? 8.367 23.438 15.711 1 80.88 176 HIS B CA 1
ATOM 4001 C C . HIS B 1 176 ? 9.484 24.062 14.883 1 80.88 176 HIS B C 1
ATOM 4003 O O . HIS B 1 176 ? 10.469 24.562 15.445 1 80.88 176 HIS B O 1
ATOM 4009 N N . LEU B 1 177 ? 9.414 23.891 13.625 1 87.88 177 LEU B N 1
ATOM 4010 C CA . LEU B 1 177 ? 10.273 24.609 12.695 1 87.88 177 LEU B CA 1
ATOM 4011 C C . LEU B 1 177 ? 9.555 25.828 12.117 1 87.88 177 LEU B C 1
ATOM 4013 O O . LEU B 1 177 ? 8.375 25.734 11.773 1 87.88 177 LEU B O 1
ATOM 4017 N N . VAL B 1 178 ? 10.109 26.984 12.125 1 83.25 178 VAL B N 1
ATOM 4018 C CA . VAL B 1 178 ? 9.5 28.219 11.617 1 83.25 178 VAL B CA 1
ATOM 4019 C C . VAL B 1 178 ? 9.477 28.188 10.086 1 83.25 178 VAL B C 1
ATOM 4021 O O . VAL B 1 178 ? 10.523 28.094 9.445 1 83.25 178 VAL B O 1
ATOM 4024 N N . ILE B 1 179 ? 8.352 28.203 9.609 1 88.06 179 ILE B N 1
ATOM 4025 C CA . ILE B 1 179 ? 8.141 28.234 8.164 1 88.06 179 ILE B CA 1
ATOM 4026 C C . ILE B 1 179 ? 7.707 29.625 7.738 1 88.06 179 ILE B C 1
ATOM 4028 O O . ILE B 1 179 ? 6.918 30.281 8.43 1 88.06 179 ILE B O 1
ATOM 4032 N N . SER B 1 180 ? 8.289 30.109 6.688 1 86.88 180 SER B N 1
ATOM 4033 C CA . SER B 1 180 ? 7.926 31.422 6.172 1 86.88 180 SER B CA 1
ATOM 4034 C C . SER B 1 180 ? 6.434 31.5 5.863 1 86.88 180 SER B C 1
ATOM 4036 O O . SER B 1 180 ? 5.848 30.547 5.363 1 86.88 180 SER B O 1
ATOM 4038 N N . GLN B 1 181 ? 5.914 32.656 6.051 1 85.44 181 GLN B N 1
ATOM 4039 C CA . GLN B 1 181 ? 4.496 32.875 5.801 1 85.44 181 GLN B CA 1
ATOM 4040 C C . GLN B 1 181 ? 4.168 32.75 4.316 1 85.44 181 GLN B C 1
ATOM 4042 O O . GLN B 1 181 ? 3.062 32.344 3.951 1 85.44 181 GLN B O 1
ATOM 4047 N N . ASP B 1 182 ? 5.105 33 3.547 1 89.25 182 ASP B N 1
ATOM 4048 C CA . ASP B 1 182 ? 4.914 32.938 2.1 1 89.25 182 ASP B CA 1
ATOM 4049 C C . ASP B 1 182 ? 4.699 31.5 1.633 1 89.25 182 ASP B C 1
ATOM 4051 O O . ASP B 1 182 ? 4.168 31.266 0.546 1 89.25 182 ASP B O 1
ATOM 4055 N N . CYS B 1 183 ? 5.082 30.641 2.498 1 92.88 183 CYS B N 1
ATOM 4056 C CA . CYS B 1 183 ? 4.973 29.234 2.131 1 92.88 183 CYS B CA 1
ATOM 4057 C C . CYS B 1 183 ? 3.744 28.594 2.766 1 92.88 183 CYS B C 1
ATOM 4059 O O . CYS B 1 183 ? 3.488 27.406 2.574 1 92.88 183 CYS B O 1
ATOM 4061 N N . THR B 1 184 ? 2.98 29.359 3.426 1 93.81 184 THR B N 1
ATOM 4062 C CA . THR B 1 184 ? 1.808 28.828 4.121 1 93.81 184 THR B CA 1
ATOM 4063 C C . THR B 1 184 ? 0.536 29.125 3.332 1 93.81 184 THR B C 1
ATOM 4065 O O . THR B 1 184 ? 0.227 30.297 3.053 1 93.81 184 THR B O 1
ATOM 4068 N N . PRO B 1 185 ? -0.16 28.125 3.018 1 94.94 185 PRO B N 1
ATOM 4069 C CA . PRO B 1 185 ? -1.403 28.359 2.277 1 94.94 185 PRO B CA 1
ATOM 4070 C C . PRO B 1 185 ? -2.496 28.984 3.139 1 94.94 185 PRO B C 1
ATOM 4072 O O . PRO B 1 185 ? -2.797 28.484 4.223 1 94.94 185 PRO B O 1
ATOM 4075 N N . GLY B 1 186 ? -3.07 30.031 2.621 1 94.69 186 GLY B N 1
ATOM 4076 C CA . GLY B 1 186 ? -4.172 30.672 3.324 1 94.69 186 GLY B CA 1
ATOM 4077 C C . GLY B 1 186 ? -3.826 31.047 4.754 1 94.69 186 GLY B C 1
ATOM 4078 O O . GLY B 1 186 ? -2.793 31.672 5.004 1 94.69 186 GLY B O 1
ATOM 4079 N N . LYS B 1 187 ? -4.762 30.703 5.645 1 93.38 187 LYS B N 1
ATOM 4080 C CA . LYS B 1 187 ? -4.602 31.047 7.055 1 93.38 187 LYS B CA 1
ATOM 4081 C C . LYS B 1 187 ? -4.266 29.812 7.891 1 93.38 187 LYS B C 1
ATOM 4083 O O . LYS B 1 187 ? -4.559 29.781 9.086 1 93.38 187 LYS B O 1
ATOM 4088 N N . ALA B 1 188 ? -3.705 28.875 7.191 1 94.88 188 ALA B N 1
ATOM 4089 C CA . ALA B 1 188 ? -3.371 27.641 7.906 1 94.88 188 ALA B CA 1
ATOM 4090 C C . ALA B 1 188 ? -2.32 27.891 8.984 1 94.88 188 ALA B C 1
ATOM 4092 O O . ALA B 1 188 ? -1.494 28.797 8.844 1 94.88 188 ALA B O 1
ATOM 4093 N N . VAL B 1 189 ? -2.434 27.156 10.086 1 91.25 189 VAL B N 1
ATOM 4094 C CA . VAL B 1 189 ? -1.46 27.266 11.164 1 91.25 189 VAL B CA 1
ATOM 4095 C C . VAL B 1 189 ? -0.96 25.875 11.555 1 91.25 189 VAL B C 1
ATOM 4097 O O . VAL B 1 189 ? -1.603 24.859 11.25 1 91.25 189 VAL B O 1
ATOM 4100 N N . GLY B 1 190 ? 0.212 25.875 12.141 1 93.81 190 GLY B N 1
ATOM 4101 C CA . GLY B 1 190 ? 0.724 24.625 12.656 1 93.81 190 GLY B CA 1
ATOM 4102 C C . GLY B 1 190 ? -0.097 24.078 13.805 1 93.81 190 GLY B C 1
ATOM 4103 O O . GLY B 1 190 ? -0.605 24.828 14.633 1 93.81 190 GLY B O 1
ATOM 4104 N N . ILE B 1 191 ? -0.145 22.734 13.812 1 91.75 191 ILE B N 1
ATOM 4105 C CA . ILE B 1 191 ? -0.906 22.125 14.898 1 91.75 191 ILE B CA 1
ATOM 4106 C C . ILE B 1 191 ? -0.109 20.969 15.5 1 91.75 191 ILE B C 1
ATOM 4108 O O . ILE B 1 191 ? 0.707 20.344 14.812 1 91.75 191 ILE B O 1
ATOM 4112 N N . GLU B 1 192 ? -0.367 20.719 16.75 1 90 192 GLU B N 1
ATOM 4113 C CA . GLU B 1 192 ? 0.17 19.547 17.422 1 90 192 GLU B CA 1
ATOM 4114 C C . GLU B 1 192 ? -0.828 18.391 17.391 1 90 192 GLU B C 1
ATOM 4116 O O . GLU B 1 192 ? -2.006 18.562 17.703 1 90 192 GLU B O 1
ATOM 4121 N N . ALA B 1 193 ? -0.364 17.328 16.891 1 87 193 ALA B N 1
ATOM 4122 C CA . ALA B 1 193 ? -1.2 16.125 16.859 1 87 193 ALA B CA 1
ATOM 4123 C C . ALA B 1 193 ? -0.359 14.867 17.031 1 87 193 ALA B C 1
ATOM 4125 O O . ALA B 1 193 ? 0.652 14.688 16.359 1 87 193 ALA B O 1
ATOM 4126 N N . ASP B 1 194 ? -0.749 13.922 17.938 1 81.06 194 ASP B N 1
ATOM 4127 C CA . ASP B 1 194 ? -0.129 12.617 18.141 1 81.06 194 ASP B CA 1
ATOM 4128 C C . ASP B 1 194 ? 1.365 12.758 18.422 1 81.06 194 ASP B C 1
ATOM 4130 O O . ASP B 1 194 ? 2.178 12.008 17.875 1 81.06 194 ASP B O 1
ATOM 4134 N N . GLY B 1 195 ? 1.758 13.82 19.094 1 84.62 195 GLY B N 1
ATOM 4135 C CA . GLY B 1 195 ? 3.145 14 19.484 1 84.62 195 GLY B CA 1
ATOM 4136 C C . GLY B 1 195 ? 4.012 14.586 18.391 1 84.62 195 GLY B C 1
ATOM 4137 O O . GLY B 1 195 ? 5.238 14.609 18.5 1 84.62 195 GLY B O 1
ATOM 4138 N N . GLU B 1 196 ? 3.41 14.938 17.344 1 92.25 196 GLU B N 1
ATOM 4139 C CA . GLU B 1 196 ? 4.129 15.586 16.25 1 92.25 196 GLU B CA 1
ATOM 4140 C C . GLU B 1 196 ? 3.533 16.953 15.945 1 92.25 196 GLU B C 1
ATOM 4142 O O . GLU B 1 196 ? 2.449 17.297 16.422 1 92.25 196 GLU B O 1
ATOM 4147 N N . TYR B 1 197 ? 4.293 17.75 15.352 1 93.94 197 TYR B N 1
ATOM 4148 C CA . TYR B 1 197 ? 3.834 19.047 14.875 1 93.94 197 TYR B CA 1
ATOM 4149 C C . TYR B 1 197 ? 3.635 19.031 13.367 1 93.94 197 TYR B C 1
ATOM 4151 O O . TYR B 1 197 ? 4.508 18.578 12.617 1 93.94 197 TYR B O 1
ATOM 4159 N N . LEU B 1 198 ? 2.473 19.438 12.93 1 96.06 198 LEU B N 1
ATOM 4160 C CA . LEU B 1 198 ? 2.098 19.375 11.523 1 96.06 198 LEU B CA 1
ATOM 4161 C C . LEU B 1 198 ? 1.855 20.766 10.961 1 96.06 198 LEU B C 1
ATOM 4163 O O . LEU B 1 198 ? 1.137 21.562 11.562 1 96.06 198 LEU B O 1
ATOM 4167 N N . ASN B 1 199 ? 2.479 21.094 9.828 1 95.69 199 ASN B N 1
ATOM 4168 C CA . ASN B 1 199 ? 2.295 22.344 9.109 1 95.69 199 ASN B CA 1
ATOM 4169 C C . ASN B 1 199 ? 1.844 22.109 7.668 1 95.69 199 ASN B C 1
ATOM 4171 O O . ASN B 1 199 ? 2.359 21.219 6.992 1 95.69 199 ASN B O 1
ATOM 4175 N N . LEU B 1 200 ? 0.892 22.844 7.277 1 96.75 200 LEU B N 1
ATOM 4176 C CA . LEU B 1 200 ? 0.557 22.906 5.859 1 96.75 200 LEU B CA 1
ATOM 4177 C C . LEU B 1 200 ? 1.472 23.875 5.125 1 96.75 200 LEU B C 1
ATOM 4179 O O . LEU B 1 200 ? 1.678 25.016 5.578 1 96.75 200 LEU B O 1
ATOM 4183 N N . VAL B 1 201 ? 2.004 23.438 4.043 1 97.19 201 VAL B N 1
ATOM 4184 C CA . VAL B 1 201 ? 2.867 24.297 3.246 1 97.19 201 VAL B CA 1
ATOM 4185 C C . VAL B 1 201 ? 2.451 24.234 1.778 1 97.19 201 VAL B C 1
ATOM 4187 O O . VAL B 1 201 ? 1.679 23.359 1.384 1 97.19 201 VAL B O 1
ATOM 4190 N N . ALA B 1 202 ? 2.895 25.188 1.022 1 96.69 202 ALA B N 1
ATOM 4191 C CA . ALA B 1 202 ? 2.572 25.266 -0.4 1 96.69 202 ALA B CA 1
ATOM 4192 C C . ALA B 1 202 ? 3.078 24.031 -1.142 1 96.69 202 ALA B C 1
ATOM 4194 O O . ALA B 1 202 ? 4.082 23.422 -0.75 1 96.69 202 ALA B O 1
ATOM 4195 N N . GLY B 1 203 ? 2.398 23.672 -2.199 1 96.31 203 GLY B N 1
ATOM 4196 C CA . GLY B 1 203 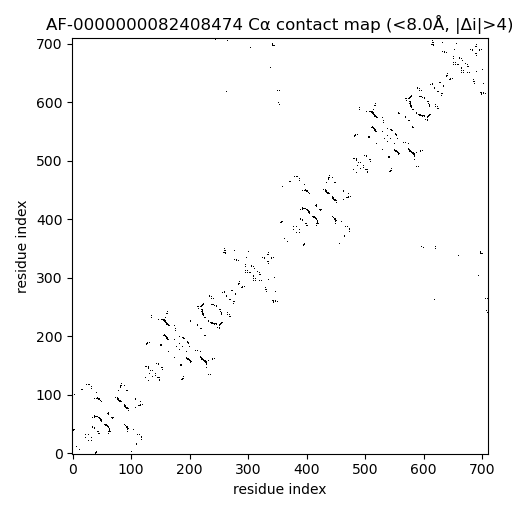? 2.756 22.516 -3.008 1 96.31 203 GLY B CA 1
ATOM 4197 C C . GLY B 1 203 ? 4.172 22.594 -3.549 1 96.31 203 GLY B C 1
ATOM 4198 O O . GLY B 1 203 ? 4.816 21.547 -3.752 1 96.31 203 GLY B O 1
ATOM 4199 N N . SER B 1 204 ? 4.668 23.734 -3.758 1 94.19 204 SER B N 1
ATOM 4200 C CA . SER B 1 204 ? 5.988 23.938 -4.348 1 94.19 204 SER B CA 1
ATOM 4201 C C . SER B 1 204 ? 7.055 24.094 -3.27 1 94.19 204 SER B C 1
ATOM 4203 O O . SER B 1 204 ? 8.219 24.375 -3.574 1 94.19 204 SER B O 1
ATOM 4205 N N . PHE B 1 205 ? 6.668 23.859 -2.059 1 94.19 205 PHE B N 1
ATOM 4206 C CA . PHE B 1 205 ? 7.57 24.062 -0.931 1 94.19 205 PHE B CA 1
ATOM 4207 C C . PHE B 1 205 ? 8.773 23.141 -1.022 1 94.19 205 PHE B C 1
ATOM 4209 O O . PHE B 1 205 ? 8.617 21.938 -1.283 1 94.19 205 PHE B O 1
ATOM 4216 N N . ALA B 1 206 ? 9.898 23.656 -0.78 1 91.25 206 ALA B N 1
ATOM 4217 C CA . ALA B 1 206 ? 11.156 22.922 -0.668 1 91.25 206 ALA B CA 1
ATOM 4218 C C . ALA B 1 206 ? 11.969 23.422 0.524 1 91.25 206 ALA B C 1
ATOM 4220 O O . ALA B 1 206 ? 12.055 24.625 0.772 1 91.25 206 ALA B O 1
ATOM 4221 N N . PRO B 1 207 ? 12.484 22.469 1.212 1 91.25 207 PRO B N 1
ATOM 4222 C CA . PRO B 1 207 ? 13.266 22.906 2.369 1 91.25 207 PRO B CA 1
ATOM 4223 C C . PRO B 1 207 ? 14.523 23.688 1.971 1 91.25 207 PRO B C 1
ATOM 4225 O O . PRO B 1 207 ? 15.234 23.281 1.048 1 91.25 207 PRO B O 1
ATOM 4228 N N . THR B 1 208 ? 14.727 24.781 2.654 1 90.25 208 THR B N 1
ATOM 4229 C CA . THR B 1 208 ? 15.93 25.578 2.443 1 90.25 208 THR B CA 1
ATOM 4230 C C . THR B 1 208 ? 17.062 25.109 3.34 1 90.25 208 THR B C 1
ATOM 4232 O O . THR B 1 208 ? 16.828 24.422 4.34 1 90.25 208 THR B O 1
ATOM 4235 N N . PRO B 1 209 ? 18.281 25.422 2.934 1 91.88 209 PRO B N 1
ATOM 4236 C CA . PRO B 1 209 ? 19.406 25.078 3.807 1 91.88 209 PRO B CA 1
ATOM 4237 C C . PRO B 1 209 ? 19.25 25.641 5.219 1 91.88 209 PRO B C 1
ATOM 4239 O O . PRO B 1 209 ? 19.656 24.984 6.191 1 91.88 209 PRO B O 1
ATOM 4242 N N . GLU B 1 210 ? 18.719 26.828 5.301 1 91.5 210 GLU B N 1
ATOM 4243 C CA . GLU B 1 210 ? 18.5 27.453 6.605 1 91.5 210 GLU B CA 1
ATOM 4244 C C . GLU B 1 210 ? 17.547 26.609 7.461 1 91.5 210 GLU B C 1
ATOM 4246 O O . GLU B 1 210 ? 17.766 26.453 8.664 1 91.5 210 GLU B O 1
ATOM 4251 N N . LEU B 1 211 ? 16.547 26.172 6.801 1 93.12 211 LEU B N 1
ATOM 4252 C CA . LEU B 1 211 ? 15.586 25.344 7.512 1 93.12 211 LEU B CA 1
ATOM 4253 C C . LEU B 1 211 ? 16.219 24.047 7.988 1 93.12 211 LEU B C 1
ATOM 4255 O O . LEU B 1 211 ? 15.969 23.594 9.109 1 93.12 211 LEU B O 1
ATOM 4259 N N . SER B 1 212 ? 16.969 23.453 7.164 1 93.31 212 SER B N 1
ATOM 4260 C CA . SER B 1 212 ? 17.672 22.219 7.508 1 93.31 212 SER B CA 1
ATOM 4261 C C . SER B 1 212 ? 18.625 22.438 8.68 1 93.31 212 SER B C 1
ATOM 4263 O O . SER B 1 212 ? 18.719 21.594 9.578 1 93.31 212 SER B O 1
ATOM 4265 N N . GLU B 1 213 ? 19.312 23.531 8.625 1 93 213 GLU B N 1
ATOM 4266 C CA . GLU B 1 213 ? 20.219 23.875 9.727 1 93 213 GLU B CA 1
ATOM 4267 C C . GLU B 1 213 ? 19.453 24.062 11.031 1 93 213 GLU B C 1
ATOM 4269 O O . GLU B 1 213 ? 19.906 23.641 12.094 1 93 213 GLU B O 1
ATOM 4274 N N . SER B 1 214 ? 18.359 24.734 10.883 1 91.88 214 SER B N 1
ATOM 4275 C CA . SER B 1 214 ? 17.531 24.938 12.062 1 91.88 214 SER B CA 1
ATOM 4276 C C . SER B 1 214 ? 17.062 23.594 12.648 1 91.88 214 SER B C 1
ATOM 4278 O O . SER B 1 214 ? 17.078 23.406 13.867 1 91.88 214 SER B O 1
ATOM 4280 N N . ALA B 1 215 ? 16.672 22.703 11.781 1 92.69 215 ALA B N 1
ATOM 4281 C CA . ALA B 1 215 ? 16.25 21.375 12.227 1 92.69 215 ALA B CA 1
ATOM 4282 C C . ALA B 1 215 ? 17.375 20.656 12.945 1 92.69 215 ALA B C 1
ATOM 4284 O O . ALA B 1 215 ? 17.172 20.016 13.984 1 92.69 215 ALA B O 1
ATOM 4285 N N . LEU B 1 216 ? 18.531 20.75 12.406 1 90.31 216 LEU B N 1
ATOM 4286 C CA . LEU B 1 216 ? 19.719 20.094 12.969 1 90.31 216 LEU B CA 1
ATOM 4287 C C . LEU B 1 216 ? 20.047 20.672 14.344 1 90.31 216 LEU B C 1
ATOM 4289 O O . LEU B 1 216 ? 20.266 19.906 15.297 1 90.31 216 LEU B O 1
ATOM 4293 N N . SER B 1 217 ? 20.047 21.969 14.422 1 89.75 217 SER B N 1
ATOM 4294 C CA . SER B 1 217 ? 20.422 22.656 15.656 1 89.75 217 SER B CA 1
ATOM 4295 C C . SER B 1 217 ? 19.391 22.391 16.75 1 89.75 217 SER B C 1
ATOM 4297 O O . SER B 1 217 ? 19.75 22.344 17.938 1 89.75 217 SER B O 1
ATOM 4299 N N . SER B 1 218 ? 18.172 22.188 16.328 1 89.06 218 SER B N 1
ATOM 4300 C CA . SER B 1 218 ? 17.109 22 17.312 1 89.06 218 SER B CA 1
ATOM 4301 C C . SER B 1 218 ? 16.828 20.516 17.547 1 89.06 218 SER B C 1
ATOM 4303 O O . SER B 1 218 ? 15.891 20.172 18.266 1 89.06 218 SER B O 1
ATOM 4305 N N . SER B 1 219 ? 17.562 19.625 16.906 1 91.25 219 SER B N 1
ATOM 4306 C CA . SER B 1 219 ? 17.375 18.188 17.031 1 91.25 219 SER B CA 1
ATOM 4307 C C . SER B 1 219 ? 15.961 17.766 16.656 1 91.25 219 SER B C 1
ATOM 4309 O O . SER B 1 219 ? 15.312 17.031 17.391 1 91.25 219 SER B O 1
ATOM 4311 N N . ILE B 1 220 ? 15.547 18.328 15.562 1 93.69 220 ILE B N 1
ATOM 4312 C CA . ILE B 1 220 ? 14.219 18.031 15.031 1 93.69 220 ILE B CA 1
ATOM 4313 C C . ILE B 1 220 ? 14.344 17.203 13.75 1 93.69 220 ILE B C 1
ATOM 4315 O O . ILE B 1 220 ? 15.258 17.422 12.945 1 93.69 220 ILE B O 1
ATOM 4319 N N . ARG B 1 221 ? 13.484 16.219 13.672 1 95.75 221 ARG B N 1
ATOM 4320 C CA . ARG B 1 221 ? 13.336 15.469 12.43 1 95.75 221 ARG B CA 1
ATOM 4321 C C . ARG B 1 221 ? 12.047 15.844 11.703 1 95.75 221 ARG B C 1
ATOM 4323 O O . ARG B 1 221 ? 11.008 16.031 12.336 1 95.75 221 ARG B O 1
ATOM 4330 N N . ALA B 1 222 ? 12.188 15.984 10.422 1 96.75 222 ALA B N 1
ATOM 4331 C CA . ALA B 1 222 ? 11.039 16.453 9.656 1 96.75 222 ALA B CA 1
ATOM 4332 C C . ALA B 1 222 ? 10.859 15.641 8.375 1 96.75 222 ALA B C 1
ATOM 4334 O O . ALA B 1 222 ? 11.828 15.109 7.828 1 96.75 222 ALA B O 1
ATOM 4335 N N . GLY B 1 223 ? 9.625 15.461 8.016 1 97.38 223 GLY B N 1
ATOM 4336 C CA . GLY B 1 223 ? 9.242 14.898 6.73 1 97.38 223 GLY B CA 1
ATOM 4337 C C . GLY B 1 223 ? 8.242 15.758 5.977 1 97.38 223 GLY B C 1
ATOM 4338 O O . GLY B 1 223 ? 7.34 16.344 6.574 1 97.38 223 GLY B O 1
ATOM 4339 N N . ILE B 1 224 ? 8.461 15.914 4.719 1 97.62 224 ILE B N 1
ATOM 4340 C CA . ILE B 1 224 ? 7.551 16.656 3.852 1 97.62 224 ILE B CA 1
ATOM 4341 C C . ILE B 1 224 ? 6.805 15.68 2.938 1 97.62 224 ILE B C 1
ATOM 4343 O O . ILE B 1 224 ? 7.418 14.82 2.303 1 97.62 224 ILE B O 1
ATOM 4347 N N . SER B 1 225 ? 5.543 15.836 2.83 1 97.12 225 SER B N 1
ATOM 4348 C CA . SER B 1 225 ? 4.695 14.906 2.094 1 97.12 225 SER B CA 1
ATOM 4349 C C . SER B 1 225 ? 4.797 15.141 0.59 1 97.12 225 SER B C 1
ATOM 4351 O O . SER B 1 225 ? 5.395 16.125 0.148 1 97.12 225 SER B O 1
ATOM 4353 N N . LEU B 1 226 ? 4.184 14.219 -0.138 1 96.88 226 LEU B N 1
ATOM 4354 C CA . LEU B 1 226 ? 3.879 14.484 -1.541 1 96.88 226 LEU B CA 1
ATOM 4355 C C . LEU B 1 226 ? 2.873 15.617 -1.678 1 96.88 226 LEU B C 1
ATOM 4357 O O . LEU B 1 226 ? 2.244 16.016 -0.695 1 96.88 226 LEU B O 1
ATOM 4361 N N . ALA B 1 227 ? 2.777 16.156 -2.861 1 96.69 227 ALA B N 1
ATOM 4362 C CA . ALA B 1 227 ? 1.821 17.234 -3.104 1 96.69 227 ALA B CA 1
ATOM 4363 C C . ALA B 1 227 ? 0.427 16.672 -3.381 1 96.69 227 ALA B C 1
ATOM 4365 O O . ALA B 1 227 ? 0.285 15.609 -3.986 1 96.69 227 ALA B O 1
ATOM 4366 N N . ALA B 1 228 ? -0.539 17.375 -2.959 1 95.75 228 ALA B N 1
ATOM 4367 C CA . ALA B 1 228 ? -1.94 17.094 -3.246 1 95.75 228 ALA B CA 1
ATOM 4368 C C . ALA B 1 228 ? -2.783 18.359 -3.215 1 95.75 228 ALA B C 1
ATOM 4370 O O . ALA B 1 228 ? -2.311 19.422 -2.787 1 95.75 228 ALA B O 1
ATOM 4371 N N . SER B 1 229 ? -3.955 18.188 -3.756 1 95.12 229 SER B N 1
ATOM 4372 C CA . SER B 1 229 ? -4.895 19.297 -3.58 1 95.12 229 SER B CA 1
ATOM 4373 C C . SER B 1 229 ? -5.285 19.469 -2.115 1 95.12 229 SER B C 1
ATOM 4375 O O . SER B 1 229 ? -5.285 18.5 -1.354 1 95.12 229 SER B O 1
ATOM 4377 N N . ALA B 1 230 ? -5.59 20.672 -1.772 1 95.25 230 ALA B N 1
ATOM 4378 C CA . ALA B 1 230 ? -5.969 20.953 -0.391 1 95.25 230 ALA B CA 1
ATOM 4379 C C . ALA B 1 230 ? -7.113 20.047 0.061 1 95.25 230 ALA B C 1
ATOM 4381 O O . ALA B 1 230 ? -7.133 19.594 1.202 1 95.25 230 ALA B O 1
ATOM 4382 N N . SER B 1 231 ? -8 19.75 -0.818 1 91.12 231 SER B N 1
ATOM 4383 C CA . SER B 1 231 ? -9.164 18.938 -0.483 1 91.12 231 SER B CA 1
ATOM 4384 C C . SER B 1 231 ? -8.773 17.484 -0.252 1 91.12 231 SER B C 1
ATOM 4386 O O . SER B 1 231 ? -9.547 16.703 0.318 1 91.12 231 SER B O 1
ATOM 4388 N N . GLU B 1 232 ? -7.59 17.125 -0.677 1 93.06 232 GLU B N 1
ATOM 4389 C CA . GLU B 1 232 ? -7.16 15.742 -0.563 1 93.06 232 GLU B CA 1
ATOM 4390 C C . GLU B 1 232 ? -5.914 15.617 0.308 1 93.06 232 GLU B C 1
ATOM 4392 O O . GLU B 1 232 ? -5.234 14.586 0.287 1 93.06 232 GLU B O 1
ATOM 4397 N N . VAL B 1 233 ? -5.586 16.594 1.04 1 95.25 233 VAL B N 1
ATOM 4398 C CA . VAL B 1 233 ? -4.309 16.656 1.741 1 95.25 233 VAL B CA 1
ATOM 4399 C C . VAL B 1 233 ? -4.25 15.57 2.814 1 95.25 233 VAL B C 1
ATOM 4401 O O . VAL B 1 233 ? -3.176 15.055 3.125 1 95.25 233 VAL B O 1
ATOM 4404 N N . ASN B 1 234 ? -5.398 15.195 3.346 1 92.56 234 ASN B N 1
ATOM 4405 C CA . ASN B 1 234 ? -5.457 14.172 4.379 1 92.56 234 ASN B CA 1
ATOM 4406 C C . ASN B 1 234 ? -4.961 12.82 3.857 1 92.56 234 ASN B C 1
ATOM 4408 O O . ASN B 1 234 ? -4.477 11.992 4.629 1 92.56 234 ASN B O 1
ATOM 4412 N N . THR B 1 235 ? -4.953 12.648 2.604 1 92 235 THR B N 1
ATOM 4413 C CA . THR B 1 235 ? -4.605 11.367 2.002 1 92 235 THR B CA 1
ATOM 4414 C C . THR B 1 235 ? -3.09 11.227 1.874 1 92 235 THR B C 1
ATOM 4416 O O . THR B 1 235 ? -2.584 10.133 1.611 1 92 235 THR B O 1
ATOM 4419 N N . ILE B 1 236 ? -2.336 12.273 2.062 1 94.06 236 ILE B N 1
ATOM 4420 C CA . ILE B 1 236 ? -0.899 12.203 1.827 1 94.06 236 ILE B CA 1
ATOM 4421 C C . ILE B 1 236 ? -0.15 12.422 3.139 1 94.06 236 ILE B C 1
ATOM 4423 O O . ILE B 1 236 ? 1.083 12.406 3.168 1 94.06 236 ILE B O 1
ATOM 4427 N N . LEU B 1 237 ? -0.865 12.586 4.242 1 94.06 237 LEU B N 1
ATOM 4428 C CA . LEU B 1 237 ? -0.242 12.812 5.543 1 94.06 237 LEU B CA 1
ATOM 4429 C C . LEU B 1 237 ? 0.707 11.672 5.895 1 94.06 237 LEU B C 1
ATOM 4431 O O . LEU B 1 237 ? 1.777 11.898 6.461 1 94.06 237 LEU B O 1
ATOM 4435 N N . SER B 1 238 ? 0.359 10.492 5.547 1 93.88 238 SER B N 1
ATOM 4436 C CA . SER B 1 238 ? 1.172 9.32 5.852 1 93.88 238 SER B CA 1
ATOM 4437 C C . SER B 1 238 ? 2.537 9.406 5.176 1 93.88 238 SER B C 1
ATOM 4439 O O . SER B 1 238 ? 3.533 8.914 5.711 1 93.88 238 SER B O 1
ATOM 4441 N N . THR B 1 239 ? 2.609 10.047 4.012 1 96.06 239 THR B N 1
ATOM 4442 C CA . THR B 1 239 ? 3.885 10.148 3.312 1 96.06 239 THR B CA 1
ATOM 4443 C C . THR B 1 239 ? 4.82 11.117 4.027 1 96.06 239 THR B C 1
ATOM 4445 O O . THR B 1 239 ? 6.039 10.953 3.992 1 96.06 239 THR B O 1
ATOM 4448 N N . ALA B 1 240 ? 4.242 12.125 4.668 1 96.5 240 ALA B N 1
ATOM 4449 C CA . ALA B 1 240 ? 5.055 13.016 5.492 1 96.5 240 ALA B CA 1
ATOM 4450 C C . ALA B 1 240 ? 5.66 12.266 6.68 1 96.5 240 ALA B C 1
ATOM 4452 O O . ALA B 1 240 ? 6.852 12.398 6.957 1 96.5 240 ALA B O 1
ATOM 4453 N N . ARG B 1 241 ? 4.812 11.531 7.309 1 95.44 241 ARG B N 1
ATOM 4454 C CA . ARG B 1 241 ? 5.246 10.766 8.477 1 95.44 241 ARG B CA 1
ATOM 4455 C C . ARG B 1 241 ? 6.281 9.719 8.086 1 95.44 241 ARG B C 1
ATOM 4457 O O . ARG B 1 241 ? 7.266 9.516 8.805 1 95.44 241 ARG B O 1
ATOM 4464 N N . PHE B 1 242 ? 6.008 9.102 7.016 1 96.75 242 PHE B N 1
ATOM 4465 C CA . PHE B 1 242 ? 6.938 8.102 6.508 1 96.75 242 PHE B CA 1
ATOM 4466 C C . PHE B 1 242 ? 8.281 8.742 6.168 1 96.75 242 PHE B C 1
ATOM 4468 O O . PHE B 1 242 ? 9.336 8.195 6.512 1 96.75 242 PHE B O 1
ATOM 4475 N N . ALA B 1 243 ? 8.242 9.828 5.492 1 97.25 243 ALA B N 1
ATOM 4476 C CA . ALA B 1 243 ? 9.461 10.562 5.176 1 97.25 243 ALA B CA 1
ATOM 4477 C C . ALA B 1 243 ? 10.195 10.977 6.449 1 97.25 243 ALA B C 1
ATOM 4479 O O . ALA B 1 243 ? 11.414 10.828 6.547 1 97.25 243 ALA B O 1
ATOM 4480 N N . ARG B 1 244 ? 9.508 11.445 7.379 1 96.38 244 ARG B N 1
ATOM 4481 C CA . ARG B 1 244 ? 10.117 11.859 8.641 1 96.38 244 ARG B CA 1
ATOM 4482 C C . ARG B 1 244 ? 10.852 10.703 9.297 1 96.38 244 ARG B C 1
ATOM 4484 O O . ARG B 1 244 ? 11.938 10.883 9.859 1 96.38 244 ARG B O 1
ATOM 4491 N N . ALA B 1 245 ? 10.242 9.586 9.25 1 95.44 245 ALA B N 1
ATOM 4492 C CA . ALA B 1 245 ? 10.82 8.398 9.867 1 95.44 245 ALA B CA 1
ATOM 4493 C C . ALA B 1 245 ? 12.156 8.039 9.234 1 95.44 245 ALA B C 1
ATOM 4495 O O . ALA B 1 245 ? 12.945 7.285 9.812 1 95.44 245 ALA B O 1
ATOM 4496 N N . GLN B 1 246 ? 12.383 8.523 8.031 1 95.12 246 GLN B N 1
ATOM 4497 C CA . GLN B 1 246 ? 13.633 8.234 7.328 1 95.12 246 GLN B CA 1
ATOM 4498 C C . GLN B 1 246 ? 14.688 9.297 7.629 1 95.12 246 GLN B C 1
ATOM 4500 O O . GLN B 1 246 ? 15.82 9.195 7.164 1 95.12 246 GLN B O 1
ATOM 4505 N N . ALA B 1 247 ? 14.305 10.312 8.32 1 94.81 247 ALA B N 1
ATOM 4506 C CA . ALA B 1 247 ? 15.242 11.383 8.664 1 94.81 247 ALA B CA 1
ATOM 4507 C C . ALA B 1 247 ? 16.328 10.883 9.609 1 94.81 247 ALA B C 1
ATOM 4509 O O . ALA B 1 247 ? 16.125 9.883 10.32 1 94.81 247 ALA B O 1
ATOM 4510 N N . SER B 1 248 ? 17.484 11.562 9.539 1 90.31 248 SER B N 1
ATOM 4511 C CA . SER B 1 248 ? 18.625 11.188 10.352 1 90.31 248 SER B CA 1
ATOM 4512 C C . SER B 1 248 ? 19.375 12.414 10.859 1 90.31 248 SER B C 1
ATOM 4514 O O . SER B 1 248 ? 18.922 13.547 10.648 1 90.31 248 SER B O 1
ATOM 4516 N N . ALA B 1 249 ? 20.469 12.148 11.547 1 87.25 249 ALA B N 1
ATOM 4517 C CA . ALA B 1 249 ? 21.281 13.242 12.07 1 87.25 249 ALA B CA 1
ATOM 4518 C C . ALA B 1 249 ? 21.953 14.016 10.938 1 87.25 249 ALA B C 1
ATOM 4520 O O . ALA B 1 249 ? 22.172 15.227 11.047 1 87.25 249 ALA B O 1
ATOM 4521 N N . THR B 1 250 ? 22.219 13.359 9.875 1 86.12 250 THR B N 1
ATOM 4522 C CA . THR B 1 250 ? 22.875 14.016 8.75 1 86.12 250 THR B CA 1
ATOM 4523 C C . THR B 1 250 ? 21.859 14.578 7.77 1 86.12 250 THR B C 1
ATOM 4525 O O . THR B 1 250 ? 22.141 15.516 7.027 1 86.12 250 THR B O 1
ATOM 4528 N N . THR B 1 251 ? 20.703 14.008 7.793 1 91.69 251 THR B N 1
ATOM 4529 C CA . THR B 1 251 ? 19.594 14.453 6.953 1 91.69 251 THR B CA 1
ATOM 4530 C C . THR B 1 251 ? 18.328 14.641 7.785 1 91.69 251 THR B C 1
ATOM 4532 O O . THR B 1 251 ? 17.438 13.789 7.77 1 91.69 251 THR B O 1
ATOM 4535 N N . PRO B 1 252 ? 18.234 15.789 8.398 1 95.06 252 PRO B N 1
ATOM 4536 C CA . PRO B 1 252 ? 17.156 15.969 9.375 1 95.06 252 PRO B CA 1
ATOM 4537 C C . PRO B 1 252 ? 15.789 16.172 8.719 1 95.06 252 PRO B C 1
ATOM 4539 O O . PRO B 1 252 ? 14.758 16.047 9.383 1 95.06 252 PRO B O 1
ATOM 4542 N N . ILE B 1 253 ? 15.789 16.562 7.43 1 97 253 ILE B N 1
ATOM 4543 C CA . ILE B 1 253 ? 14.547 16.75 6.691 1 97 253 ILE B CA 1
ATOM 4544 C C . ILE B 1 253 ? 14.539 15.867 5.449 1 97 253 ILE B C 1
ATOM 4546 O O . ILE B 1 253 ? 15.469 15.906 4.645 1 97 253 ILE B O 1
ATOM 4550 N N . VAL B 1 254 ? 13.516 15.055 5.367 1 96.94 254 VAL B N 1
ATOM 4551 C CA . VAL B 1 254 ? 13.375 14.18 4.203 1 96.94 254 VAL B CA 1
ATOM 4552 C C . VAL B 1 254 ? 12.125 14.57 3.418 1 96.94 254 VAL B C 1
ATOM 4554 O O . VAL B 1 254 ? 11.055 14.75 3.996 1 96.94 254 VAL B O 1
ATOM 4557 N N . ASN B 1 255 ? 12.305 14.758 2.156 1 97.19 255 ASN B N 1
ATOM 4558 C CA . ASN B 1 255 ? 11.211 15.055 1.241 1 97.19 255 ASN B CA 1
ATOM 4559 C C . ASN B 1 255 ? 10.664 13.781 0.591 1 97.19 255 ASN B C 1
ATOM 4561 O O . ASN B 1 255 ? 11.422 13.031 -0.031 1 97.19 255 ASN B O 1
ATOM 4565 N N . ALA B 1 256 ? 9.352 13.555 0.704 1 96.75 256 ALA B N 1
ATOM 4566 C CA . ALA B 1 256 ? 8.727 12.375 0.123 1 96.75 256 ALA B CA 1
ATOM 4567 C C . ALA B 1 256 ? 8.977 12.297 -1.38 1 96.75 256 ALA B C 1
ATOM 4569 O O . ALA B 1 256 ? 9.062 11.211 -1.949 1 96.75 256 ALA B O 1
ATOM 4570 N N . ASP B 1 257 ? 9.164 13.43 -2.045 1 95.94 257 ASP B N 1
ATOM 4571 C CA . ASP B 1 257 ? 9.484 13.438 -3.469 1 95.94 257 ASP B CA 1
ATOM 4572 C C . ASP B 1 257 ? 10.75 12.633 -3.752 1 95.94 257 ASP B C 1
ATOM 4574 O O . ASP B 1 257 ? 10.875 12.023 -4.812 1 95.94 257 ASP B O 1
ATOM 4578 N N . ASP B 1 258 ? 11.602 12.656 -2.797 1 95.75 258 ASP B N 1
ATOM 4579 C CA . ASP B 1 258 ? 12.898 12.023 -3.004 1 95.75 258 ASP B CA 1
ATOM 4580 C C . ASP B 1 258 ? 12.812 10.516 -2.803 1 95.75 258 ASP B C 1
ATOM 4582 O O . ASP B 1 258 ? 13.75 9.781 -3.137 1 95.75 258 ASP B O 1
ATOM 4586 N N . LEU B 1 259 ? 11.727 10.062 -2.307 1 96.25 259 LEU B N 1
ATOM 4587 C CA . LEU B 1 259 ? 11.539 8.633 -2.1 1 96.25 259 LEU B CA 1
ATOM 4588 C C . LEU B 1 259 ? 10.922 7.977 -3.33 1 96.25 259 LEU B C 1
ATOM 4590 O O . LEU B 1 259 ? 11.062 6.77 -3.537 1 96.25 259 LEU B O 1
ATOM 4594 N N . GLY B 1 260 ? 10.195 8.766 -4.113 1 96.38 260 GLY B N 1
ATOM 4595 C CA . GLY B 1 260 ? 9.562 8.211 -5.301 1 96.38 260 GLY B CA 1
ATOM 4596 C C . GLY B 1 260 ? 8.594 7.09 -4.988 1 96.38 260 GLY B C 1
ATOM 4597 O O . GLY B 1 260 ? 7.754 7.219 -4.098 1 96.38 260 GLY B O 1
ATOM 4598 N N . ALA B 1 261 ? 8.703 5.992 -5.742 1 95.5 261 ALA B N 1
ATOM 4599 C CA . ALA B 1 261 ? 7.797 4.855 -5.602 1 95.5 261 ALA B CA 1
ATOM 4600 C C . ALA B 1 261 ? 7.91 4.23 -4.219 1 95.5 261 ALA B C 1
ATOM 4602 O O . ALA B 1 261 ? 7.008 3.514 -3.775 1 95.5 261 ALA B O 1
ATOM 4603 N N . LEU B 1 262 ? 8.984 4.438 -3.523 1 96.5 262 LEU B N 1
ATOM 4604 C CA . LEU B 1 262 ? 9.18 3.881 -2.189 1 96.5 262 LEU B CA 1
ATOM 4605 C C . LEU B 1 262 ? 8.172 4.453 -1.205 1 96.5 262 LEU B C 1
ATOM 4607 O O . LEU B 1 262 ? 7.953 3.889 -0.129 1 96.5 262 LEU B O 1
ATOM 4611 N N . ASN B 1 263 ? 7.504 5.578 -1.562 1 95.69 263 ASN B N 1
ATOM 4612 C CA . ASN B 1 263 ? 6.422 6.109 -0.746 1 95.69 263 ASN B CA 1
ATOM 4613 C C . ASN B 1 263 ? 5.293 5.094 -0.578 1 95.69 263 ASN B C 1
ATOM 4615 O O . ASN B 1 263 ? 4.566 5.129 0.416 1 95.69 263 ASN B O 1
ATOM 4619 N N . LEU B 1 264 ? 5.188 4.23 -1.526 1 93.44 264 LEU B N 1
ATOM 4620 C CA . LEU B 1 264 ? 4.113 3.242 -1.524 1 93.44 264 LEU B CA 1
ATOM 4621 C C . LEU B 1 264 ? 4.316 2.221 -0.412 1 93.44 264 LEU B C 1
ATOM 4623 O O . LEU B 1 264 ? 3.404 1.457 -0.089 1 93.44 264 LEU B O 1
ATOM 4627 N N . LEU B 1 265 ? 5.461 2.199 0.196 1 93.75 265 LEU B N 1
ATOM 4628 C CA . LEU B 1 265 ? 5.754 1.296 1.304 1 93.75 265 LEU B CA 1
ATOM 4629 C C . LEU B 1 265 ? 5.125 1.801 2.598 1 93.75 265 LEU B C 1
ATOM 4631 O O . LEU B 1 265 ? 5.047 1.063 3.582 1 93.75 265 LEU B O 1
ATOM 4635 N N . ALA B 1 266 ? 4.695 3.055 2.615 1 90.19 266 ALA B N 1
ATOM 4636 C CA . ALA B 1 266 ? 4.117 3.641 3.824 1 90.19 266 ALA B CA 1
ATOM 4637 C C . ALA B 1 266 ? 2.889 2.861 4.277 1 90.19 266 ALA B C 1
ATOM 4639 O O . ALA B 1 266 ? 2.01 2.547 3.471 1 90.19 266 ALA B O 1
ATOM 4640 N N . PRO B 1 267 ? 2.826 2.545 5.543 1 80.56 267 PRO B N 1
ATOM 4641 C CA . PRO B 1 267 ? 1.675 1.792 6.047 1 80.56 267 PRO B CA 1
ATOM 4642 C C . PRO B 1 267 ? 0.351 2.523 5.836 1 80.56 267 PRO B C 1
ATOM 4644 O O . PRO B 1 267 ? 0.275 3.74 6.035 1 80.56 267 PRO B O 1
ATOM 4647 N N . GLY B 1 268 ? -0.71 1.709 5.473 1 70.88 268 GLY B N 1
ATOM 4648 C CA . GLY B 1 268 ? -2.061 2.242 5.387 1 70.88 268 GLY B CA 1
ATOM 4649 C C . GLY B 1 268 ? -2.254 3.193 4.223 1 70.88 268 GLY B C 1
ATOM 4650 O O . GLY B 1 268 ? -3.309 3.82 4.094 1 70.88 268 GLY B O 1
ATOM 4651 N N . SER B 1 269 ? -1.237 3.291 3.465 1 66.75 269 SER B N 1
ATOM 4652 C CA . SER B 1 269 ? -1.339 4.348 2.463 1 66.75 269 SER B CA 1
ATOM 4653 C C . SER B 1 269 ? -1.995 3.836 1.186 1 66.75 269 SER B C 1
ATOM 4655 O O . SER B 1 269 ? -1.799 2.684 0.798 1 66.75 269 SER B O 1
ATOM 4657 N N . HIS B 1 270 ? -2.969 4.543 0.744 1 78.94 270 HIS B N 1
ATOM 4658 C CA . HIS B 1 270 ? -3.584 4.371 -0.567 1 78.94 270 HIS B CA 1
ATOM 4659 C C . HIS B 1 270 ? -3.195 5.504 -1.51 1 78.94 270 HIS B C 1
ATOM 4661 O O . HIS B 1 270 ? -4.062 6.219 -2.021 1 78.94 270 HIS B O 1
ATOM 4667 N N . ILE B 1 271 ? -1.913 5.594 -1.694 1 86.88 271 ILE B N 1
ATOM 4668 C CA . ILE B 1 271 ? -1.392 6.656 -2.545 1 86.88 271 ILE B CA 1
ATOM 4669 C C . ILE B 1 271 ? -1.63 6.309 -4.012 1 86.88 271 ILE B C 1
ATOM 4671 O O . ILE B 1 271 ? -1.251 5.227 -4.469 1 86.88 271 ILE B O 1
ATOM 4675 N N . ASP B 1 272 ? -2.244 7.211 -4.656 1 87.12 272 ASP B N 1
ATOM 4676 C CA . ASP B 1 272 ? -2.391 7.082 -6.102 1 87.12 272 ASP B CA 1
ATOM 4677 C C . ASP B 1 272 ? -1.052 7.277 -6.809 1 87.12 272 ASP B C 1
ATOM 4679 O O . ASP B 1 272 ? -0.324 8.234 -6.52 1 87.12 272 ASP B O 1
ATOM 4683 N N . HIS B 1 273 ? -0.766 6.398 -7.758 1 90.25 273 HIS B N 1
ATOM 4684 C CA . HIS B 1 273 ? 0.492 6.453 -8.492 1 90.25 273 HIS B CA 1
ATOM 4685 C C . HIS B 1 273 ? 0.668 7.801 -9.188 1 90.25 273 HIS B C 1
ATOM 4687 O O . HIS B 1 273 ? 1.796 8.266 -9.375 1 90.25 273 HIS B O 1
ATOM 4693 N N . SER B 1 274 ? -0.417 8.422 -9.484 1 90.38 274 SER B N 1
ATOM 4694 C CA . SER B 1 274 ? -0.371 9.695 -10.203 1 90.38 274 SER B CA 1
ATOM 4695 C C . SER B 1 274 ? 0.181 10.812 -9.328 1 90.38 274 SER B C 1
ATOM 4697 O O . SER B 1 274 ? 0.528 11.883 -9.828 1 90.38 274 SER B O 1
ATOM 4699 N N . ARG B 1 275 ? 0.311 10.57 -8.102 1 91.06 275 ARG B N 1
ATOM 4700 C CA . ARG B 1 275 ? 0.828 11.578 -7.184 1 91.06 275 ARG B CA 1
ATOM 4701 C C . ARG B 1 275 ? 2.344 11.477 -7.055 1 91.06 275 ARG B C 1
ATOM 4703 O O . ARG B 1 275 ? 2.98 12.344 -6.453 1 91.06 275 ARG B O 1
ATOM 4710 N N . ILE B 1 276 ? 2.914 10.5 -7.59 1 95.12 276 ILE B N 1
ATOM 4711 C CA . ILE B 1 276 ? 4.355 10.281 -7.523 1 95.12 276 ILE B CA 1
ATOM 4712 C C . ILE B 1 276 ? 5.008 10.742 -8.828 1 95.12 276 ILE B C 1
ATOM 4714 O O . ILE B 1 276 ? 4.891 10.07 -9.859 1 95.12 276 ILE B O 1
ATOM 4718 N N . PRO B 1 277 ? 5.703 11.812 -8.75 1 93.06 277 PRO B N 1
ATOM 4719 C CA . PRO B 1 277 ? 6.152 12.469 -9.984 1 93.06 277 PRO B CA 1
ATOM 4720 C C . PRO B 1 277 ? 6.996 11.555 -10.867 1 93.06 277 PRO B C 1
ATOM 4722 O O . PRO B 1 277 ? 6.77 11.484 -12.078 1 93.06 277 PRO B O 1
ATOM 4725 N N . ASP B 1 278 ? 7.98 10.93 -10.312 1 92.62 278 ASP B N 1
ATOM 4726 C CA . ASP B 1 278 ? 8.859 10.141 -11.164 1 92.62 278 ASP B CA 1
ATOM 4727 C C . ASP B 1 278 ? 8.117 8.961 -11.781 1 92.62 278 ASP B C 1
ATOM 4729 O O . ASP B 1 278 ? 8.406 8.555 -12.914 1 92.62 278 ASP B O 1
ATOM 4733 N N . LEU B 1 279 ? 7.121 8.383 -11.109 1 94.56 279 LEU B N 1
ATOM 4734 C CA . LEU B 1 279 ? 6.312 7.316 -11.688 1 94.56 279 LEU B CA 1
ATOM 4735 C C . LEU B 1 279 ? 5.492 7.836 -12.859 1 94.56 279 LEU B C 1
ATOM 4737 O O . LEU B 1 279 ? 5.402 7.18 -13.906 1 94.56 279 LEU B O 1
ATOM 4741 N N . VAL B 1 280 ? 4.93 9 -12.711 1 95.12 280 VAL B N 1
ATOM 4742 C CA . VAL B 1 280 ? 4.145 9.617 -13.773 1 95.12 280 VAL B CA 1
ATOM 4743 C C . VAL B 1 280 ? 5.023 9.828 -15.008 1 95.12 280 VAL B C 1
ATOM 4745 O O . VAL B 1 280 ? 4.637 9.477 -16.125 1 95.12 280 VAL B O 1
ATOM 4748 N N . LEU B 1 281 ? 6.145 10.359 -14.766 1 96 281 LEU B N 1
ATOM 4749 C CA . LEU B 1 281 ? 7.07 10.656 -15.859 1 96 281 LEU B CA 1
ATOM 4750 C C . LEU B 1 281 ? 7.566 9.367 -16.516 1 96 281 LEU B C 1
ATOM 4752 O O . LEU B 1 281 ? 7.746 9.312 -17.734 1 96 281 LEU B O 1
ATOM 4756 N N . ALA B 1 282 ? 7.824 8.391 -15.75 1 96.25 282 ALA B N 1
ATOM 4757 C CA . ALA B 1 282 ? 8.266 7.102 -16.281 1 96.25 282 ALA B CA 1
ATOM 4758 C C . ALA B 1 282 ? 7.195 6.469 -17.156 1 96.25 282 ALA B C 1
ATOM 4760 O O . ALA B 1 282 ? 7.504 5.914 -18.219 1 96.25 282 ALA B O 1
ATOM 4761 N N . VAL B 1 283 ? 5.965 6.516 -16.719 1 94.5 283 VAL B N 1
ATOM 4762 C CA . VAL B 1 283 ? 4.852 5.984 -17.5 1 94.5 283 VAL B CA 1
ATOM 4763 C C . VAL B 1 283 ? 4.738 6.742 -18.812 1 94.5 283 VAL B C 1
ATOM 4765 O O . VAL B 1 283 ? 4.555 6.137 -19.875 1 94.5 283 VAL B O 1
ATOM 4768 N N . GLU B 1 284 ? 4.879 8 -18.75 1 94.81 284 GLU B N 1
ATOM 4769 C CA . GLU B 1 284 ? 4.785 8.852 -19.922 1 94.81 284 GLU B CA 1
ATOM 4770 C C . GLU B 1 284 ? 5.863 8.492 -20.953 1 94.81 284 GLU B C 1
ATOM 4772 O O . GLU B 1 284 ? 5.57 8.328 -22.141 1 94.81 284 GLU B O 1
ATOM 4777 N N . ILE B 1 285 ? 7.039 8.367 -20.5 1 94.31 285 ILE B N 1
ATOM 4778 C CA . ILE B 1 285 ? 8.133 8.102 -21.422 1 94.31 285 ILE B CA 1
ATOM 4779 C C . ILE B 1 285 ? 8.023 6.676 -21.953 1 94.31 285 ILE B C 1
ATOM 4781 O O . ILE B 1 285 ? 8.438 6.395 -23.078 1 94.31 285 ILE B O 1
ATOM 4785 N N . GLY B 1 286 ? 7.496 5.828 -21.188 1 93.69 286 GLY B N 1
ATOM 4786 C CA . GLY B 1 286 ? 7.309 4.441 -21.594 1 93.69 286 GLY B CA 1
ATOM 4787 C C . GLY B 1 286 ? 6.352 4.281 -22.75 1 93.69 286 GLY B C 1
ATOM 4788 O O . GLY B 1 286 ? 6.336 3.24 -23.422 1 93.69 286 GLY B O 1
ATOM 4789 N N . ASP B 1 287 ? 5.629 5.277 -23.016 1 92.12 287 ASP B N 1
ATOM 4790 C CA . ASP B 1 287 ? 4.664 5.25 -24.109 1 92.12 287 ASP B CA 1
ATOM 4791 C C . ASP B 1 287 ? 5.332 5.578 -25.453 1 92.12 287 ASP B C 1
ATOM 4793 O O . ASP B 1 287 ? 4.707 5.473 -26.5 1 92.12 287 ASP B O 1
ATOM 4797 N N . THR B 1 288 ? 6.59 5.891 -25.406 1 94.06 288 THR B N 1
ATOM 4798 C CA . THR B 1 288 ? 7.34 6.191 -26.625 1 94.06 288 THR B CA 1
ATOM 4799 C C . THR B 1 288 ? 8.336 5.078 -26.938 1 94.06 288 THR B C 1
ATOM 4801 O O . THR B 1 288 ? 8.773 4.363 -26.031 1 94.06 288 THR B O 1
ATOM 4804 N N . LYS B 1 289 ? 8.648 4.926 -28.172 1 93.19 289 LYS B N 1
ATOM 4805 C CA . LYS B 1 289 ? 9.617 3.912 -28.578 1 93.19 289 LYS B CA 1
ATOM 4806 C C . LYS B 1 289 ? 10.977 4.16 -27.938 1 93.19 289 LYS B C 1
ATOM 4808 O O . LYS B 1 289 ? 11.602 3.229 -27.422 1 93.19 289 LYS B O 1
ATOM 4813 N N . GLN B 1 290 ? 11.367 5.367 -27.984 1 93.5 290 GLN B N 1
ATOM 4814 C CA . GLN B 1 290 ? 12.641 5.727 -27.375 1 93.5 290 GLN B CA 1
ATOM 4815 C C . GLN B 1 290 ? 12.617 5.484 -25.859 1 93.5 290 GLN B C 1
ATOM 4817 O O . GLN B 1 290 ? 13.594 5.008 -25.281 1 93.5 290 GLN B O 1
ATOM 4822 N N . GLY B 1 291 ? 11.516 5.859 -25.281 1 95.5 291 GLY B N 1
ATOM 4823 C CA . GLY B 1 291 ? 11.367 5.676 -23.859 1 95.5 291 GLY B CA 1
ATOM 4824 C C . GLY B 1 291 ? 11.445 4.223 -23.422 1 95.5 291 GLY B C 1
ATOM 4825 O O . GLY B 1 291 ? 12.016 3.906 -22.391 1 95.5 291 GLY B O 1
ATOM 4826 N N . LEU B 1 292 ? 10.938 3.402 -24.266 1 94.62 292 LEU B N 1
ATOM 4827 C CA . LEU B 1 292 ? 10.984 1.972 -23.984 1 94.62 292 LEU B CA 1
ATOM 4828 C C . LEU B 1 292 ? 12.422 1.467 -23.953 1 94.62 292 LEU B C 1
ATOM 4830 O O . LEU B 1 292 ? 12.789 0.648 -23.109 1 94.62 292 LEU B O 1
ATOM 4834 N N . GLU B 1 293 ? 13.18 1.965 -24.828 1 95.56 293 GLU B N 1
ATOM 4835 C CA . GLU B 1 293 ? 14.594 1.594 -24.891 1 95.56 293 GLU B CA 1
ATOM 4836 C C . GLU B 1 293 ? 15.336 2.076 -23.641 1 95.56 293 GLU B C 1
ATOM 4838 O O . GLU B 1 293 ? 16.188 1.361 -23.109 1 95.56 293 GLU B O 1
ATOM 4843 N N . LEU B 1 294 ? 14.984 3.252 -23.234 1 97.5 294 LEU B N 1
ATOM 4844 C CA . LEU B 1 294 ? 15.617 3.812 -22.047 1 97.5 294 LEU B CA 1
ATOM 4845 C C . LEU B 1 294 ? 15.273 2.99 -20.812 1 97.5 294 LEU B C 1
ATOM 4847 O O . LEU B 1 294 ? 16.156 2.689 -20 1 97.5 294 LEU B O 1
ATOM 4851 N N . LEU B 1 295 ? 14.062 2.635 -20.688 1 97.12 295 LEU B N 1
ATOM 4852 C CA . LEU B 1 295 ? 13.617 1.848 -19.547 1 97.12 295 LEU B CA 1
ATOM 4853 C C . LEU B 1 295 ? 14.227 0.451 -19.578 1 97.12 295 LEU B C 1
ATOM 4855 O O . LEU B 1 295 ? 14.57 -0.105 -18.531 1 97.12 295 LEU B O 1
ATOM 4859 N N . GLU B 1 296 ? 14.359 -0.098 -20.734 1 95.69 296 GLU B N 1
ATOM 4860 C CA . GLU B 1 296 ? 15.023 -1.392 -20.875 1 95.69 296 GLU B CA 1
ATOM 4861 C C . GLU B 1 296 ? 16.484 -1.313 -20.453 1 95.69 296 GLU B C 1
ATOM 4863 O O . GLU B 1 296 ? 17.016 -2.25 -19.844 1 95.69 296 GLU B O 1
ATOM 4868 N N . THR B 1 297 ? 17.078 -0.268 -20.812 1 97 297 THR B N 1
ATOM 4869 C CA . THR B 1 297 ? 18.453 -0.055 -20.406 1 97 297 THR B CA 1
ATOM 4870 C C . THR B 1 297 ? 18.578 0.004 -18.891 1 97 297 THR B C 1
ATOM 4872 O O . THR B 1 297 ? 19.469 -0.604 -18.312 1 97 297 THR B O 1
ATOM 4875 N N . LEU B 1 298 ? 17.672 0.736 -18.25 1 97.31 298 LEU B N 1
ATOM 4876 C CA . LEU B 1 298 ? 17.672 0.811 -16.797 1 97.31 298 LEU B CA 1
ATOM 4877 C C . LEU B 1 298 ? 17.469 -0.568 -16.172 1 97.31 298 LEU B C 1
ATOM 4879 O O . LEU B 1 298 ? 18.125 -0.929 -15.203 1 97.31 298 LEU B O 1
ATOM 4883 N N . ARG B 1 299 ? 16.578 -1.3 -16.766 1 94.88 299 ARG B N 1
ATOM 4884 C CA . ARG B 1 299 ? 16.328 -2.654 -16.281 1 94.88 299 ARG B CA 1
ATOM 4885 C C . ARG B 1 299 ? 17.594 -3.496 -16.312 1 94.88 299 ARG B C 1
ATOM 4887 O O . ARG B 1 299 ? 17.938 -4.148 -15.32 1 94.88 299 ARG B O 1
ATOM 4894 N N . ALA B 1 300 ? 18.266 -3.477 -17.375 1 94.25 300 ALA B N 1
ATOM 4895 C CA . ALA B 1 300 ? 19.5 -4.23 -17.531 1 94.25 300 ALA B CA 1
ATOM 4896 C C . ALA B 1 300 ? 20.547 -3.779 -16.516 1 94.25 300 ALA B C 1
ATOM 4898 O O . ALA B 1 300 ? 21.25 -4.605 -15.93 1 94.25 300 ALA B O 1
ATOM 4899 N N . TYR B 1 301 ? 20.656 -2.514 -16.344 1 96.06 301 TYR B N 1
ATOM 4900 C CA . TYR B 1 301 ? 21.625 -1.947 -15.406 1 96.06 301 TYR B CA 1
ATOM 4901 C C . TYR B 1 301 ? 21.328 -2.406 -13.984 1 96.06 301 TYR B C 1
ATOM 4903 O O . TYR B 1 301 ? 22.234 -2.836 -13.266 1 96.06 301 TYR B O 1
ATOM 4911 N N . LEU B 1 302 ? 20.078 -2.324 -13.578 1 94.56 302 LEU B N 1
ATOM 4912 C CA . LEU B 1 302 ? 19.703 -2.688 -12.219 1 94.56 302 LEU B CA 1
ATOM 4913 C C . LEU B 1 302 ? 19.875 -4.184 -11.984 1 94.56 302 LEU B C 1
ATOM 4915 O O . LEU B 1 302 ? 20.188 -4.605 -10.867 1 94.56 302 LEU B O 1
ATOM 4919 N N . GLN B 1 303 ? 19.719 -4.961 -13.016 1 90.38 303 GLN B N 1
ATOM 4920 C CA . GLN B 1 303 ? 19.875 -6.41 -12.906 1 90.38 303 GLN B CA 1
ATOM 4921 C C . GLN B 1 303 ? 21.344 -6.812 -12.852 1 90.38 303 GLN B C 1
ATOM 4923 O O . GLN B 1 303 ? 21.719 -7.75 -12.148 1 90.38 303 GLN B O 1
ATOM 4928 N N . SER B 1 304 ? 22.156 -6.102 -13.586 1 88.56 304 SER B N 1
ATOM 4929 C CA . SER B 1 304 ? 23.562 -6.469 -13.719 1 88.56 304 SER B CA 1
ATOM 4930 C C . SER B 1 304 ? 24.391 -5.895 -12.578 1 88.56 304 SER B C 1
ATOM 4932 O O . SER B 1 304 ? 25.406 -6.477 -12.18 1 88.56 304 SER B O 1
ATOM 4934 N N . GLY B 1 305 ? 24 -4.727 -12.133 1 84.69 305 GLY B N 1
ATOM 4935 C CA . GLY B 1 305 ? 24.672 -4.129 -10.984 1 84.69 305 GLY B CA 1
ATOM 4936 C C . GLY B 1 305 ? 25.719 -3.102 -11.375 1 84.69 305 GLY B C 1
ATOM 4937 O O . GLY B 1 305 ? 25.969 -2.16 -10.625 1 84.69 305 GLY B O 1
ATOM 4938 N N . THR B 1 306 ? 26.391 -3.363 -12.547 1 88.38 306 THR B N 1
ATOM 4939 C CA . THR B 1 306 ? 27.391 -2.412 -13 1 88.38 306 THR B CA 1
ATOM 4940 C C . THR B 1 306 ? 27.125 -1.982 -14.438 1 88.38 306 THR B C 1
ATOM 4942 O O . THR B 1 306 ? 26.438 -2.682 -15.188 1 88.38 306 THR B O 1
ATOM 4945 N N . LEU B 1 307 ? 27.688 -0.788 -14.711 1 92.38 307 LEU B N 1
ATOM 4946 C CA . LEU B 1 307 ? 27.547 -0.26 -16.062 1 92.38 307 LEU B CA 1
ATOM 4947 C C . LEU B 1 307 ? 28.172 -1.206 -17.078 1 92.38 307 LEU B C 1
ATOM 4949 O O . LEU B 1 307 ? 27.578 -1.474 -18.125 1 92.38 307 LEU B O 1
ATOM 4953 N N . ARG B 1 308 ? 29.312 -1.73 -16.75 1 93 308 ARG B N 1
ATOM 4954 C CA . ARG B 1 308 ? 30.031 -2.621 -17.656 1 93 308 ARG B CA 1
ATOM 4955 C C . ARG B 1 308 ? 29.25 -3.906 -17.906 1 93 308 ARG B C 1
ATOM 4957 O O . ARG B 1 308 ? 29.109 -4.348 -19.047 1 93 308 ARG B O 1
ATOM 4964 N N . ALA B 1 309 ? 28.781 -4.488 -16.891 1 93.19 309 ALA B N 1
ATOM 4965 C CA . ALA B 1 309 ? 28.016 -5.727 -17 1 93.19 309 ALA B CA 1
ATOM 4966 C C . ALA B 1 309 ? 26.734 -5.504 -17.797 1 93.19 309 ALA B C 1
ATOM 4968 O O . ALA B 1 309 ? 26.328 -6.355 -18.594 1 93.19 309 ALA B O 1
ATOM 4969 N N . ALA B 1 310 ? 26.094 -4.402 -17.578 1 94 310 ALA B N 1
ATOM 4970 C CA . ALA B 1 310 ? 24.891 -4.062 -18.328 1 94 310 ALA B CA 1
ATOM 4971 C C . ALA B 1 310 ? 25.188 -3.91 -19.812 1 94 310 ALA B C 1
ATOM 4973 O O . ALA B 1 310 ? 24.438 -4.418 -20.656 1 94 310 ALA B O 1
ATOM 4974 N N . ALA B 1 311 ? 26.234 -3.236 -20.094 1 95.94 311 ALA B N 1
ATOM 4975 C CA . ALA B 1 311 ? 26.656 -3.049 -21.484 1 95.94 311 ALA B CA 1
ATOM 4976 C C . ALA B 1 311 ? 26.891 -4.391 -22.172 1 95.94 311 ALA B C 1
ATOM 4978 O O . ALA B 1 311 ? 26.422 -4.613 -23.297 1 95.94 311 ALA B O 1
ATOM 4979 N N . ASP B 1 312 ? 27.547 -5.262 -21.5 1 94.56 312 ASP B N 1
ATOM 4980 C CA . ASP B 1 312 ? 27.828 -6.594 -22.016 1 94.56 312 ASP B CA 1
ATOM 4981 C C . ASP B 1 312 ? 26.547 -7.355 -22.312 1 94.56 312 ASP B C 1
ATOM 4983 O O . ASP B 1 312 ? 26.391 -7.941 -23.375 1 94.56 312 ASP B O 1
ATOM 4987 N N . SER B 1 313 ? 25.641 -7.289 -21.391 1 92 313 SER B N 1
ATOM 4988 C CA . SER B 1 313 ? 24.391 -8.023 -21.531 1 92 313 SER B CA 1
ATOM 4989 C C . SER B 1 313 ? 23.547 -7.473 -22.688 1 92 313 SER B C 1
ATOM 4991 O O . SER B 1 313 ? 22.812 -8.219 -23.328 1 92 313 SER B O 1
ATOM 4993 N N . MET B 1 314 ? 23.656 -6.223 -22.953 1 94.62 314 MET B N 1
ATOM 4994 C CA . MET B 1 314 ? 22.844 -5.574 -23.969 1 94.62 314 MET B CA 1
ATOM 4995 C C . MET B 1 314 ? 23.594 -5.484 -25.297 1 94.62 314 MET B C 1
ATOM 4997 O O . MET B 1 314 ? 23.031 -5.02 -26.297 1 94.62 314 MET B O 1
ATOM 5001 N N . HIS B 1 315 ? 24.844 -5.922 -25.266 1 95.62 315 HIS B N 1
ATOM 5002 C CA . HIS B 1 315 ? 25.688 -5.848 -26.453 1 95.62 315 HIS B CA 1
ATOM 5003 C C . HIS B 1 315 ? 25.844 -4.41 -26.938 1 95.62 315 HIS B C 1
ATOM 5005 O O . HIS B 1 315 ? 25.656 -4.125 -28.125 1 95.62 315 HIS B O 1
ATOM 5011 N N . LEU B 1 316 ? 26.094 -3.553 -26.031 1 96.19 316 LEU B N 1
ATOM 5012 C CA . LEU B 1 316 ? 26.344 -2.135 -26.266 1 96.19 316 LEU B CA 1
ATOM 5013 C C . LEU B 1 316 ? 27.656 -1.701 -25.625 1 96.19 316 LEU B C 1
ATOM 5015 O O . LEU B 1 316 ? 28.203 -2.408 -24.781 1 96.19 316 LEU B O 1
ATOM 5019 N N . HIS B 1 317 ? 28.156 -0.601 -26.125 1 94.94 317 HIS B N 1
ATOM 5020 C CA . HIS B 1 317 ? 29.312 0.014 -25.453 1 94.94 317 HIS B CA 1
ATOM 5021 C C . HIS B 1 317 ? 28.891 0.666 -24.141 1 94.94 317 HIS B C 1
ATOM 5023 O O . HIS B 1 317 ? 27.812 1.235 -24.047 1 94.94 317 HIS B O 1
ATOM 5029 N N . HIS B 1 318 ? 29.766 0.695 -23.203 1 94.56 318 HIS B N 1
ATOM 5030 C CA . HIS B 1 318 ? 29.438 1.218 -21.875 1 94.56 318 HIS B CA 1
ATOM 5031 C C . HIS B 1 318 ? 29.062 2.693 -21.953 1 94.56 318 HIS B C 1
ATOM 5033 O O . HIS B 1 318 ? 28.219 3.158 -21.188 1 94.56 318 HIS B O 1
ATOM 5039 N N . SER B 1 319 ? 29.641 3.416 -22.844 1 95.06 319 SER B N 1
ATOM 5040 C CA . SER B 1 319 ? 29.312 4.832 -23 1 95.06 319 SER B CA 1
ATOM 5041 C C . SER B 1 319 ? 27.891 5.027 -23.5 1 95.06 319 SER B C 1
ATOM 5043 O O . SER B 1 319 ? 27.219 6 -23.141 1 95.06 319 SER B O 1
ATOM 5045 N N . SER B 1 320 ? 27.406 4.145 -24.344 1 95.94 320 SER B N 1
ATOM 5046 C CA . SER B 1 320 ? 26.031 4.203 -24.828 1 95.94 320 SER B CA 1
ATOM 5047 C C . SER B 1 320 ? 25.031 3.939 -23.719 1 95.94 320 SER B C 1
ATOM 5049 O O . SER B 1 320 ? 24.016 4.621 -23.609 1 95.94 320 SER B O 1
ATOM 5051 N N . VAL B 1 321 ? 25.359 2.992 -22.891 1 96.81 321 VAL B N 1
ATOM 5052 C CA . VAL B 1 321 ? 24.516 2.678 -21.75 1 96.81 321 VAL B CA 1
ATOM 5053 C C . VAL B 1 321 ? 24.469 3.875 -20.797 1 96.81 321 VAL B C 1
ATOM 5055 O O . VAL B 1 321 ? 23.391 4.277 -20.359 1 96.81 321 VAL B O 1
ATOM 5058 N N . ALA B 1 322 ? 25.609 4.445 -20.578 1 96.94 322 ALA B N 1
ATOM 5059 C CA . ALA B 1 322 ? 25.688 5.609 -19.703 1 96.94 322 ALA B CA 1
ATOM 5060 C C . ALA B 1 322 ? 24.875 6.773 -20.266 1 96.94 322 ALA B C 1
ATOM 5062 O O . ALA B 1 322 ? 24.188 7.477 -19.516 1 96.94 322 ALA B O 1
ATOM 5063 N N . HIS B 1 323 ? 24.969 6.91 -21.5 1 97.25 323 HIS B N 1
ATOM 5064 C CA . HIS B 1 323 ? 24.234 7.988 -22.156 1 97.25 323 HIS B CA 1
ATOM 5065 C C . HIS B 1 323 ? 22.719 7.781 -22.031 1 97.25 323 HIS B C 1
ATOM 5067 O O . HIS B 1 323 ? 21.984 8.727 -21.75 1 97.25 323 HIS B O 1
ATOM 5073 N N . ARG B 1 324 ? 22.266 6.617 -22.234 1 97.62 324 ARG B N 1
ATOM 5074 C CA . ARG B 1 324 ? 20.844 6.297 -22.141 1 97.62 324 ARG B CA 1
ATOM 5075 C C . ARG B 1 324 ? 20.344 6.508 -20.719 1 97.62 324 ARG B C 1
ATOM 5077 O O . ARG B 1 324 ? 19.25 7.043 -20.516 1 97.62 324 ARG B O 1
ATOM 5084 N N . LEU B 1 325 ? 21.156 6.133 -19.797 1 98.12 325 LEU B N 1
ATOM 5085 C CA . LEU B 1 325 ? 20.766 6.297 -18.391 1 98.12 325 LEU B CA 1
ATOM 5086 C C . LEU B 1 325 ? 20.719 7.773 -18.016 1 98.12 325 LEU B C 1
ATOM 5088 O O . LEU B 1 325 ? 19.859 8.195 -17.25 1 98.12 325 LEU B O 1
ATOM 5092 N N . ALA B 1 326 ? 21.656 8.516 -18.531 1 97.88 326 ALA B N 1
ATOM 5093 C CA . ALA B 1 326 ? 21.672 9.953 -18.297 1 97.88 326 ALA B CA 1
ATOM 5094 C C . ALA B 1 326 ? 20.422 10.617 -18.875 1 97.88 326 ALA B C 1
ATOM 5096 O O . ALA B 1 326 ? 19.828 11.492 -18.234 1 97.88 326 ALA B O 1
ATOM 5097 N N . LYS B 1 327 ? 20.094 10.219 -20 1 97.44 327 LYS B N 1
ATOM 5098 C CA . LYS B 1 327 ? 18.891 10.742 -20.641 1 97.44 327 LYS B CA 1
ATOM 5099 C C . LYS B 1 327 ? 17.641 10.406 -19.828 1 97.44 327 LYS B C 1
ATOM 5101 O O . LYS B 1 327 ? 16.781 11.266 -19.625 1 97.44 327 LYS B O 1
ATOM 5106 N N . LEU B 1 328 ? 17.531 9.195 -19.406 1 97.88 328 LEU B N 1
ATOM 5107 C CA . LEU B 1 328 ? 16.406 8.789 -18.578 1 97.88 328 LEU B CA 1
ATOM 5108 C C . LEU B 1 328 ? 16.375 9.586 -17.281 1 97.88 328 LEU B C 1
ATOM 5110 O O . LEU B 1 328 ? 15.305 10.023 -16.828 1 97.88 328 LEU B O 1
ATOM 5114 N N . SER B 1 329 ? 17.547 9.766 -16.703 1 98.19 329 SER B N 1
ATOM 5115 C CA . SER B 1 329 ? 17.656 10.531 -15.477 1 98.19 329 SER B CA 1
ATOM 5116 C C . SER B 1 329 ? 17.109 11.945 -15.648 1 98.19 329 SER B C 1
ATOM 5118 O O . SER B 1 329 ? 16.406 12.453 -14.781 1 98.19 329 SER B O 1
ATOM 5120 N N . GLN B 1 330 ? 17.422 12.508 -16.703 1 96.81 330 GLN B N 1
ATOM 5121 C CA . GLN B 1 330 ? 16.938 13.852 -17 1 96.81 330 GLN B CA 1
ATOM 5122 C C . GLN B 1 330 ? 15.414 13.867 -17.109 1 96.81 330 GLN B C 1
ATOM 5124 O O . GLN B 1 330 ? 14.758 14.797 -16.625 1 96.81 330 GLN B O 1
ATOM 5129 N N . HIS B 1 331 ? 14.875 12.883 -17.672 1 96.19 331 HIS B N 1
ATOM 5130 C CA . HIS B 1 331 ? 13.43 12.82 -17.891 1 96.19 331 HIS B CA 1
ATOM 5131 C C . HIS B 1 331 ? 12.688 12.586 -16.578 1 96.19 331 HIS B C 1
ATOM 5133 O O . HIS B 1 331 ? 11.688 13.258 -16.312 1 96.19 331 HIS B O 1
ATOM 5139 N N . VAL B 1 332 ? 13.18 11.648 -15.805 1 96.94 332 VAL B N 1
ATOM 5140 C CA . VAL B 1 332 ? 12.43 11.258 -14.609 1 96.94 332 VAL B CA 1
ATOM 5141 C C . VAL B 1 332 ? 12.789 12.188 -13.453 1 96.94 332 VAL B C 1
ATOM 5143 O O . VAL B 1 332 ? 12.125 12.18 -12.414 1 96.94 332 VAL B O 1
ATOM 5146 N N . GLY B 1 333 ? 13.852 12.938 -13.523 1 95.38 333 GLY B N 1
ATOM 5147 C CA . GLY B 1 333 ? 14.133 14 -12.578 1 95.38 333 GLY B CA 1
ATOM 5148 C C . GLY B 1 333 ? 15.07 13.578 -11.469 1 95.38 333 GLY B C 1
ATOM 5149 O O . GLY B 1 333 ? 15.141 14.227 -10.422 1 95.38 333 GLY B O 1
ATOM 5150 N N . PHE B 1 334 ? 15.719 12.398 -11.547 1 96.44 334 PHE B N 1
ATOM 5151 C CA . PHE B 1 334 ? 16.734 11.969 -10.594 1 96.44 334 PHE B CA 1
ATOM 5152 C C . PHE B 1 334 ? 17.734 11.023 -11.25 1 96.44 334 PHE B C 1
ATOM 5154 O O . PHE B 1 334 ? 17.438 10.445 -12.297 1 96.44 334 PHE B O 1
ATOM 5161 N N . HIS B 1 335 ? 18.922 10.93 -10.672 1 96.94 335 HIS B N 1
ATOM 5162 C CA . HIS B 1 335 ? 19.953 10.062 -11.234 1 96.94 335 HIS B CA 1
ATOM 5163 C C . HIS B 1 335 ? 19.641 8.594 -10.961 1 96.94 335 HIS B C 1
ATOM 5165 O O . HIS B 1 335 ? 19.828 8.109 -9.844 1 96.94 335 HIS B O 1
ATOM 5171 N N . VAL B 1 336 ? 19.297 7.875 -12.016 1 97.25 336 VAL B N 1
ATOM 5172 C CA . VAL B 1 336 ? 18.828 6.504 -11.867 1 97.25 336 VAL B CA 1
ATOM 5173 C C . VAL B 1 336 ? 20.016 5.555 -11.758 1 97.25 336 VAL B C 1
ATOM 5175 O O . VAL B 1 336 ? 19.859 4.387 -11.398 1 97.25 336 VAL B O 1
ATOM 5178 N N . ASP B 1 337 ? 21.203 6.027 -11.977 1 94.12 337 ASP B N 1
ATOM 5179 C CA . ASP B 1 337 ? 22.359 5.156 -12.102 1 94.12 337 ASP B CA 1
ATOM 5180 C C . ASP B 1 337 ? 23.328 5.34 -10.93 1 94.12 337 ASP B C 1
ATOM 5182 O O . ASP B 1 337 ? 24.5 4.965 -11.008 1 94.12 337 ASP B O 1
ATOM 5186 N N . THR B 1 338 ? 22.844 5.984 -9.914 1 92.69 338 THR B N 1
ATOM 5187 C CA . THR B 1 338 ? 23.672 6.133 -8.719 1 92.69 338 THR B CA 1
ATOM 5188 C C . THR B 1 338 ? 23.297 5.102 -7.664 1 92.69 338 THR B C 1
ATOM 5190 O O . THR B 1 338 ? 22.141 4.672 -7.598 1 92.69 338 THR B O 1
ATOM 5193 N N . ILE B 1 339 ? 24.25 4.758 -6.836 1 91.31 339 ILE B N 1
ATOM 5194 C CA . ILE B 1 339 ? 24.031 3.779 -5.777 1 91.31 339 ILE B CA 1
ATOM 5195 C C . ILE B 1 339 ? 23.016 4.32 -4.781 1 91.31 339 ILE B C 1
ATOM 5197 O O . ILE B 1 339 ? 22.188 3.568 -4.262 1 91.31 339 ILE B O 1
ATOM 5201 N N . GLU B 1 340 ? 23 5.621 -4.562 1 90.19 340 GLU B N 1
ATOM 5202 C CA . GLU B 1 340 ? 22.109 6.285 -3.619 1 90.19 340 GLU B CA 1
ATOM 5203 C C . GLU B 1 340 ? 20.656 6.121 -4.035 1 90.19 340 GLU B C 1
ATOM 5205 O O . GLU B 1 340 ? 19.766 6 -3.184 1 90.19 340 GLU B O 1
ATOM 5210 N N . ASN B 1 341 ? 20.469 6.098 -5.328 1 95.38 341 ASN B N 1
ATOM 5211 C CA . ASN B 1 341 ? 19.109 6.098 -5.836 1 95.38 341 ASN B CA 1
ATOM 5212 C C . ASN B 1 341 ? 18.703 4.719 -6.352 1 95.38 341 ASN B C 1
ATOM 5214 O O . ASN B 1 341 ? 17.656 4.57 -6.996 1 95.38 341 ASN B O 1
ATOM 5218 N N . ARG B 1 342 ? 19.469 3.762 -6.113 1 95.25 342 ARG B N 1
ATOM 5219 C CA . ARG B 1 342 ? 19.219 2.453 -6.707 1 95.25 342 ARG B CA 1
ATOM 5220 C C . ARG B 1 342 ? 17.891 1.876 -6.227 1 95.25 342 ARG B C 1
ATOM 5222 O O . ARG B 1 342 ? 17.125 1.317 -7.016 1 95.25 342 ARG B O 1
ATOM 5229 N N . ALA B 1 343 ? 17.672 1.995 -4.941 1 96.69 343 ALA B N 1
ATOM 5230 C CA . ALA B 1 343 ? 16.406 1.486 -4.406 1 96.69 343 ALA B CA 1
ATOM 5231 C C . ALA B 1 343 ? 15.219 2.219 -5.02 1 96.69 343 ALA B C 1
ATOM 5233 O O . ALA B 1 343 ? 14.203 1.6 -5.363 1 96.69 343 ALA B O 1
ATOM 5234 N N . ARG B 1 344 ? 15.352 3.498 -5.129 1 97.62 344 ARG B N 1
ATOM 5235 C CA . ARG B 1 344 ? 14.305 4.309 -5.734 1 97.62 344 ARG B CA 1
ATOM 5236 C C . ARG B 1 344 ? 14.07 3.908 -7.188 1 97.62 344 ARG B C 1
ATOM 5238 O O . ARG B 1 344 ? 12.93 3.719 -7.613 1 97.62 344 ARG B O 1
ATOM 5245 N N . ALA B 1 345 ? 15.133 3.754 -7.926 1 97.94 345 ALA B N 1
ATOM 5246 C CA . ALA B 1 345 ? 15.047 3.35 -9.328 1 97.94 345 ALA B CA 1
ATOM 5247 C C . ALA B 1 345 ? 14.438 1.958 -9.461 1 97.94 345 ALA B C 1
ATOM 5249 O O . ALA B 1 345 ? 13.594 1.722 -10.328 1 97.94 345 ALA B O 1
ATOM 5250 N N . THR B 1 346 ? 14.859 1.072 -8.617 1 97.44 346 THR B N 1
ATOM 5251 C CA . THR B 1 346 ? 14.336 -0.289 -8.641 1 97.44 346 THR B CA 1
ATOM 5252 C C . THR B 1 346 ? 12.836 -0.296 -8.344 1 97.44 346 THR B C 1
ATOM 5254 O O . THR B 1 346 ? 12.062 -0.939 -9.055 1 97.44 346 THR B O 1
ATOM 5257 N N . ALA B 1 347 ? 12.477 0.407 -7.309 1 97.19 347 ALA B N 1
ATOM 5258 C CA . ALA B 1 347 ? 11.062 0.493 -6.961 1 97.19 347 ALA B CA 1
ATOM 5259 C C . ALA B 1 347 ? 10.242 1.057 -8.117 1 97.19 347 ALA B C 1
ATOM 5261 O O . ALA B 1 347 ? 9.148 0.566 -8.414 1 97.19 347 ALA B O 1
ATOM 5262 N N . MET B 1 348 ? 10.742 2.096 -8.711 1 97.44 348 MET B N 1
ATOM 5263 C CA . MET B 1 348 ? 10.07 2.699 -9.859 1 97.44 348 MET B CA 1
ATOM 5264 C C . MET B 1 348 ? 9.82 1.66 -10.953 1 97.44 348 MET B C 1
ATOM 5266 O O . MET B 1 348 ? 8.703 1.544 -11.453 1 97.44 348 MET B O 1
ATOM 5270 N N . MET B 1 349 ? 10.781 0.855 -11.266 1 97 349 MET B N 1
ATOM 5271 C CA . MET B 1 349 ? 10.672 -0.158 -12.312 1 97 349 MET B CA 1
ATOM 5272 C C . MET B 1 349 ? 9.695 -1.26 -11.898 1 97 349 MET B C 1
ATOM 5274 O O . MET B 1 349 ? 8.898 -1.724 -12.719 1 97 349 MET B O 1
ATOM 5278 N N . LEU B 1 350 ? 9.797 -1.65 -10.648 1 96.31 350 LEU B N 1
ATOM 5279 C CA . LEU B 1 350 ? 8.922 -2.707 -10.156 1 96.31 350 LEU B CA 1
ATOM 5280 C C . LEU B 1 350 ? 7.457 -2.301 -10.289 1 96.31 350 LEU B C 1
ATOM 5282 O O . LEU B 1 350 ? 6.621 -3.1 -10.711 1 96.31 350 LEU B O 1
ATOM 5286 N N . VAL B 1 351 ? 7.195 -1.111 -9.906 1 95.31 351 VAL B N 1
ATOM 5287 C CA . VAL B 1 351 ? 5.82 -0.619 -9.961 1 95.31 351 VAL B CA 1
ATOM 5288 C C . VAL B 1 351 ? 5.371 -0.496 -11.414 1 95.31 351 VAL B C 1
ATOM 5290 O O . VAL B 1 351 ? 4.25 -0.878 -11.758 1 95.31 351 VAL B O 1
ATOM 5293 N N . LEU B 1 352 ? 6.223 0.028 -12.234 1 94.25 352 LEU B N 1
ATOM 5294 C CA . LEU B 1 352 ? 5.906 0.179 -13.648 1 94.25 352 LEU B CA 1
ATOM 5295 C C . LEU B 1 352 ? 5.582 -1.171 -14.281 1 94.25 352 LEU B C 1
ATOM 5297 O O . LEU B 1 352 ? 4.637 -1.283 -15.062 1 94.25 352 LEU B O 1
ATOM 5301 N N . ASP B 1 353 ? 6.332 -2.148 -13.914 1 92.62 353 ASP B N 1
ATOM 5302 C CA . ASP B 1 353 ? 6.188 -3.477 -14.5 1 92.62 353 ASP B CA 1
ATOM 5303 C C . ASP B 1 353 ? 4.992 -4.215 -13.906 1 92.62 353 ASP B C 1
ATOM 5305 O O . ASP B 1 353 ? 4.41 -5.09 -14.547 1 92.62 353 ASP B O 1
ATOM 5309 N N . GLY B 1 354 ? 4.711 -4.008 -12.586 1 87.44 354 GLY B N 1
ATOM 5310 C CA . GLY B 1 354 ? 3.686 -4.75 -11.867 1 87.44 354 GLY B CA 1
ATOM 5311 C C . GLY B 1 354 ? 2.283 -4.227 -12.125 1 87.44 354 GLY B C 1
ATOM 5312 O O . GLY B 1 354 ? 1.303 -4.82 -11.672 1 87.44 354 GLY B O 1
ATOM 5313 N N . GLY B 1 355 ? 2.078 -3.066 -12.609 1 70.31 355 GLY B N 1
ATOM 5314 C CA . GLY B 1 355 ? 0.788 -2.43 -12.82 1 70.31 355 GLY B CA 1
ATOM 5315 C C . GLY B 1 355 ? 0.141 -2.814 -14.133 1 70.31 355 GLY B C 1
ATOM 5316 O O . GLY B 1 355 ? 0.807 -3.34 -15.031 1 70.31 355 GLY B O 1
#

pLDDT: mean 84.39, std 14.29, range [32.06, 98.19]

Foldseek 3Di:
DAALVNADLDPVSLVVLLVQLVVCLLVLHALLVLQQSLQLNPQFKKKKWFADPPDNDIDIWIAHNVSDIDDDDDADFPDKDFQDDPNDTGIMMGTGDDDDDDSCRHVSRVSSSPSNNSSPVPPPPDDLARLLVCLQVPPDLVSLVSSCVVQVHDQFFKKKKKKKAAPDVPPVDARDQDDDPVFAGGNHDWDDDPRIIMGMGGQPDDDDPVSQVVCLVRRMAMFMWFIGGSSCRNQTVQLRVVQSVVADNVRRYGYSLLLALVSVVRPPHPDDNCRRQLLVLLLVLCVDPLSVVLLVLLVLCLVQVHLVSSCVVVVHDSVVSVVSQVVSCVRSVHRCNDPVCVVVNVSSSCVVVVD/DAALVNADLDPVSLVVLLVQLVVCLLVLHALLVLQQSLQLNPQFKKKKWFDDPPDNDIDIWIAHNVSDIDDDDDADFPDKDFQDDPNDGGIMMGTGDDDDDDSCRHVNRVSSSPSNNSSPVPPPPDDLARLLVCLQVPPDLVSLVSSCVVQVHDQQFKKKKKKKAAPDVPPVDARDQDDDPVFAGGNHDWDDDPRIIMGMGGQPDDDDPVSQVVCLVRRMAMFMWFIGGSSCRNQTVLLRVVQSVVADNVRRYGYSLLLALVSVVRPPHPDDNCRRQLLVLLLVLCVDPLSVVLLVLLVLCLVQVHLVSSCVVVVHDSVVSVVSQVVSCVRSVHRCNDPVCVVVNVSSSCVVVVD

Organism: Rhodococcus erythropolis (NCBI:txid1833)

Solvent-accessible surface area (backbone atoms only — not comparable to full-atom values): 37072 Å² total; per-residue (Å²): 132,71,39,52,89,76,41,56,80,42,74,66,33,52,49,49,55,49,51,53,50,47,48,40,59,74,67,64,44,48,72,64,53,50,37,34,51,48,3,37,27,63,62,25,37,23,38,38,35,37,52,48,88,94,51,95,55,66,53,71,49,31,18,30,45,87,58,47,70,61,62,78,87,82,58,67,72,67,47,74,33,65,14,57,41,97,90,36,70,41,30,36,30,30,35,27,56,85,77,78,86,55,84,51,48,65,58,49,42,51,51,48,13,53,50,45,18,63,60,60,33,71,68,65,71,72,48,46,51,51,25,37,45,29,36,55,59,48,89,46,70,66,45,25,53,52,18,25,57,72,28,61,36,58,49,75,42,52,22,23,39,37,31,19,30,51,73,58,81,74,59,83,62,78,36,71,75,91,70,61,70,90,41,32,52,55,52,52,40,68,41,78,53,97,85,26,30,39,31,62,29,31,43,84,65,69,89,47,72,67,54,46,49,49,25,51,77,65,44,26,31,21,4,28,21,41,56,30,31,46,64,47,39,45,68,33,47,53,32,4,50,30,20,21,43,67,28,43,91,90,40,21,61,25,52,24,70,79,34,36,51,53,51,50,54,33,76,93,58,79,70,58,64,82,54,30,64,40,54,43,41,46,56,57,38,49,75,35,74,68,32,40,53,34,52,50,50,50,50,42,29,63,70,53,63,34,64,62,52,19,12,60,76,68,73,47,54,49,67,57,50,51,49,39,46,50,53,44,15,64,65,41,70,49,63,53,86,38,74,82,30,36,38,38,41,48,38,38,50,50,44,64,47,43,102,131,71,40,52,88,75,40,56,81,41,74,65,34,50,49,50,55,49,50,55,49,49,48,40,58,73,66,64,44,50,73,66,51,49,38,35,52,47,2,39,28,62,63,26,37,23,38,37,35,38,52,48,87,95,50,96,53,67,50,70,47,31,18,29,47,85,56,47,72,60,62,78,88,82,59,67,71,67,48,75,34,66,15,58,41,99,90,38,72,41,29,35,32,30,35,26,56,83,78,77,85,54,82,51,49,65,58,50,41,51,51,48,14,54,49,45,21,62,60,60,33,74,68,64,73,71,50,48,50,51,25,36,46,29,36,55,60,49,89,46,70,67,45,25,54,52,17,27,56,73,27,62,36,59,49,74,41,52,22,24,38,37,31,20,30,52,72,57,78,74,58,83,61,79,35,72,76,91,70,61,71,90,40,32,51,58,52,54,40,67,38,80,54,98,84,27,30,39,33,60,29,30,43,82,64,69,90,45,70,68,54,45,49,50,26,51,75,66,44,25,30,22,4,28,21,41,54,30,31,45,67,48,40,43,67,34,47,54,34,5,50,30,20,22,43,68,29,43,92,90,41,22,60,25,52,25,71,79,35,36,52,52,51,52,53,33,76,93,58,80,70,58,65,80,56,28,63,41,53,43,41,47,56,57,37,49,74,35,75,68,31,40,53,35,52,50,49,50,51,41,29,64,72,52,64,34,65,62,52,21,11,59,75,67,72,48,55,48,67,58,50,51,49,40,46,50,52,44,14,64,67,41,71,48,63,52,84,38,75,82,30,35,37,38,42,48,39,38,50,50,43,64,49,44,102

Secondary structure (DSSP, 8-state):
---GGGS-SSHHHHHHHHHHHHHHHHTT--HHHHHHHHHHHHTSEEEEEEE-SSS--EEEEEE-TT--BS----S--SEEEEEEETTEEEEEEEEE-SSSPPTTHHHHHHHHHHHHHHHHS------HHHHHHHHHS-SSHHHHHHHHHHHT--TT-EEEEEEEEESSTTS-S--PPP--GGGS-TT---EEETTEEEEEEETT----HHHHHHHHHTTEEEEEPPPEEGGGGGGGHHHHHHHHHT--SS--EEEGGGTGGGGGGSTT----GGG-HHHHHHHHHHTSHHHHHHHHHHHHHHHHSSHHHHHHHHT--HHHHHHHHHHHHHHHTS-TTSSTTHHHHHHHHHHHHH-/---GGGS-SSHHHHHHHHHHHHHHHHTT--HHHHHHHHHHHHTSEEEEEEE-SSS--EEEEEE-TT--BS----S--SEEEEEEETTEEEEEEEEE-SSSPPTTHHHHHHHHHHHHHHHHS------HHHHHHHHHS-SSHHHHHHHHHHHT--TT-EEEEEEEEESSTTS-S--PPP--GGGS-TT---EEETTEEEEEEETT----HHHHHHHHHTTEEEEEPPPEEGGGGGGGHHHHHHHHHT--SS--EEEGGGTGGGGGGSTT----GGG-HHHHHHHHHHTSHHHHHHHHHHHHHHHHSSHHHHHHHHT--HHHHHHHHHHHHHHHTS-TTSGGGHHHHHHHHHHHHH-

InterPro domains:
  IPR025736 PucR C-terminal helix-turn-helix domain [PF13556] (294-348)
  IPR042070 PucR C-terminal helix-turn-helix domain superfamily [G3DSA:1.10.10.2840] (226-353)
  IPR051448 CdaR-like transcriptional regulators [PTHR33744] (27-344)